Protein AF-A0A973DKT4-F1 (afdb_monomer_lite)

Structure (mmCIF, N/CA/C/O backbone):
data_AF-A0A973DKT4-F1
#
_entry.id   AF-A0A973DKT4-F1
#
loop_
_atom_site.group_PDB
_atom_site.id
_atom_site.type_symbol
_atom_site.label_atom_id
_atom_site.label_alt_id
_atom_site.label_comp_id
_atom_site.label_asym_id
_atom_site.label_entity_id
_atom_site.label_seq_id
_atom_site.pdbx_PDB_ins_code
_atom_site.Cartn_x
_atom_site.Cartn_y
_atom_site.Cartn_z
_atom_site.occupancy
_atom_site.B_iso_or_equiv
_atom_site.auth_seq_id
_atom_site.auth_comp_id
_atom_site.auth_asym_id
_atom_site.auth_atom_id
_atom_site.pdbx_PDB_model_num
ATOM 1 N N . HIS A 1 1 ? -44.137 23.191 -4.772 1.00 76.69 1 HIS A N 1
ATOM 2 C CA . HIS A 1 1 ? -45.409 23.117 -5.533 1.00 76.69 1 HIS A CA 1
ATOM 3 C C . HIS A 1 1 ? -46.680 23.388 -4.730 1.00 76.69 1 HIS A C 1
ATOM 5 O O . HIS A 1 1 ? -47.377 24.331 -5.079 1.00 76.69 1 HIS A O 1
ATOM 11 N N . ALA A 1 2 ? -47.023 22.638 -3.669 1.00 85.50 2 ALA A N 1
ATOM 12 C CA . ALA A 1 2 ? -48.257 22.913 -2.904 1.00 85.50 2 ALA A CA 1
ATOM 13 C C . ALA A 1 2 ? -48.288 24.339 -2.310 1.00 85.50 2 ALA A C 1
ATOM 15 O O . ALA A 1 2 ? -49.271 25.060 -2.470 1.00 85.50 2 ALA A O 1
ATOM 16 N N . GLN A 1 3 ? -47.176 24.779 -1.712 1.00 90.00 3 GLN A N 1
ATOM 17 C CA . GLN A 1 3 ? -46.994 26.148 -1.216 1.00 90.00 3 GLN A CA 1
ATOM 18 C C . GLN A 1 3 ? -47.137 27.205 -2.320 1.00 90.00 3 GLN A C 1
ATOM 20 O O . GLN A 1 3 ? -47.839 28.196 -2.148 1.00 90.00 3 GLN A O 1
ATOM 25 N N . GLU A 1 4 ? -46.508 26.982 -3.477 1.00 90.75 4 GLU A N 1
ATOM 26 C CA . GLU A 1 4 ? -46.577 27.886 -4.637 1.00 90.75 4 GLU A CA 1
ATOM 27 C C . GLU A 1 4 ? -48.002 27.989 -5.198 1.00 90.75 4 GLU A C 1
ATOM 29 O O . GLU A 1 4 ? -48.402 29.036 -5.700 1.00 90.75 4 GLU A O 1
ATOM 34 N N . ALA A 1 5 ? -48.792 26.921 -5.058 1.00 91.81 5 ALA A N 1
ATOM 35 C CA . ALA A 1 5 ? -50.212 26.892 -5.389 1.00 91.81 5 ALA A CA 1
ATOM 36 C C . ALA A 1 5 ? -51.106 27.570 -4.326 1.00 91.81 5 ALA A C 1
ATOM 38 O O . ALA A 1 5 ? -52.329 27.565 -4.462 1.00 91.81 5 ALA A O 1
ATOM 39 N N . GLY A 1 6 ? -50.516 28.167 -3.283 1.00 92.81 6 GLY A N 1
ATOM 40 C CA . GLY A 1 6 ? -51.219 28.915 -2.239 1.00 92.81 6 GLY A CA 1
ATOM 41 C C . GLY A 1 6 ? -51.728 28.065 -1.074 1.00 92.81 6 GLY A C 1
ATOM 42 O O . GLY A 1 6 ? -52.543 28.550 -0.287 1.00 92.81 6 GLY A O 1
ATOM 43 N N . ALA A 1 7 ? -51.283 26.811 -0.947 1.00 88.94 7 ALA A N 1
ATOM 44 C CA . ALA A 1 7 ? -51.619 26.000 0.216 1.00 88.94 7 ALA A CA 1
ATOM 45 C C . ALA A 1 7 ? -51.012 26.612 1.488 1.00 88.94 7 ALA A C 1
ATOM 47 O O . ALA A 1 7 ? -49.863 27.042 1.490 1.00 88.94 7 ALA A O 1
ATOM 48 N N . ILE A 1 8 ? -51.777 26.618 2.580 1.00 87.56 8 ILE A N 1
ATOM 49 C CA . ILE A 1 8 ? -51.316 27.054 3.912 1.00 87.56 8 ILE A CA 1
ATOM 50 C C . ILE A 1 8 ? -50.794 25.890 4.771 1.00 87.56 8 ILE A C 1
ATOM 52 O O . ILE A 1 8 ? -50.432 26.085 5.926 1.00 87.56 8 ILE A O 1
ATOM 56 N N . GLY A 1 9 ? -50.788 24.680 4.211 1.00 86.81 9 GLY A N 1
ATOM 57 C CA . GLY A 1 9 ? -50.290 23.449 4.811 1.00 86.81 9 GLY A CA 1
ATOM 58 C C . GLY A 1 9 ? -50.452 22.274 3.844 1.00 86.81 9 GLY A C 1
ATOM 59 O O . GLY A 1 9 ? -51.190 22.386 2.861 1.00 86.81 9 GLY A O 1
ATOM 60 N N . ALA A 1 10 ? -49.764 21.164 4.102 1.00 88.69 10 ALA A N 1
ATOM 61 C CA . ALA A 1 10 ? -49.813 19.966 3.264 1.00 88.69 10 ALA A CA 1
ATOM 62 C C . ALA A 1 10 ? -50.040 18.691 4.088 1.00 88.69 10 ALA A C 1
ATOM 64 O O . ALA A 1 10 ? -49.439 18.503 5.141 1.00 88.69 10 ALA A O 1
ATOM 65 N N . ILE A 1 11 ? -50.883 17.795 3.578 1.00 88.62 11 ILE A N 1
ATOM 66 C CA . ILE A 1 11 ? -51.010 16.424 4.077 1.00 88.62 11 ILE A CA 1
ATOM 67 C C . ILE A 1 11 ? -50.444 15.507 2.999 1.00 88.62 11 ILE A C 1
ATOM 69 O O . ILE A 1 11 ? -50.895 15.560 1.853 1.00 88.62 11 ILE A O 1
ATOM 73 N N . VAL A 1 12 ? -49.449 14.702 3.359 1.00 89.81 12 VAL A N 1
ATOM 74 C CA . VAL A 1 12 ? -48.782 13.765 2.452 1.00 89.81 12 VAL A CA 1
ATOM 75 C C . VAL A 1 12 ? -49.212 12.356 2.822 1.00 89.81 12 VAL A C 1
ATOM 77 O O . VAL A 1 12 ? -49.069 11.935 3.963 1.00 89.81 12 VAL A O 1
ATOM 80 N N . VAL A 1 13 ? -49.783 11.638 1.863 1.00 90.62 13 VAL A N 1
ATOM 81 C CA . VAL A 1 13 ? -50.288 10.279 2.074 1.00 90.62 13 VAL A CA 1
ATOM 82 C C . VAL A 1 13 ? -49.207 9.282 1.685 1.00 90.62 13 VAL A C 1
ATOM 84 O O . VAL A 1 13 ? -48.624 9.403 0.605 1.00 90.62 13 VAL A O 1
ATOM 87 N N . ASN A 1 14 ? -48.940 8.311 2.560 1.00 91.50 14 ASN A N 1
ATOM 88 C CA . ASN A 1 14 ? -48.009 7.228 2.268 1.00 91.50 14 ASN A CA 1
ATOM 89 C C . ASN A 1 14 ? -48.542 6.423 1.078 1.00 91.50 14 ASN A C 1
ATOM 91 O O . ASN A 1 14 ? -49.740 6.170 0.986 1.00 91.50 14 ASN A O 1
ATOM 95 N N . ASN A 1 15 ? -47.666 6.029 0.158 1.00 90.62 15 ASN A N 1
ATOM 96 C CA . ASN A 1 15 ? -48.036 5.268 -1.031 1.00 90.62 15 ASN A CA 1
ATOM 97 C C . ASN A 1 15 ? -47.982 3.744 -0.821 1.00 90.62 15 ASN A C 1
ATOM 99 O O . ASN A 1 15 ? -48.328 3.011 -1.747 1.00 90.62 15 ASN A O 1
ATOM 103 N N . ASN A 1 16 ? -47.568 3.270 0.358 1.00 88.62 16 ASN A N 1
ATOM 104 C CA . ASN A 1 16 ? -47.498 1.849 0.679 1.00 88.62 16 ASN A CA 1
ATOM 105 C C . ASN A 1 16 ? -48.776 1.363 1.404 1.00 88.62 16 ASN A C 1
ATOM 107 O O . ASN A 1 16 ? -48.987 1.745 2.555 1.00 88.62 16 ASN A O 1
ATOM 111 N N . PRO A 1 17 ? -49.617 0.517 0.774 1.00 88.44 17 PRO A N 1
ATOM 112 C CA . PRO A 1 17 ? -50.866 0.029 1.366 1.00 88.44 17 PRO A CA 1
ATOM 113 C C . PRO A 1 17 ? -50.678 -1.013 2.475 1.00 88.44 17 PRO A C 1
ATOM 115 O O . PRO A 1 17 ? -51.640 -1.307 3.182 1.00 88.44 17 PRO A O 1
ATOM 118 N N . ASP A 1 18 ? -49.475 -1.568 2.627 1.00 90.12 18 ASP A N 1
ATOM 119 C CA . ASP A 1 18 ? -49.200 -2.681 3.537 1.00 90.12 18 ASP A CA 1
ATOM 120 C C . ASP A 1 18 ? -48.587 -2.225 4.876 1.00 90.12 18 ASP A C 1
ATOM 122 O O . ASP A 1 18 ? -48.055 -3.045 5.626 1.00 90.12 18 ASP A O 1
ATOM 126 N N . THR A 1 19 ? -48.631 -0.923 5.192 1.00 79.00 19 THR A N 1
ATOM 127 C CA . THR A 1 19 ? -48.090 -0.369 6.445 1.00 79.00 19 THR A CA 1
ATOM 128 C C . THR A 1 19 ? -49.049 0.616 7.111 1.00 79.00 19 THR A C 1
ATOM 130 O O . THR A 1 19 ? -49.801 1.336 6.451 1.00 79.00 19 THR A O 1
ATOM 133 N N . ASP A 1 20 ? -48.959 0.681 8.441 1.00 86.12 20 ASP A N 1
ATOM 134 C CA . ASP A 1 20 ? -49.613 1.711 9.256 1.00 86.12 20 ASP A CA 1
ATOM 135 C C . ASP A 1 20 ? -48.719 2.954 9.447 1.00 86.12 20 ASP A C 1
ATOM 137 O O . ASP A 1 20 ? -49.094 3.893 10.155 1.00 86.12 20 ASP A O 1
ATOM 141 N N . GLU A 1 21 ? -47.546 2.981 8.806 1.00 87.62 21 GLU A N 1
ATOM 142 C CA . GLU A 1 21 ? -46.567 4.055 8.952 1.00 87.62 21 GLU A CA 1
ATOM 143 C C . GLU A 1 21 ? -47.005 5.313 8.188 1.00 87.62 21 GLU A C 1
ATOM 145 O O . GLU A 1 21 ? -47.390 5.236 7.011 1.00 87.62 21 GLU A O 1
ATOM 150 N N . PRO A 1 22 ? -46.913 6.503 8.803 1.00 86.81 22 PRO A N 1
ATOM 151 C CA . PRO A 1 22 ? -47.107 7.766 8.104 1.00 86.81 22 PRO A CA 1
ATOM 152 C C . PRO A 1 22 ? -46.128 7.953 6.940 1.00 86.81 22 PRO A C 1
ATOM 154 O O . PRO A 1 22 ? -45.035 7.391 6.931 1.00 86.81 22 PRO A O 1
ATOM 157 N N . ALA A 1 23 ? -46.493 8.786 5.960 1.00 87.31 23 ALA A N 1
ATOM 158 C CA . ALA A 1 23 ? -45.540 9.197 4.932 1.00 87.31 23 ALA A CA 1
ATOM 159 C C . ALA A 1 23 ? -44.303 9.841 5.591 1.00 87.31 23 ALA A C 1
ATOM 161 O O . ALA A 1 23 ? -44.479 10.732 6.431 1.00 87.31 23 ALA A O 1
ATOM 162 N N . PRO A 1 24 ? -43.073 9.432 5.227 1.00 81.38 24 PRO A N 1
ATOM 163 C CA . PRO A 1 24 ? -41.872 10.063 5.752 1.00 81.38 24 PRO A CA 1
ATOM 164 C C . PRO A 1 24 ? -41.826 11.526 5.308 1.00 81.38 24 PRO A C 1
ATOM 166 O O . PRO A 1 24 ? -42.092 11.849 4.148 1.00 81.38 24 PRO A O 1
ATOM 169 N N . MET A 1 25 ? -41.483 12.409 6.242 1.00 75.75 25 MET A N 1
ATOM 170 C CA . MET A 1 25 ? -41.373 13.845 6.004 1.00 75.75 25 MET A CA 1
ATOM 171 C C . MET A 1 25 ? -39.906 14.248 6.172 1.00 75.75 25 MET A C 1
ATOM 173 O O . MET A 1 25 ? -39.344 14.086 7.250 1.00 75.75 25 MET A O 1
ATOM 177 N N . GLY A 1 26 ? -39.287 14.744 5.101 1.00 68.88 26 GLY A N 1
ATOM 178 C CA . GLY A 1 26 ? -37.891 15.186 5.068 1.00 68.88 26 GLY A CA 1
ATOM 179 C C . GLY A 1 26 ? -37.643 16.156 3.909 1.00 68.88 26 GLY A C 1
ATOM 180 O O . GLY A 1 26 ? -38.555 16.432 3.127 1.00 68.88 26 GLY A O 1
ATOM 181 N N . GLY A 1 27 ? -36.421 16.678 3.807 1.00 70.88 27 GLY A N 1
ATOM 182 C CA . GLY A 1 27 ? -35.997 17.617 2.764 1.00 70.88 27 GLY A CA 1
ATOM 183 C C . GLY A 1 27 ? -35.048 18.691 3.299 1.00 70.88 27 GLY A C 1
ATOM 184 O O . GLY A 1 27 ? -35.008 18.935 4.499 1.00 70.88 27 GLY A O 1
ATOM 185 N N . GLU A 1 28 ? -34.302 19.325 2.397 1.00 71.00 28 GLU A N 1
ATOM 186 C CA . GLU A 1 28 ? -33.271 20.334 2.714 1.00 71.00 28 GLU A CA 1
ATOM 187 C C . GLU A 1 28 ? -33.608 21.727 2.144 1.00 71.00 28 GLU A C 1
ATOM 189 O O . GLU A 1 28 ? -32.812 22.656 2.227 1.00 71.00 28 GLU A O 1
ATOM 194 N N . ASP A 1 29 ? -34.776 21.881 1.508 1.00 80.38 29 ASP A N 1
ATOM 195 C CA . ASP A 1 29 ? -35.174 23.139 0.870 1.00 80.38 29 ASP A CA 1
ATOM 196 C C . ASP A 1 29 ? -35.805 24.104 1.884 1.00 80.38 29 ASP A C 1
ATOM 198 O O . ASP A 1 29 ? -37.013 24.075 2.147 1.00 80.38 29 ASP A O 1
ATOM 202 N N . ASP A 1 30 ? -34.974 25.003 2.409 1.00 81.69 30 ASP A N 1
ATOM 203 C CA . ASP A 1 30 ? -35.347 26.059 3.355 1.00 81.69 30 ASP A CA 1
ATOM 204 C C . ASP A 1 30 ? -36.438 27.019 2.831 1.00 81.69 30 ASP A C 1
ATOM 206 O O . ASP A 1 30 ? -37.008 27.801 3.599 1.00 81.69 30 ASP A O 1
ATOM 210 N N . ALA A 1 31 ? -36.767 26.994 1.532 1.00 87.50 31 ALA A N 1
ATOM 211 C CA . ALA A 1 31 ? -37.863 27.789 0.980 1.00 87.50 31 ALA A CA 1
ATOM 212 C C . ALA A 1 31 ? -39.257 27.230 1.334 1.00 87.50 31 ALA A C 1
ATOM 214 O O . ALA A 1 31 ? -40.266 27.926 1.149 1.00 87.50 31 ALA A O 1
ATOM 215 N N . VAL A 1 32 ? -39.353 25.996 1.842 1.00 86.50 32 VAL A N 1
ATOM 216 C CA . VAL A 1 32 ? -40.615 25.380 2.275 1.00 86.50 32 VAL A CA 1
ATOM 217 C C . VAL A 1 32 ? -40.949 25.813 3.706 1.00 86.50 32 VAL A C 1
ATOM 219 O O . VAL A 1 32 ? -40.373 25.336 4.675 1.00 86.50 32 VAL A O 1
ATOM 222 N N . ILE A 1 33 ? -41.936 26.700 3.848 1.00 87.56 33 ILE A N 1
ATOM 223 C CA . ILE A 1 33 ? -42.324 27.321 5.128 1.00 87.56 33 ILE A CA 1
ATOM 224 C C . ILE A 1 33 ? -43.726 26.922 5.609 1.00 87.56 33 ILE A C 1
ATOM 226 O O . ILE A 1 33 ? -44.156 27.344 6.684 1.00 87.56 33 ILE A O 1
ATOM 230 N N . ILE A 1 34 ? -44.478 26.156 4.813 1.00 86.81 34 ILE A N 1
ATOM 231 C CA . ILE A 1 34 ? -45.813 25.691 5.204 1.00 86.81 34 ILE A CA 1
ATOM 232 C C . ILE A 1 34 ? -45.726 24.426 6.069 1.00 86.81 34 ILE A C 1
ATOM 234 O O . ILE A 1 34 ? -44.933 23.528 5.772 1.00 86.81 34 ILE A O 1
ATOM 238 N N . PRO A 1 35 ? -46.563 24.306 7.115 1.00 83.56 35 PRO A N 1
ATOM 239 C CA . PRO A 1 35 ? -46.621 23.097 7.924 1.00 83.56 35 PRO A CA 1
ATOM 240 C C . PRO A 1 35 ? -47.047 21.900 7.074 1.00 83.56 35 PRO A C 1
ATOM 242 O O . PRO A 1 35 ? -47.881 22.016 6.171 1.00 83.56 35 PRO A O 1
ATOM 245 N N . ASN A 1 36 ? -46.499 20.734 7.385 1.00 84.75 36 ASN A N 1
ATOM 246 C CA . ASN A 1 36 ? -46.800 19.502 6.676 1.00 84.75 36 ASN A CA 1
ATOM 247 C C . ASN A 1 36 ? -46.967 18.328 7.653 1.00 84.75 36 ASN A C 1
ATOM 249 O O . ASN A 1 36 ? -46.496 18.385 8.788 1.00 84.75 36 ASN A O 1
ATOM 253 N N . MET A 1 37 ? -47.714 17.303 7.243 1.00 85.31 37 MET A N 1
ATOM 254 C CA . MET A 1 37 ? -47.965 16.104 8.045 1.00 85.31 37 MET A CA 1
ATOM 255 C C . MET A 1 37 ? -48.102 14.881 7.141 1.00 85.31 37 MET A C 1
ATOM 257 O O . MET A 1 37 ? -48.851 14.917 6.163 1.00 85.31 37 MET A O 1
ATOM 261 N N . GLY A 1 38 ? -47.407 13.802 7.494 1.00 89.62 38 GLY A N 1
ATOM 262 C CA . GLY A 1 38 ? -47.585 12.494 6.875 1.00 89.62 38 GLY A CA 1
ATOM 263 C C . GLY A 1 38 ? -48.807 11.763 7.439 1.00 89.62 38 GLY A C 1
ATOM 264 O O . GLY A 1 38 ? -49.069 11.826 8.638 1.00 89.62 38 GLY A O 1
ATOM 265 N N . LEU A 1 39 ? -49.540 11.051 6.585 1.00 90.00 39 LEU A N 1
ATOM 266 C CA . LEU A 1 39 ? -50.560 10.066 6.959 1.00 90.00 39 LEU A CA 1
ATOM 267 C C . LEU A 1 39 ? -50.187 8.699 6.394 1.00 90.00 39 LEU A C 1
ATOM 269 O O . LEU A 1 39 ? -49.524 8.621 5.358 1.00 90.00 39 LEU A O 1
ATOM 273 N N . ASN A 1 40 ? -50.634 7.633 7.056 1.00 91.38 40 ASN A N 1
ATOM 274 C CA . ASN A 1 40 ? -50.566 6.292 6.482 1.00 91.38 40 ASN A CA 1
ATOM 275 C C . ASN A 1 40 ? -51.491 6.186 5.254 1.00 91.38 40 ASN A C 1
ATOM 277 O O . ASN A 1 40 ? -52.319 7.068 4.984 1.00 91.38 40 ASN A O 1
ATOM 281 N N . TYR A 1 41 ? -51.334 5.104 4.493 1.00 91.69 41 TYR A N 1
ATOM 282 C CA . TYR A 1 41 ? -52.084 4.896 3.256 1.00 91.69 41 TYR A CA 1
ATOM 283 C C . TYR A 1 41 ? -53.600 4.846 3.498 1.00 91.69 41 TYR A C 1
ATOM 285 O O . TYR A 1 41 ? -54.364 5.479 2.768 1.00 91.69 41 TYR A O 1
ATOM 293 N N . ALA A 1 42 ? -54.042 4.134 4.540 1.00 92.19 42 ALA A N 1
ATOM 294 C CA . ALA A 1 42 ? -55.459 3.911 4.825 1.00 92.19 42 ALA A CA 1
ATOM 295 C C . ALA A 1 42 ? -56.210 5.211 5.167 1.00 92.19 42 ALA A C 1
ATOM 297 O O . ALA A 1 42 ? -57.249 5.505 4.568 1.00 92.19 42 ALA A O 1
ATOM 298 N N . ASP A 1 43 ? -55.668 6.019 6.079 1.00 89.94 43 ASP A N 1
ATOM 299 C CA . ASP A 1 43 ? -56.273 7.284 6.501 1.00 89.94 43 ASP A CA 1
ATOM 300 C C . ASP A 1 43 ? -56.251 8.316 5.370 1.00 89.94 43 ASP A C 1
ATOM 302 O O . ASP A 1 43 ? -57.229 9.033 5.147 1.00 89.94 43 ASP A O 1
ATOM 306 N N . GLY A 1 44 ? -55.157 8.367 4.605 1.00 91.38 44 GLY A N 1
ATOM 307 C CA . GLY A 1 44 ? -55.056 9.246 3.447 1.00 91.38 44 GLY A CA 1
ATOM 308 C C . GLY A 1 44 ? -56.061 8.904 2.345 1.00 91.38 44 GLY A C 1
ATOM 309 O O . GLY A 1 44 ? -56.702 9.801 1.792 1.00 91.38 44 GLY A O 1
ATOM 310 N N . HIS A 1 45 ? -56.275 7.615 2.073 1.00 91.44 45 HIS A N 1
ATOM 311 C CA . HIS A 1 45 ? -57.274 7.178 1.099 1.00 91.44 45 HIS A CA 1
ATOM 312 C C . HIS A 1 45 ? -58.714 7.436 1.549 1.00 91.44 45 HIS A C 1
ATOM 314 O O . HIS A 1 45 ? -59.539 7.799 0.712 1.00 91.44 45 HIS A O 1
ATOM 320 N N . ALA A 1 46 ? -59.011 7.389 2.850 1.00 90.44 46 ALA A N 1
ATOM 321 C CA . ALA A 1 46 ? -60.316 7.818 3.356 1.00 90.44 46 ALA A CA 1
ATOM 322 C C . ALA A 1 46 ? -60.598 9.308 3.060 1.00 90.44 46 ALA A C 1
ATOM 324 O O . ALA A 1 46 ? -61.738 9.679 2.763 1.00 90.44 46 ALA A O 1
ATOM 325 N N . LEU A 1 47 ? -59.568 10.167 3.086 1.00 90.56 47 LEU A N 1
ATOM 326 C CA . LEU A 1 47 ? -59.696 11.570 2.673 1.00 90.56 47 LEU A CA 1
ATOM 327 C C . LEU A 1 47 ? -59.920 11.691 1.162 1.00 90.56 47 LEU A C 1
ATOM 329 O O . LEU A 1 47 ? -60.786 12.460 0.739 1.00 90.56 47 LEU A O 1
ATOM 333 N N . TYR A 1 48 ? -59.170 10.937 0.351 1.00 91.81 48 TYR A N 1
ATOM 334 C CA . TYR A 1 48 ? -59.341 10.935 -1.104 1.00 91.81 48 TYR A CA 1
ATOM 335 C C . TYR A 1 48 ? -60.738 10.475 -1.522 1.00 91.81 48 TYR A C 1
ATOM 337 O O . TYR A 1 48 ? -61.353 11.124 -2.368 1.00 91.81 48 TYR A O 1
ATOM 345 N N . ASP A 1 49 ? -61.269 9.430 -0.892 1.00 92.62 49 ASP A N 1
ATOM 346 C CA . ASP A 1 49 ? -62.612 8.920 -1.164 1.00 92.62 49 ASP A CA 1
ATOM 347 C C . ASP A 1 49 ? -63.690 9.955 -0.811 1.00 92.62 49 ASP A C 1
ATOM 349 O O . ASP A 1 49 ? -64.615 10.177 -1.595 1.00 92.62 49 ASP A O 1
ATOM 353 N N . GLY A 1 50 ? -63.541 10.659 0.319 1.00 90.62 50 GLY A N 1
ATOM 354 C CA . GLY A 1 50 ? -64.434 11.762 0.695 1.00 90.62 50 GLY A CA 1
ATOM 355 C C . GLY A 1 50 ? -64.395 12.924 -0.305 1.00 90.62 50 GLY A C 1
ATOM 356 O O . GLY A 1 50 ? -65.439 13.423 -0.729 1.00 90.62 50 GLY A O 1
ATOM 357 N N . ILE A 1 51 ? -63.200 13.322 -0.755 1.00 90.31 51 ILE A N 1
ATOM 358 C CA . ILE A 1 51 ? -63.043 14.358 -1.790 1.00 90.31 51 ILE A CA 1
ATOM 359 C C . ILE A 1 51 ? -63.693 13.906 -3.105 1.00 90.31 51 ILE A C 1
ATOM 361 O O . ILE A 1 51 ? -64.415 14.681 -3.735 1.00 90.31 51 ILE A O 1
ATOM 365 N N . ALA A 1 52 ? -63.473 12.654 -3.517 1.00 93.06 52 ALA A N 1
ATOM 366 C CA . ALA A 1 52 ? -64.030 12.092 -4.745 1.00 93.06 52 ALA A CA 1
ATOM 367 C C . ALA A 1 52 ? -65.564 11.979 -4.699 1.00 93.06 52 ALA A C 1
ATOM 369 O O . ALA A 1 52 ? -66.226 12.159 -5.724 1.00 93.06 52 ALA A O 1
ATOM 370 N N . ALA A 1 53 ? -66.138 11.741 -3.517 1.00 92.44 53 ALA A N 1
ATOM 371 C CA . ALA A 1 53 ? -67.580 11.756 -3.283 1.00 92.44 53 ALA A CA 1
ATOM 372 C C . ALA A 1 53 ? -68.195 13.172 -3.322 1.00 92.44 53 ALA A C 1
ATOM 374 O O . ALA A 1 53 ? -69.419 13.311 -3.335 1.00 92.44 53 ALA A O 1
ATOM 375 N N . GLY A 1 54 ? -67.368 14.223 -3.393 1.00 91.00 54 GLY A N 1
ATOM 376 C CA . GLY A 1 54 ? -67.800 15.620 -3.363 1.00 91.00 54 GLY A CA 1
ATOM 377 C C . GLY A 1 54 ? -68.103 16.136 -1.955 1.00 91.00 54 GLY A C 1
ATOM 378 O O . GLY A 1 54 ? -68.730 17.190 -1.817 1.00 91.00 54 GLY A O 1
ATOM 379 N N . ASP A 1 55 ? -67.670 15.416 -0.918 1.00 92.19 55 ASP A N 1
ATOM 380 C CA . ASP A 1 55 ? -67.868 15.818 0.467 1.00 92.19 55 ASP A CA 1
ATOM 381 C C . ASP A 1 55 ? -66.897 16.937 0.865 1.00 92.19 55 ASP A C 1
ATOM 383 O O . ASP A 1 55 ? -65.761 17.038 0.397 1.00 92.19 55 ASP A O 1
ATOM 387 N N . THR A 1 56 ? -67.335 17.796 1.789 1.00 86.94 56 THR A N 1
ATOM 388 C CA . THR A 1 56 ? -66.423 18.735 2.453 1.00 86.94 56 THR A CA 1
ATOM 389 C C . THR A 1 56 ? -65.625 17.986 3.513 1.00 86.94 56 THR A C 1
ATOM 391 O O . THR A 1 56 ? -66.109 17.750 4.620 1.00 86.94 56 THR A O 1
ATOM 394 N N . VAL A 1 57 ? -64.386 17.631 3.183 1.00 83.88 57 VAL A N 1
ATOM 395 C CA . VAL A 1 57 ? -63.461 16.993 4.123 1.00 83.88 57 VAL A CA 1
ATOM 396 C C . VAL A 1 57 ? -62.923 18.037 5.102 1.00 83.88 57 VAL A C 1
ATOM 398 O O . VAL A 1 57 ? -62.237 18.981 4.718 1.00 83.88 57 VAL A O 1
ATOM 401 N N . THR A 1 58 ? -63.255 17.878 6.384 1.00 81.56 58 THR A N 1
ATOM 402 C CA . THR A 1 58 ? -62.753 18.735 7.467 1.00 81.56 58 THR A CA 1
ATOM 403 C C . THR A 1 58 ? -61.731 17.961 8.286 1.00 81.56 58 THR A C 1
ATOM 405 O O . THR A 1 58 ? -62.088 17.004 8.971 1.00 81.56 58 THR A O 1
ATOM 408 N N . VAL A 1 59 ? -60.471 18.392 8.246 1.00 71.94 59 VAL A N 1
ATOM 409 C CA . VAL A 1 59 ? -59.396 17.826 9.069 1.00 71.94 59 VAL A CA 1
ATOM 410 C C . VAL A 1 59 ? -59.185 18.722 10.283 1.00 71.94 59 VAL A C 1
ATOM 412 O O . VAL A 1 59 ? -58.866 19.901 10.147 1.00 71.94 59 VAL A O 1
ATOM 415 N N . ASN A 1 60 ? -59.363 18.164 11.480 1.00 70.62 60 ASN A N 1
ATOM 416 C CA . ASN A 1 60 ? -59.006 18.839 12.724 1.00 70.62 60 ASN A CA 1
ATOM 417 C C . ASN A 1 60 ? -57.639 18.331 13.171 1.00 70.62 60 ASN A C 1
ATOM 419 O O . ASN A 1 60 ? -57.531 17.222 13.687 1.00 70.62 60 ASN A O 1
ATOM 423 N N . MET A 1 61 ? -56.608 19.147 12.984 1.00 66.00 61 MET A N 1
ATOM 424 C CA . MET A 1 61 ? -55.269 18.840 13.477 1.00 66.00 61 MET A CA 1
ATOM 425 C C . MET A 1 61 ? -55.180 19.262 14.942 1.00 66.00 61 MET A C 1
ATOM 427 O O . MET A 1 61 ? -55.334 20.436 15.275 1.00 66.00 61 MET A O 1
ATOM 431 N N . PHE A 1 62 ? -54.963 18.300 15.831 1.00 60.06 62 PHE A N 1
ATOM 432 C CA . PHE A 1 62 ? -54.751 18.550 17.250 1.00 60.06 62 PHE A CA 1
ATOM 433 C C . PHE A 1 62 ? -53.598 17.681 17.743 1.00 60.06 62 PHE A C 1
ATOM 435 O O . PHE A 1 62 ? -53.506 16.509 17.387 1.00 60.06 62 PHE A O 1
ATOM 442 N N . ASN A 1 63 ? -52.739 18.236 18.594 1.00 56.38 63 ASN A N 1
ATOM 443 C CA . ASN A 1 63 ? -51.737 17.458 19.310 1.00 56.38 63 ASN A CA 1
ATOM 444 C C . ASN A 1 63 ? -52.265 17.158 20.724 1.00 56.38 63 ASN A C 1
ATOM 446 O O . ASN A 1 63 ? -52.597 18.081 21.467 1.00 56.38 63 ASN A O 1
ATOM 450 N N . LYS A 1 64 ? -52.402 15.872 21.074 1.00 55.38 64 LYS A N 1
ATOM 451 C CA . LYS A 1 64 ? -52.722 15.414 22.443 1.00 55.38 64 LYS A CA 1
ATOM 452 C C . LYS A 1 64 ? -51.484 14.973 23.222 1.00 55.38 64 LYS A C 1
ATOM 454 O O . LYS A 1 64 ? -51.608 14.717 24.418 1.00 55.38 64 LYS A O 1
ATOM 459 N N . ALA A 1 65 ? -50.326 14.872 22.570 1.00 56.34 65 ALA A N 1
ATOM 460 C CA . ALA A 1 65 ? -49.073 14.679 23.269 1.00 56.34 65 ALA A CA 1
ATOM 461 C C . ALA A 1 65 ? -48.800 15.934 24.099 1.00 56.34 65 ALA A C 1
ATOM 463 O O . ALA A 1 65 ? -48.968 17.064 23.631 1.00 56.34 65 ALA A O 1
ATOM 464 N N . THR A 1 66 ? -48.381 15.738 25.346 1.00 59.00 66 THR A N 1
ATOM 465 C CA . THR A 1 66 ? -47.659 16.780 26.070 1.00 59.00 66 THR A CA 1
ATOM 466 C C . THR A 1 66 ? -46.527 17.199 25.144 1.00 59.00 66 THR A C 1
ATOM 468 O O . THR A 1 66 ? -45.715 16.351 24.790 1.00 59.00 66 THR A O 1
ATOM 471 N N . LEU A 1 67 ? -46.532 18.439 24.658 1.00 63.34 67 LEU A N 1
ATOM 472 C CA . LEU A 1 67 ? -45.556 18.890 23.672 1.00 63.34 67 LEU A CA 1
ATOM 473 C C . LEU A 1 67 ? -44.188 18.924 24.359 1.00 63.34 67 LEU A C 1
ATOM 475 O O . LEU A 1 67 ? -43.848 19.885 25.046 1.00 63.34 67 LEU A O 1
ATOM 479 N N . LYS A 1 68 ? -43.465 17.811 24.267 1.00 72.56 68 LYS A N 1
ATOM 480 C CA . LYS A 1 68 ? -42.090 17.682 24.713 1.00 72.56 68 LYS A CA 1
ATOM 481 C C . LYS A 1 68 ? -41.239 17.891 23.476 1.00 72.56 68 LYS A C 1
ATOM 483 O O . LYS A 1 68 ? -41.037 16.984 22.681 1.00 72.56 68 LYS A O 1
ATOM 488 N N . ASP A 1 69 ? -40.892 19.148 23.259 1.00 77.19 69 ASP A N 1
ATOM 489 C CA . ASP A 1 69 ? -40.066 19.558 22.135 1.00 77.19 69 ASP A CA 1
ATOM 490 C C . ASP A 1 69 ? -38.639 19.029 22.338 1.00 77.19 69 ASP A C 1
ATOM 492 O O . ASP A 1 69 ? -38.045 19.267 23.393 1.00 77.19 69 ASP A O 1
ATOM 496 N N . GLY A 1 70 ? -38.099 18.312 21.348 1.00 80.81 70 GLY A N 1
ATOM 497 C CA . GLY A 1 70 ? -36.736 17.773 21.390 1.00 80.81 70 GLY A CA 1
ATOM 498 C C . GLY A 1 70 ? -35.669 18.857 21.540 1.00 80.81 70 GLY A C 1
ATOM 499 O O . GLY A 1 70 ? -34.628 18.603 22.133 1.00 80.81 70 GLY A O 1
ATOM 500 N N . THR A 1 71 ? -35.956 20.096 21.127 1.00 83.38 71 THR A N 1
ATOM 501 C CA . THR A 1 71 ? -35.054 21.243 21.337 1.00 83.38 71 THR A CA 1
ATOM 502 C C . THR A 1 71 ? -34.875 21.623 22.810 1.00 83.38 71 THR A C 1
ATOM 504 O O . THR A 1 71 ? -33.952 22.364 23.145 1.00 83.38 71 THR A O 1
ATOM 507 N N . LEU A 1 72 ? -35.737 21.121 23.702 1.00 86.44 72 LEU A N 1
ATOM 508 C CA . LEU A 1 72 ? -35.607 21.275 25.153 1.00 86.44 72 LEU A CA 1
ATOM 509 C C . LEU A 1 72 ? -34.871 20.098 25.813 1.00 86.44 72 LEU A C 1
ATOM 511 O O . LEU A 1 72 ? -34.597 20.156 27.014 1.00 86.44 72 LEU A O 1
ATOM 515 N N . ASP A 1 73 ? -34.550 19.045 25.057 1.00 89.75 73 ASP A N 1
ATOM 516 C CA . ASP A 1 73 ? -33.701 17.948 25.510 1.00 89.75 73 ASP A CA 1
ATOM 517 C C . ASP A 1 73 ? -32.245 18.235 25.127 1.00 89.75 73 ASP A C 1
ATOM 519 O O . ASP A 1 73 ? -31.815 18.049 23.988 1.00 89.75 73 ASP A O 1
ATOM 523 N N . ASN A 1 74 ? -31.452 18.690 26.098 1.00 91.19 74 ASN A N 1
ATOM 524 C CA . ASN A 1 74 ? -30.041 18.971 25.846 1.00 91.19 74 ASN A CA 1
ATOM 525 C C . ASN A 1 74 ? -29.236 17.718 25.455 1.00 91.19 74 ASN A C 1
ATOM 527 O O . ASN A 1 74 ? -28.172 17.868 24.860 1.00 91.19 74 ASN A O 1
ATOM 531 N N . GLY A 1 75 ? -29.711 16.509 25.779 1.00 92.69 75 GLY A N 1
ATOM 532 C CA . GLY A 1 75 ? -29.085 15.269 25.324 1.00 92.69 75 GLY A CA 1
ATOM 533 C C . GLY A 1 75 ? -29.205 15.107 23.810 1.00 92.69 75 GLY A C 1
ATOM 534 O O . GLY A 1 75 ? -28.218 14.796 23.151 1.00 92.69 75 GLY A O 1
ATOM 535 N N . ILE A 1 76 ? -30.373 15.425 23.240 1.00 93.75 76 ILE A N 1
ATOM 536 C CA . ILE A 1 76 ? -30.574 15.429 21.781 1.00 93.75 76 ILE A CA 1
ATOM 537 C C . ILE A 1 76 ? -29.664 16.471 21.123 1.00 93.75 76 ILE A C 1
ATOM 539 O O . ILE A 1 76 ? -28.958 16.161 20.172 1.00 93.75 76 ILE A O 1
ATOM 543 N N . ILE A 1 77 ? -29.592 17.690 21.665 1.00 94.69 77 ILE A N 1
ATOM 544 C CA . ILE A 1 77 ? -28.696 18.725 21.119 1.00 94.69 77 ILE A CA 1
ATOM 545 C C . ILE A 1 77 ? -27.221 18.292 21.172 1.00 94.69 77 ILE A C 1
ATOM 547 O O . ILE A 1 77 ? -26.468 18.533 20.227 1.00 94.69 77 ILE A O 1
ATOM 551 N N . ALA A 1 78 ? -26.797 17.648 22.261 1.00 96.12 78 ALA A N 1
ATOM 552 C CA . ALA A 1 78 ? -25.441 17.125 22.394 1.00 96.12 78 ALA A CA 1
ATOM 553 C C . ALA A 1 78 ? -25.156 15.970 21.414 1.00 96.12 78 ALA A C 1
ATOM 555 O O . ALA A 1 78 ? -24.037 15.887 20.907 1.00 96.12 78 ALA A O 1
ATOM 556 N N . HIS A 1 79 ? -26.154 15.136 21.100 1.00 97.06 79 HIS A N 1
ATOM 557 C CA . HIS A 1 79 ? -26.058 14.096 20.069 1.00 97.06 79 HIS A CA 1
ATOM 558 C C . HIS A 1 79 ? -25.766 14.687 18.691 1.00 97.06 79 HIS A C 1
ATOM 560 O O . HIS A 1 79 ? -24.767 14.330 18.067 1.00 97.06 79 HIS A O 1
ATOM 566 N N . GLU A 1 80 ? -26.565 15.666 18.264 1.00 95.62 80 GLU A N 1
ATOM 567 C CA . GLU A 1 80 ? -26.374 16.332 16.969 1.00 95.62 80 GLU A CA 1
ATOM 568 C C . GLU A 1 80 ? -25.022 17.057 16.886 1.00 95.62 80 GLU A C 1
ATOM 570 O O . GLU A 1 80 ? -24.347 17.059 15.852 1.00 95.62 80 GLU A O 1
ATOM 575 N N . TRP A 1 81 ? -24.558 17.630 18.002 1.00 95.88 81 TRP A N 1
ATOM 576 C CA . TRP A 1 81 ? -23.207 18.186 18.081 1.00 95.88 81 TRP A CA 1
ATOM 577 C C . TRP A 1 81 ? -22.119 17.112 17.924 1.00 95.88 81 TRP A C 1
ATOM 579 O O . TRP A 1 81 ? -21.075 17.363 17.313 1.00 95.88 81 TRP A O 1
ATOM 589 N N . GLY A 1 82 ? -22.371 15.902 18.425 1.00 96.50 82 GLY A N 1
ATOM 590 C CA . GLY A 1 82 ? -21.515 14.738 18.231 1.00 96.50 82 GLY A CA 1
ATOM 591 C C . GLY A 1 82 ? -21.334 14.366 16.758 1.00 96.50 82 GLY A C 1
ATOM 592 O O . GLY A 1 82 ? -20.208 14.071 16.344 1.00 96.50 82 GLY A O 1
ATOM 593 N N . HIS A 1 83 ? -22.383 14.472 15.935 1.00 95.81 83 HIS A N 1
ATOM 594 C CA . HIS A 1 83 ? -22.263 14.309 14.481 1.00 95.81 83 HIS A CA 1
ATOM 595 C C . HIS A 1 83 ? -21.364 15.369 13.853 1.00 95.81 83 HIS A C 1
ATOM 597 O O . HIS A 1 83 ? -20.516 15.031 13.025 1.00 95.81 83 HIS A O 1
ATOM 603 N N . TYR A 1 84 ? -21.508 16.635 14.255 1.00 95.69 84 TYR A N 1
ATOM 604 C CA . TYR A 1 84 ? -20.687 17.720 13.720 1.00 95.69 84 TYR A CA 1
ATOM 605 C C . TYR A 1 84 ? -19.196 17.482 13.980 1.00 95.69 84 TYR A C 1
ATOM 607 O O . TYR A 1 84 ? -18.385 17.519 13.051 1.00 95.69 84 TYR A O 1
ATOM 615 N N . ILE A 1 85 ? -18.819 17.219 15.234 1.00 97.50 85 ILE A N 1
ATOM 616 C CA . ILE A 1 85 ? -17.406 17.080 15.600 1.00 97.50 85 ILE A CA 1
ATOM 617 C C . ILE A 1 85 ? -16.776 15.808 15.022 1.00 97.50 85 ILE A C 1
ATOM 619 O O . ILE A 1 85 ? -15.659 15.882 14.506 1.00 97.50 85 ILE A O 1
ATOM 623 N N . SER A 1 86 ? -17.483 14.673 15.056 1.00 97.19 86 SER A N 1
ATOM 624 C CA . SER A 1 86 ? -16.975 13.407 14.513 1.00 97.19 86 SER A CA 1
ATOM 625 C C . SER A 1 86 ? -16.785 13.491 12.998 1.00 97.19 86 SER A C 1
ATOM 627 O O . SER A 1 86 ? -15.676 13.258 12.526 1.00 97.19 86 SER A O 1
ATOM 629 N N . ASN A 1 87 ? -17.787 13.943 12.233 1.00 94.44 87 ASN A N 1
ATOM 630 C CA . ASN A 1 87 ? -17.637 14.112 10.784 1.00 94.44 87 ASN A CA 1
ATOM 631 C C . ASN A 1 87 ? -16.529 15.106 10.442 1.00 94.44 87 ASN A C 1
ATOM 633 O O . ASN A 1 87 ? -15.691 14.826 9.592 1.00 94.44 87 ASN A O 1
ATOM 637 N N . ARG A 1 88 ? -16.469 16.259 11.118 1.00 96.88 88 ARG A N 1
ATOM 638 C CA . ARG A 1 88 ? -15.470 17.281 10.788 1.00 96.88 88 ARG A CA 1
ATOM 639 C C . ARG A 1 88 ? -14.033 16.810 11.017 1.00 96.88 88 ARG A C 1
ATOM 641 O O . ARG A 1 88 ? -13.135 17.274 10.308 1.00 96.88 88 ARG A O 1
ATOM 648 N N . LEU A 1 89 ? -13.803 15.970 12.024 1.00 97.75 89 LEU A N 1
ATOM 649 C CA . LEU A 1 89 ? -12.467 15.505 12.394 1.00 97.75 89 LEU A CA 1
ATOM 650 C C . LEU A 1 89 ? -12.068 14.205 11.690 1.00 97.75 89 LEU A C 1
ATOM 652 O O . LEU A 1 89 ? -10.896 14.073 11.349 1.00 97.75 89 LEU A O 1
ATOM 656 N N . VAL A 1 90 ? -13.013 13.307 11.400 1.00 97.12 90 VAL A N 1
ATOM 657 C CA . VAL A 1 90 ? -12.749 12.081 10.634 1.00 97.12 90 VAL A CA 1
ATOM 658 C C . VAL A 1 90 ? -12.840 12.394 9.139 1.00 97.12 90 VAL A C 1
ATOM 660 O O . VAL A 1 90 ? -13.920 12.611 8.589 1.00 97.12 90 VAL A O 1
ATOM 663 N N . GLY A 1 91 ? -11.692 12.453 8.460 1.00 90.75 91 GLY A N 1
ATOM 664 C CA . GLY A 1 91 ? -11.636 12.660 7.006 1.00 90.75 91 GLY A CA 1
ATOM 665 C C . GLY A 1 91 ? -12.264 13.973 6.514 1.00 90.75 91 GLY A C 1
ATOM 666 O O . GLY A 1 91 ? -12.737 14.032 5.384 1.00 90.75 91 GLY A O 1
ATOM 667 N N . ASN A 1 92 ? -12.324 15.017 7.354 1.00 92.94 92 ASN A N 1
ATOM 668 C CA . ASN A 1 92 ? -12.877 16.337 7.012 1.00 92.94 92 ASN A CA 1
ATOM 669 C C . ASN A 1 92 ? -14.283 16.282 6.371 1.00 92.94 92 ASN A C 1
ATOM 671 O O . ASN A 1 92 ? -14.544 16.910 5.347 1.00 92.94 92 ASN A O 1
ATOM 675 N N . SER A 1 93 ? -15.204 15.554 7.002 1.00 91.44 93 SER A N 1
ATOM 676 C CA . SER A 1 93 ? -16.587 15.280 6.559 1.00 91.44 93 SER A CA 1
ATOM 677 C C . SER A 1 93 ? -16.718 14.284 5.405 1.00 91.44 93 SER A C 1
ATOM 679 O O . SER A 1 93 ? -17.827 14.021 4.957 1.00 91.44 93 SER A O 1
ATOM 681 N N . SER A 1 94 ? -15.608 13.698 4.950 1.00 92.44 94 SER A N 1
ATOM 682 C CA . SER A 1 94 ? -15.579 12.628 3.939 1.00 92.44 94 SER A CA 1
ATOM 683 C C . SER A 1 94 ? -15.121 11.286 4.525 1.00 92.44 94 SER A C 1
ATOM 685 O O . SER A 1 94 ? -14.771 10.373 3.785 1.00 92.44 94 SER A O 1
ATOM 687 N N . GLY A 1 95 ? -15.079 11.163 5.857 1.00 92.94 95 GLY A N 1
ATOM 688 C CA . GLY A 1 95 ? -14.544 9.988 6.543 1.00 92.94 95 GLY A CA 1
ATOM 689 C C . GLY A 1 95 ? -15.557 8.877 6.819 1.00 92.94 95 GLY A C 1
ATOM 690 O O . GLY A 1 95 ? -15.281 7.716 6.536 1.00 92.94 95 GLY A O 1
ATOM 691 N N . LEU A 1 96 ? -16.739 9.200 7.351 1.00 97.06 96 LEU A N 1
ATOM 692 C CA . LEU A 1 96 ? -17.736 8.212 7.803 1.00 97.06 96 LEU A CA 1
ATOM 693 C C . LEU A 1 96 ? -18.660 7.747 6.665 1.00 97.06 96 LEU A C 1
ATOM 695 O O . LEU A 1 96 ? -19.880 7.855 6.746 1.00 97.06 96 LEU A O 1
ATOM 699 N N . ILE A 1 97 ? -18.063 7.266 5.575 1.00 94.69 97 ILE A N 1
ATOM 700 C CA . ILE A 1 97 ? -18.769 6.979 4.314 1.00 94.69 97 ILE A CA 1
ATOM 701 C C . ILE A 1 97 ? -19.312 5.546 4.212 1.00 94.69 97 ILE A C 1
ATOM 703 O O . ILE A 1 97 ? -20.278 5.303 3.491 1.00 94.69 97 ILE A O 1
ATOM 707 N N . ASN A 1 98 ? -18.729 4.589 4.938 1.00 96.19 98 ASN A N 1
ATOM 708 C CA . ASN A 1 98 ? -19.213 3.207 4.998 1.00 96.19 98 ASN A CA 1
ATOM 709 C C . ASN A 1 98 ? -20.315 3.040 6.064 1.00 96.19 98 ASN A C 1
ATOM 711 O O . ASN A 1 98 ? -20.571 3.933 6.874 1.00 96.19 98 ASN A O 1
ATOM 715 N N . PHE A 1 99 ? -21.019 1.902 6.066 1.00 97.56 99 PHE A N 1
ATOM 716 C CA . PHE A 1 99 ? -22.089 1.660 7.047 1.00 97.56 99 PHE A CA 1
ATOM 717 C C . PHE A 1 99 ? -21.559 1.610 8.491 1.00 97.56 99 PHE A C 1
ATOM 719 O O . PHE A 1 99 ? -22.132 2.257 9.365 1.00 97.56 99 PHE A O 1
ATOM 726 N N . GLN A 1 100 ? -20.416 0.951 8.720 1.00 98.19 100 GLN A N 1
ATOM 727 C CA . GLN A 1 100 ? -19.748 0.922 10.029 1.00 98.19 100 GLN A CA 1
ATOM 728 C C . GLN A 1 100 ? -19.412 2.332 10.543 1.00 98.19 100 GLN A C 1
ATOM 730 O O . GLN A 1 100 ? -19.732 2.664 11.682 1.00 98.19 100 GLN A O 1
ATOM 735 N N . GLY A 1 101 ? -18.834 3.190 9.695 1.00 98.12 101 GLY A N 1
ATOM 736 C CA . GLY A 1 101 ? -18.534 4.581 10.034 1.00 98.12 101 GLY A CA 1
ATOM 737 C C . GLY A 1 101 ? -19.781 5.391 10.390 1.00 98.12 101 GLY A C 1
ATOM 738 O O . GLY A 1 101 ? -19.769 6.116 11.382 1.00 98.12 101 GLY A O 1
ATOM 739 N N . ARG A 1 102 ? -20.882 5.232 9.642 1.00 97.38 102 ARG A N 1
ATOM 740 C CA . ARG A 1 102 ? -22.171 5.882 9.951 1.00 97.38 102 ARG A CA 1
ATOM 741 C C . ARG A 1 102 ? -22.752 5.410 11.287 1.00 97.38 102 ARG A C 1
ATOM 743 O O . ARG A 1 102 ? -23.188 6.239 12.080 1.00 97.38 102 ARG A O 1
ATOM 750 N N . ALA A 1 103 ? -22.701 4.108 11.568 1.00 98.25 103 ALA A N 1
ATOM 751 C CA . ALA A 1 103 ? -23.130 3.541 12.846 1.00 98.25 103 ALA A CA 1
ATOM 752 C C . ALA A 1 103 ? -22.298 4.063 14.026 1.00 98.25 103 ALA A C 1
ATOM 754 O O . ALA A 1 103 ? -22.858 4.512 15.024 1.00 98.25 103 ALA A O 1
ATOM 755 N N . MET A 1 104 ? -20.969 4.105 13.905 1.00 98.50 104 MET A N 1
ATOM 756 C CA . MET A 1 104 ? -20.126 4.748 14.920 1.00 98.50 104 MET A CA 1
ATOM 757 C C . MET A 1 104 ? -20.411 6.248 15.045 1.00 98.50 104 MET A C 1
ATOM 759 O O . MET A 1 104 ? -20.375 6.768 16.156 1.00 98.50 104 MET A O 1
ATOM 763 N N . GLY A 1 105 ? -20.767 6.923 13.946 1.00 98.19 105 GLY A N 1
ATO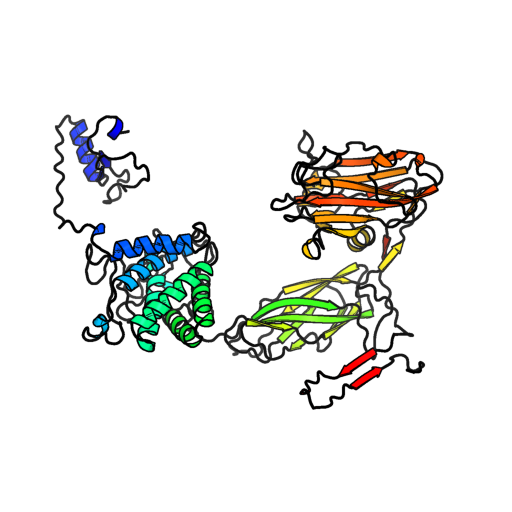M 764 C CA . GLY A 1 105 ? -21.301 8.289 13.929 1.00 98.19 105 GLY A CA 1
ATOM 765 C C . GLY A 1 105 ? -22.460 8.486 14.908 1.00 98.19 105 GLY A C 1
ATOM 766 O O . GLY A 1 105 ? -22.401 9.385 15.745 1.00 98.19 105 GLY A O 1
ATOM 767 N N . GLU A 1 106 ? -23.466 7.609 14.853 1.00 98.19 106 GLU A N 1
ATOM 768 C CA . GLU A 1 106 ? -24.579 7.587 15.817 1.00 98.19 106 GLU A CA 1
ATOM 769 C C . GLU A 1 106 ? -24.105 7.308 17.246 1.00 98.19 106 GLU A C 1
ATOM 771 O O . GLU A 1 106 ? -24.528 7.972 18.193 1.00 98.19 106 GLU A O 1
ATOM 776 N N . GLY A 1 107 ? -23.184 6.356 17.415 1.00 98.31 107 GLY A N 1
ATOM 777 C CA . GLY A 1 107 ? -22.645 6.012 18.729 1.00 98.31 107 GLY A CA 1
ATOM 778 C C . GLY A 1 107 ? -21.837 7.143 19.378 1.00 98.31 107 GLY A C 1
ATOM 779 O O . GLY A 1 107 ? -21.922 7.366 20.585 1.00 98.31 107 GLY A O 1
ATOM 780 N N . TRP A 1 108 ? -21.069 7.903 18.596 1.00 98.56 108 TRP A N 1
ATOM 781 C CA . TRP A 1 108 ? -20.383 9.097 19.086 1.00 98.56 108 TRP A CA 1
ATOM 782 C C . TRP A 1 108 ? -21.369 10.206 19.439 1.00 98.56 108 TRP A C 1
ATOM 784 O O . TRP A 1 108 ? -21.142 10.894 20.434 1.00 98.56 108 TRP A O 1
ATOM 794 N N . GLY A 1 109 ? -22.454 10.372 18.677 1.00 98.12 109 GLY A N 1
ATOM 795 C CA . GLY A 1 109 ? -23.564 11.254 19.046 1.00 98.12 109 GLY A CA 1
ATOM 796 C C . GLY A 1 109 ? -24.110 10.911 20.433 1.00 98.12 109 GLY A C 1
ATOM 797 O O . GLY A 1 109 ? -24.067 11.734 21.353 1.00 98.12 109 GLY A O 1
ATOM 798 N N . ASP A 1 110 ? -24.499 9.654 20.634 1.00 98.25 110 ASP A N 1
ATOM 799 C CA . ASP A 1 110 ? -25.042 9.204 21.914 1.00 98.25 110 ASP A CA 1
ATOM 800 C C . ASP A 1 110 ? -24.037 9.357 23.052 1.00 98.25 110 ASP A C 1
ATOM 802 O O . ASP A 1 110 ? -24.396 9.759 24.157 1.00 98.25 110 ASP A O 1
ATOM 806 N N . PHE A 1 111 ? -22.759 9.085 22.799 1.00 98.38 111 PHE A N 1
ATOM 807 C CA . PHE A 1 111 ? -21.739 9.249 23.820 1.00 98.38 111 PHE A CA 1
ATOM 808 C C . PHE A 1 111 ? -21.525 10.721 24.216 1.00 98.38 111 PHE A C 1
ATOM 810 O O . PHE A 1 111 ? -21.344 11.009 25.401 1.00 98.38 111 PHE A O 1
ATOM 817 N N . HIS A 1 112 ? -21.628 11.672 23.278 1.00 98.00 112 HIS A N 1
ATOM 818 C CA . HIS A 1 112 ? -21.652 13.098 23.626 1.00 98.00 112 HIS A CA 1
ATOM 819 C C . HIS A 1 112 ? -22.875 13.461 24.472 1.00 98.00 112 HIS A C 1
ATOM 821 O O . HIS A 1 112 ? -22.733 14.206 25.443 1.00 98.00 112 HIS A O 1
ATOM 827 N N . SER A 1 113 ? -24.052 12.909 24.153 1.00 97.00 113 SER A N 1
ATOM 828 C CA . SER A 1 113 ? -25.257 13.045 24.983 1.00 97.00 113 SER A CA 1
ATOM 829 C C . SER A 1 113 ? -24.989 12.555 26.408 1.00 97.00 113 SER A C 1
ATOM 831 O O . SER A 1 113 ? -25.176 13.305 27.367 1.00 97.00 113 SER A O 1
ATOM 833 N N . LEU A 1 114 ? -24.434 11.348 26.556 1.00 96.81 114 LEU A N 1
ATOM 834 C CA . LEU A 1 114 ? -24.105 10.751 27.853 1.00 96.81 114 LEU A CA 1
ATOM 835 C C . LEU A 1 114 ? -23.099 11.585 28.657 1.00 96.81 114 LEU A C 1
ATOM 837 O O . LEU A 1 114 ? -23.351 11.882 29.826 1.00 96.81 114 LEU A O 1
ATOM 841 N N . MET A 1 115 ? -21.986 12.000 28.040 1.00 96.25 115 MET A N 1
ATOM 842 C CA . MET A 1 115 ? -20.984 12.855 28.691 1.00 96.25 115 MET A CA 1
ATOM 843 C C . MET A 1 115 ? -21.559 14.209 29.121 1.00 96.25 115 MET A C 1
ATOM 845 O O . MET A 1 115 ? -21.081 14.790 30.096 1.00 96.25 115 MET A O 1
ATOM 849 N N . PHE A 1 116 ? -22.556 14.722 28.395 1.00 95.00 116 PHE A N 1
ATOM 850 C CA . PHE A 1 116 ? -23.202 15.993 28.696 1.00 95.00 116 PHE A CA 1
ATOM 851 C C . PHE A 1 116 ? -24.209 15.886 29.851 1.00 95.00 116 PHE A C 1
ATOM 853 O O . PHE A 1 116 ? -24.286 16.789 30.687 1.00 95.00 116 PHE A O 1
ATOM 860 N N . ILE A 1 117 ? -25.001 14.809 29.906 1.00 92.94 117 ILE A N 1
ATOM 861 C CA . ILE A 1 117 ? -26.067 14.658 30.912 1.00 92.94 117 ILE A CA 1
ATOM 862 C C . ILE A 1 117 ? -25.575 14.082 32.244 1.00 92.94 117 ILE A C 1
ATOM 864 O O . ILE A 1 117 ? -26.197 14.360 33.275 1.00 92.94 117 ILE A O 1
ATOM 868 N N . ALA A 1 118 ? -24.495 13.293 32.234 1.00 95.19 118 ALA A N 1
ATOM 869 C CA . ALA A 1 118 ? -23.921 12.708 33.440 1.00 95.19 118 ALA A CA 1
ATOM 870 C C . ALA A 1 118 ? -23.414 13.798 34.396 1.00 95.19 118 ALA A C 1
ATOM 872 O O . ALA A 1 118 ? -22.857 14.816 33.980 1.00 95.19 118 ALA A O 1
ATOM 873 N N . LYS A 1 119 ? -23.592 13.585 35.703 1.00 96.06 119 LYS A N 1
ATOM 874 C CA . LYS A 1 119 ? -23.156 14.528 36.743 1.00 96.06 119 LYS A CA 1
ATOM 875 C C . LYS A 1 119 ? -22.275 13.833 37.764 1.00 96.06 119 LYS A C 1
ATOM 877 O O . LYS A 1 119 ? -22.532 12.694 38.139 1.00 96.06 119 LYS A O 1
ATOM 882 N N . ALA A 1 120 ? -21.310 14.568 38.315 1.00 97.19 120 ALA A N 1
ATOM 883 C CA . ALA A 1 120 ? -20.469 14.073 39.406 1.00 97.19 120 ALA A CA 1
ATOM 884 C C . ALA A 1 120 ? -21.297 13.549 40.597 1.00 97.19 120 ALA A C 1
ATOM 886 O O . ALA A 1 120 ? -20.956 12.528 41.186 1.00 97.19 120 ALA A O 1
ATOM 887 N N . ASP A 1 121 ? -22.422 14.205 40.907 1.00 97.38 121 ASP A N 1
ATOM 888 C CA . ASP A 1 121 ? -23.318 13.806 41.997 1.00 97.38 121 ASP A CA 1
ATOM 889 C C . ASP A 1 121 ? -24.085 12.500 41.732 1.00 97.38 121 ASP A C 1
ATOM 891 O O . ASP A 1 121 ? -24.652 11.944 42.677 1.00 97.38 121 ASP A O 1
ATOM 895 N N . ASP A 1 122 ? -24.085 11.971 40.504 1.00 96.75 122 ASP A N 1
ATOM 896 C CA . ASP A 1 122 ? -24.750 10.703 40.189 1.00 96.75 122 ASP A CA 1
ATOM 897 C C . ASP A 1 122 ? -24.129 9.526 40.954 1.00 96.75 122 ASP A C 1
ATOM 899 O O . ASP A 1 122 ? -24.822 8.541 41.221 1.00 96.75 122 ASP A O 1
ATOM 903 N N . ILE A 1 123 ? -22.868 9.647 41.390 1.00 96.56 123 ILE A N 1
ATOM 904 C CA . ILE A 1 123 ? -22.207 8.671 42.270 1.00 96.56 123 ILE A CA 1
ATOM 905 C C . ILE A 1 123 ? -22.947 8.490 43.607 1.00 96.56 123 ILE A C 1
ATOM 907 O O . ILE A 1 123 ? -22.863 7.442 44.245 1.00 96.56 123 ILE A O 1
ATOM 911 N N . ASN A 1 124 ? -23.708 9.505 44.034 1.00 96.12 124 ASN A N 1
ATOM 912 C CA . ASN A 1 124 ? -24.471 9.492 45.281 1.00 96.12 124 ASN A CA 1
ATOM 913 C C . ASN A 1 124 ? -25.845 8.817 45.133 1.00 96.12 124 ASN A C 1
ATOM 915 O O . ASN A 1 124 ? -26.554 8.638 46.130 1.00 96.12 124 ASN A O 1
ATOM 919 N N . ILE A 1 125 ? -26.252 8.444 43.914 1.00 95.50 125 ILE A N 1
ATOM 920 C CA . ILE A 1 125 ? -27.481 7.678 43.694 1.00 95.50 125 ILE A CA 1
ATOM 921 C C . ILE A 1 125 ? -27.292 6.285 44.324 1.00 95.50 125 ILE A C 1
ATOM 923 O O . ILE A 1 125 ? -26.302 5.611 44.035 1.00 95.50 125 ILE A O 1
ATOM 927 N N . PRO A 1 126 ? -28.220 5.799 45.174 1.00 96.12 126 PRO A N 1
ATOM 928 C CA . PRO A 1 126 ? -28.069 4.501 45.827 1.00 96.12 126 PRO A CA 1
ATOM 929 C C . PRO A 1 126 ? -27.810 3.348 44.841 1.00 96.12 126 PRO A C 1
ATOM 931 O O . PRO A 1 126 ? -28.647 3.023 43.993 1.00 96.12 126 PRO A O 1
ATOM 934 N N . GLY A 1 127 ? -26.650 2.701 44.987 1.00 94.44 127 GLY A N 1
ATOM 935 C CA . GLY A 1 127 ? -26.196 1.616 44.111 1.00 94.44 127 GLY A CA 1
ATOM 936 C C . GLY A 1 127 ? -25.636 2.072 42.758 1.00 94.44 127 GLY A C 1
ATOM 937 O O . GLY A 1 127 ? -25.676 1.280 41.818 1.00 94.44 127 GLY A O 1
ATOM 938 N N . ASN A 1 128 ? -25.185 3.326 42.650 1.00 96.94 128 ASN A N 1
ATOM 939 C CA . ASN A 1 128 ? -24.498 3.903 41.488 1.00 96.94 128 ASN A CA 1
ATOM 940 C C . ASN A 1 128 ? -23.079 4.399 41.829 1.00 96.94 128 ASN A C 1
ATOM 942 O O . ASN A 1 128 ? -22.545 5.286 41.171 1.00 96.94 128 ASN A O 1
ATOM 946 N N . ASP A 1 129 ? -22.468 3.841 42.873 1.00 95.94 129 ASP A N 1
ATOM 947 C CA . ASP A 1 129 ? -21.144 4.214 43.387 1.00 95.94 129 ASP A CA 1
ATOM 948 C C . ASP A 1 129 ? -19.991 3.976 42.393 1.00 95.94 129 ASP A C 1
ATOM 950 O O . ASP A 1 129 ? -18.861 4.375 42.656 1.00 95.94 129 ASP A O 1
ATOM 954 N N . LYS A 1 130 ? -20.282 3.345 41.251 1.00 96.19 130 LYS A N 1
ATOM 955 C CA . LYS A 1 130 ? -19.386 3.096 40.117 1.00 96.19 130 LYS A CA 1
ATOM 956 C C . LYS A 1 130 ? -20.015 3.477 38.770 1.00 96.19 130 LYS A C 1
ATOM 958 O O . LYS A 1 130 ? -19.633 2.906 37.750 1.00 96.19 130 LYS A O 1
ATOM 963 N N . PHE A 1 131 ? -21.019 4.363 38.758 1.00 97.19 131 PHE A N 1
ATOM 964 C CA . PHE A 1 131 ? -21.752 4.774 37.546 1.00 97.19 131 PHE A CA 1
ATOM 965 C C . PHE A 1 131 ? -22.389 3.596 36.767 1.00 97.19 131 PHE A C 1
ATOM 967 O O . PHE A 1 131 ? -22.527 3.618 35.545 1.00 97.19 131 PHE A O 1
ATOM 974 N N . GLN A 1 132 ? -22.785 2.538 37.482 1.00 95.44 132 GLN A N 1
ATOM 975 C CA . GLN A 1 132 ? -23.295 1.279 36.930 1.00 95.44 132 GLN A CA 1
ATOM 976 C C . GLN A 1 132 ? -24.819 1.223 36.733 1.00 95.44 132 GLN A C 1
ATOM 978 O O . GLN A 1 132 ? -25.358 0.174 36.380 1.00 95.44 132 GLN A O 1
ATOM 983 N N . LYS A 1 133 ? -25.553 2.307 36.998 1.00 95.38 133 LYS A N 1
ATOM 984 C CA . LYS A 1 133 ? -26.995 2.396 36.713 1.00 95.38 133 LYS A CA 1
ATOM 985 C C . LYS A 1 133 ? -27.262 2.653 35.226 1.00 95.38 133 LYS A C 1
ATOM 987 O O . LYS A 1 133 ? -26.343 2.741 34.421 1.00 95.38 133 LYS A O 1
ATOM 992 N N . ALA A 1 134 ? -28.545 2.665 34.879 1.00 95.44 134 ALA A N 1
ATOM 993 C CA . ALA A 1 134 ? -29.044 2.944 33.541 1.00 95.44 134 ALA A CA 1
ATOM 994 C C . ALA A 1 134 ? -29.003 4.451 33.244 1.00 95.44 134 ALA A C 1
ATOM 996 O O . ALA A 1 134 ? -29.502 5.242 34.046 1.00 95.44 134 ALA A O 1
ATOM 997 N N . TYR A 1 135 ? -28.463 4.808 32.081 1.00 95.62 135 TYR A N 1
ATOM 998 C CA . TYR A 1 135 ? -28.465 6.146 31.498 1.00 95.62 135 TYR A CA 1
ATOM 999 C C . TYR A 1 135 ? -29.159 6.097 30.131 1.00 95.62 135 TYR A C 1
ATOM 1001 O O . TYR A 1 135 ? -28.780 5.309 29.266 1.00 95.62 135 TYR A O 1
ATOM 1009 N N . GLY A 1 136 ? -30.182 6.929 29.936 1.00 90.38 136 GLY A N 1
ATOM 1010 C CA . GLY A 1 136 ? -30.903 7.053 28.667 1.00 90.38 136 GLY A CA 1
ATOM 1011 C C . GLY A 1 136 ? -30.575 8.362 27.946 1.00 90.38 136 GLY A C 1
ATOM 1012 O O . GLY A 1 136 ? -30.391 9.395 28.591 1.00 90.38 136 GLY A O 1
ATOM 1013 N N . SER A 1 137 ? -30.560 8.326 26.612 1.00 86.81 137 SER A N 1
ATOM 1014 C CA . SER A 1 137 ? -30.542 9.518 25.748 1.00 86.81 137 SER A CA 1
ATOM 1015 C C . SER A 1 137 ? -31.976 9.878 25.330 1.00 86.81 137 SER A C 1
ATOM 1017 O O . SER A 1 137 ? -32.802 8.983 25.146 1.00 86.81 137 SER A O 1
ATOM 1019 N N . GLY A 1 138 ? -32.300 11.170 25.209 1.00 84.81 138 GLY A N 1
ATOM 1020 C CA . GLY A 1 138 ? -33.645 11.628 24.819 1.00 84.81 138 GLY A CA 1
ATOM 1021 C C . GLY A 1 138 ? -34.725 11.472 25.903 1.00 84.81 138 GLY A C 1
ATOM 1022 O O . GLY A 1 138 ? -35.916 11.411 25.600 1.00 84.81 138 GLY A O 1
ATOM 1023 N N . THR A 1 139 ? -34.334 11.369 27.176 1.00 86.75 139 THR A N 1
ATOM 1024 C CA . THR A 1 139 ? -35.247 11.048 28.295 1.00 86.75 139 THR A CA 1
ATOM 1025 C C . THR A 1 139 ? -36.261 12.143 28.616 1.00 86.75 139 THR A C 1
ATOM 1027 O O . THR A 1 139 ? -37.237 11.882 29.326 1.00 86.75 139 THR A O 1
ATOM 1030 N N . PHE A 1 140 ? -36.069 13.377 28.129 1.00 85.44 140 PHE A N 1
ATOM 1031 C CA . PHE A 1 140 ? -37.108 14.392 28.252 1.00 85.44 140 PHE A CA 1
ATOM 1032 C C . PHE A 1 140 ? -38.289 14.008 27.373 1.00 85.44 140 PHE A C 1
ATOM 1034 O O . PHE A 1 140 ? -39.413 13.989 27.874 1.00 85.44 140 PHE A O 1
ATOM 1041 N N . VAL A 1 141 ? -38.045 13.670 26.105 1.00 83.81 141 VAL A N 1
ATOM 1042 C CA . VAL A 1 141 ? -39.092 13.399 25.109 1.00 83.81 141 VAL A CA 1
ATOM 1043 C C . VAL A 1 141 ? -39.640 11.971 25.175 1.00 83.81 141 VAL A C 1
ATOM 1045 O O . VAL A 1 141 ? -40.847 11.805 25.008 1.00 83.81 141 VAL A O 1
ATOM 1048 N N . GLU A 1 142 ? -38.815 10.995 25.556 1.00 84.62 142 GLU A N 1
ATOM 1049 C CA . GLU A 1 142 ? -39.157 9.566 25.604 1.00 84.62 142 GLU A CA 1
ATOM 1050 C C . GLU A 1 142 ? -39.249 8.983 27.029 1.00 84.62 142 GLU A C 1
ATOM 1052 O O . GLU A 1 142 ? -39.394 9.706 28.023 1.00 84.62 142 GLU A O 1
ATOM 1057 N N . ASP A 1 143 ? -39.242 7.648 27.127 1.00 86.31 143 ASP A N 1
ATOM 1058 C CA . ASP A 1 143 ? -39.146 6.908 28.380 1.00 86.31 143 ASP A CA 1
ATOM 1059 C C . ASP A 1 143 ? -37.879 7.292 29.156 1.00 86.31 143 ASP A C 1
ATOM 1061 O O . ASP A 1 143 ? -36.776 7.362 28.618 1.00 86.31 143 ASP A O 1
ATOM 1065 N N . PHE A 1 144 ? -38.034 7.526 30.457 1.00 83.94 144 PHE A N 1
ATOM 1066 C CA . PHE A 1 144 ? -36.930 7.984 31.296 1.00 83.94 144 PHE A CA 1
ATOM 1067 C C . PHE A 1 144 ? -35.857 6.910 31.519 1.00 83.94 144 PHE A C 1
ATOM 1069 O O . PHE A 1 144 ? -34.697 7.243 31.750 1.00 83.94 144 PHE A O 1
ATOM 1076 N N . TYR A 1 145 ? -36.240 5.631 31.506 1.00 86.94 145 TYR A N 1
ATOM 1077 C CA . TYR A 1 145 ? -35.325 4.525 31.753 1.00 86.94 145 TYR A CA 1
ATOM 1078 C C . TYR A 1 145 ? -34.625 4.085 30.467 1.00 86.94 145 TYR A C 1
ATOM 1080 O O . TYR A 1 145 ? -33.404 3.983 30.470 1.00 86.94 145 TYR A O 1
ATOM 1088 N N . TYR A 1 146 ? -35.370 3.846 29.386 1.00 83.06 146 TYR A N 1
ATOM 1089 C CA . TYR A 1 146 ? -34.826 3.344 28.118 1.00 83.06 146 TYR A CA 1
ATOM 1090 C C . TYR A 1 146 ? -34.332 4.455 27.181 1.00 83.06 146 TYR A C 1
ATOM 1092 O O . TYR A 1 146 ? -33.388 4.243 26.420 1.00 83.06 146 TYR A O 1
ATOM 1100 N N . GLY A 1 147 ? -34.932 5.647 27.232 1.00 88.62 147 GLY A N 1
ATOM 1101 C CA . GLY A 1 147 ? -34.714 6.670 26.212 1.00 88.62 147 GLY A CA 1
ATOM 1102 C C . GLY A 1 147 ? -35.176 6.199 24.828 1.00 88.62 147 GLY A C 1
ATOM 1103 O O . GLY A 1 147 ? -36.185 5.508 24.709 1.00 88.62 147 GLY A O 1
ATOM 1104 N N . ILE A 1 148 ? -34.417 6.566 23.792 1.00 87.06 148 ILE A N 1
ATOM 1105 C CA . ILE A 1 148 ? -34.686 6.224 22.377 1.00 87.06 148 ILE A CA 1
ATOM 1106 C C . ILE A 1 148 ? -34.000 4.931 21.887 1.00 87.06 148 ILE A C 1
ATOM 1108 O O . ILE A 1 148 ? -34.134 4.572 20.717 1.00 87.06 148 ILE A O 1
ATOM 1112 N N . ARG A 1 149 ? -33.204 4.264 22.732 1.00 93.88 149 ARG A N 1
ATOM 1113 C CA . ARG A 1 149 ? -32.373 3.102 22.356 1.00 93.88 149 ARG A CA 1
ATOM 1114 C C . ARG A 1 149 ? -32.980 1.791 22.850 1.00 93.88 149 ARG A C 1
ATOM 1116 O O . ARG A 1 149 ? -33.926 1.794 23.635 1.00 93.88 149 ARG A O 1
ATOM 1123 N N . ARG A 1 150 ? -32.464 0.650 22.375 1.00 93.69 150 ARG A N 1
ATOM 1124 C CA . ARG A 1 150 ? -33.068 -0.667 22.674 1.00 93.69 150 ARG A CA 1
ATOM 1125 C C . ARG A 1 150 ? -32.880 -1.081 24.129 1.00 93.69 150 ARG A C 1
ATOM 1127 O O . ARG A 1 150 ? -33.724 -1.777 24.690 1.00 93.69 150 ARG A O 1
ATOM 1134 N N . VAL A 1 151 ? -31.781 -0.640 24.730 1.00 95.19 151 VAL A N 1
ATOM 1135 C CA . VAL A 1 151 ? -31.458 -0.793 26.149 1.00 95.19 151 VAL A CA 1
ATOM 1136 C C . VAL A 1 151 ? -30.762 0.472 26.652 1.00 95.19 151 VAL A C 1
ATOM 1138 O O . VAL A 1 151 ? -30.099 1.154 25.869 1.00 95.19 151 VAL A O 1
ATOM 1141 N N . PRO A 1 152 ? -30.880 0.808 27.947 1.00 96.44 152 PRO A N 1
ATOM 1142 C CA . PRO A 1 152 ? -30.129 1.923 28.506 1.00 96.44 152 PRO A CA 1
ATOM 1143 C C . PRO A 1 152 ? -28.620 1.678 28.479 1.00 96.44 152 PRO A C 1
ATOM 1145 O O . PRO A 1 152 ? -28.145 0.547 28.590 1.00 96.44 152 PRO A O 1
ATOM 1148 N N . TYR A 1 153 ? -27.848 2.757 28.452 1.00 97.94 153 TYR A N 1
ATOM 1149 C CA . TYR A 1 153 ? -26.405 2.712 28.633 1.00 97.94 153 TYR A CA 1
ATOM 1150 C C . TYR A 1 153 ? -26.062 2.403 30.088 1.00 97.94 153 TYR A C 1
ATOM 1152 O O . TYR A 1 153 ? -26.567 3.034 31.016 1.00 97.94 153 TYR A O 1
ATOM 1160 N N . SER A 1 154 ? -25.235 1.387 30.310 1.00 97.56 154 SER A N 1
ATOM 1161 C CA . SER A 1 154 ? -24.838 0.964 31.651 1.00 97.56 154 SER A CA 1
ATOM 1162 C C . SER A 1 154 ? -23.602 0.091 31.577 1.00 97.56 154 SER A C 1
ATOM 1164 O O . SER A 1 154 ? -23.492 -0.722 30.666 1.00 97.56 154 SER A O 1
ATOM 1166 N N . THR A 1 155 ? -22.717 0.188 32.570 1.00 97.88 155 THR A N 1
ATOM 1167 C CA . THR A 1 155 ? -21.597 -0.751 32.729 1.00 97.88 155 THR A CA 1
ATOM 1168 C C . THR A 1 155 ? -22.006 -2.082 33.366 1.00 97.88 155 THR A C 1
ATOM 1170 O O . THR A 1 155 ? -21.196 -3.004 33.477 1.00 97.88 155 THR A O 1
ATOM 1173 N N . ASN A 1 156 ? -23.259 -2.224 33.804 1.00 97.50 156 ASN A N 1
ATOM 1174 C CA . ASN A 1 156 ? -23.780 -3.493 34.289 1.00 97.50 156 ASN A CA 1
ATOM 1175 C C . ASN A 1 156 ? -24.308 -4.335 33.115 1.00 97.50 156 ASN A C 1
ATOM 1177 O O . ASN A 1 156 ? -25.319 -3.980 32.510 1.00 97.50 156 ASN A O 1
ATOM 1181 N N . MET A 1 157 ? -23.672 -5.481 32.849 1.00 96.19 157 MET A N 1
ATOM 1182 C CA . MET A 1 157 ? -24.073 -6.409 31.779 1.00 96.19 157 MET A CA 1
ATOM 1183 C C . MET A 1 157 ? -25.469 -7.022 31.988 1.00 96.19 157 MET A C 1
ATOM 1185 O O . MET A 1 157 ? -26.073 -7.487 31.032 1.00 96.19 157 MET A O 1
ATOM 1189 N N . GLU A 1 158 ? -26.020 -6.999 33.209 1.00 95.31 158 GLU A N 1
ATOM 1190 C CA . GLU A 1 158 ? -27.416 -7.398 33.457 1.00 95.31 158 GLU A CA 1
ATOM 1191 C C . GLU A 1 158 ? -28.428 -6.330 33.005 1.00 95.31 158 GLU A C 1
ATOM 1193 O O . GLU A 1 158 ? -29.590 -6.643 32.763 1.00 95.31 158 GLU A O 1
ATOM 1198 N N . VAL A 1 159 ? -28.003 -5.064 32.926 1.00 96.12 159 VAL A N 1
ATOM 1199 C CA . VAL A 1 159 ? -28.828 -3.933 32.470 1.00 96.12 159 VAL A CA 1
ATOM 1200 C C . VAL A 1 159 ? -28.654 -3.716 30.969 1.00 96.12 159 VAL A C 1
ATOM 1202 O O . VAL A 1 159 ? -29.628 -3.471 30.265 1.00 96.12 159 VAL A O 1
ATOM 1205 N N . ASN A 1 160 ? -27.418 -3.822 30.484 1.00 97.69 160 ASN A N 1
ATOM 1206 C CA . ASN A 1 160 ? -27.070 -3.713 29.076 1.00 97.69 160 ASN A CA 1
ATOM 1207 C C . ASN A 1 160 ? -26.130 -4.871 28.700 1.00 97.69 160 ASN A C 1
ATOM 1209 O O . ASN A 1 160 ? -24.921 -4.742 28.902 1.00 97.69 160 ASN A O 1
ATOM 1213 N N . PRO A 1 161 ? -26.656 -5.988 28.166 1.00 97.31 161 PRO A N 1
ATOM 1214 C CA . PRO A 1 161 ? -25.862 -7.152 27.774 1.00 97.31 161 PRO A CA 1
ATOM 1215 C C . PRO A 1 161 ? -25.206 -7.024 26.388 1.00 97.31 161 PRO A C 1
ATOM 1217 O O . PRO A 1 161 ? -24.637 -8.002 25.905 1.00 97.31 161 PRO A O 1
ATOM 1220 N N . LEU A 1 162 ? -25.283 -5.859 25.727 1.00 97.50 162 LEU A N 1
ATOM 1221 C CA . LEU A 1 162 ? -24.735 -5.687 24.382 1.00 97.50 162 LEU A CA 1
ATOM 1222 C C . LEU A 1 162 ? -23.211 -5.853 24.365 1.00 97.50 162 LEU A C 1
ATOM 1224 O O . LEU A 1 162 ? -22.493 -5.425 25.272 1.00 97.50 162 LEU A O 1
ATOM 1228 N N . SER A 1 163 ? -22.728 -6.436 23.281 1.00 98.12 163 SER A N 1
ATOM 1229 C CA . SER A 1 163 ? -21.324 -6.731 22.989 1.00 98.12 163 SER A CA 1
ATOM 1230 C C . SER A 1 163 ? -21.075 -6.545 21.492 1.00 98.12 163 SER A C 1
ATOM 1232 O O . SER A 1 163 ? -22.019 -6.303 20.738 1.00 98.12 163 SER A O 1
ATOM 1234 N N . PHE A 1 164 ? -19.826 -6.646 21.051 1.00 98.62 164 PHE A N 1
ATOM 1235 C CA . PHE A 1 164 ? -19.419 -6.326 19.692 1.00 98.62 164 PHE A CA 1
ATOM 1236 C C . PHE A 1 164 ? -20.193 -7.110 18.628 1.00 98.62 164 PHE A C 1
ATOM 1238 O O . PHE A 1 164 ? -20.614 -6.510 17.645 1.00 98.62 164 PHE A O 1
ATOM 1245 N N . ARG A 1 165 ? -20.498 -8.398 18.845 1.00 97.69 165 ARG A N 1
ATOM 1246 C CA . ARG A 1 165 ? -21.291 -9.191 17.881 1.00 97.69 165 ARG A CA 1
ATOM 1247 C C . ARG A 1 165 ? -22.675 -8.609 17.597 1.00 97.69 165 ARG A C 1
ATOM 1249 O O . ARG A 1 165 ? -23.203 -8.809 16.508 1.00 97.69 165 ARG A O 1
ATOM 1256 N N . HIS A 1 166 ? -23.245 -7.860 18.542 1.00 98.12 166 HIS A N 1
ATOM 1257 C CA . HIS A 1 166 ? -24.599 -7.324 18.446 1.00 98.12 166 HIS A CA 1
ATOM 1258 C C . HIS A 1 166 ? -24.733 -6.161 17.454 1.00 98.12 166 HIS A C 1
ATOM 1260 O O . HIS A 1 166 ? -25.838 -5.657 17.274 1.00 98.12 166 HIS A O 1
ATOM 1266 N N . ILE A 1 167 ? -23.657 -5.736 16.783 1.00 98.12 167 ILE A N 1
ATOM 1267 C CA . ILE A 1 167 ? -23.780 -4.855 15.612 1.00 98.12 167 ILE A CA 1
ATOM 1268 C C . ILE A 1 167 ? -24.356 -5.589 14.393 1.00 98.12 167 ILE A C 1
ATOM 1270 O O . ILE A 1 167 ? -24.887 -4.938 13.501 1.00 98.12 167 ILE A O 1
ATOM 1274 N N . THR A 1 168 ? -24.254 -6.921 14.357 1.00 98.00 168 THR A N 1
ATOM 1275 C CA . THR A 1 168 ? -24.687 -7.745 13.222 1.00 98.00 168 THR A CA 1
ATOM 1276 C C . THR A 1 168 ? -26.206 -7.734 13.093 1.00 98.00 168 THR A C 1
ATOM 1278 O O . THR A 1 168 ? -26.924 -7.832 14.090 1.00 98.00 168 THR A O 1
ATOM 1281 N N . GLU A 1 169 ? -26.695 -7.657 11.858 1.00 96.81 169 GLU A N 1
ATOM 1282 C CA . GLU A 1 169 ? -28.114 -7.770 11.524 1.00 96.81 169 GLU A CA 1
ATOM 1283 C C . GLU A 1 169 ? -28.764 -9.001 12.191 1.00 96.81 169 GLU A C 1
ATOM 1285 O O . GLU A 1 169 ? -28.233 -10.110 12.155 1.00 96.81 169 GLU A O 1
ATOM 1290 N N . ASN A 1 170 ? -29.940 -8.805 12.793 1.00 96.06 170 ASN A N 1
ATOM 1291 C CA . ASN A 1 170 ? -30.727 -9.798 13.538 1.00 96.06 170 ASN A CA 1
ATOM 1292 C C . ASN A 1 170 ? -30.149 -10.337 14.870 1.00 96.06 170 ASN A C 1
ATOM 1294 O O . ASN A 1 170 ? -30.809 -11.157 15.517 1.00 96.06 170 ASN A O 1
ATOM 1298 N N . GLU A 1 171 ? -28.996 -9.865 15.350 1.00 96.06 171 GLU A N 1
ATOM 1299 C CA . GLU A 1 171 ? -28.468 -10.265 16.668 1.00 96.06 171 GLU A CA 1
ATOM 1300 C C . GLU A 1 171 ? -29.217 -9.603 17.842 1.00 96.06 171 GLU A C 1
ATOM 1302 O O . GLU A 1 171 ? -29.745 -8.497 17.718 1.00 96.06 171 GLU A O 1
ATOM 1307 N N . GLY A 1 172 ? -29.242 -10.263 19.010 1.00 93.12 172 GLY A N 1
ATOM 1308 C CA . GLY A 1 172 ? -29.794 -9.723 20.267 1.00 93.12 172 GLY A CA 1
ATOM 1309 C C . GLY A 1 172 ? -30.958 -10.512 20.872 1.00 93.12 172 GLY A C 1
ATOM 1310 O O . GLY A 1 172 ? -31.221 -10.403 22.073 1.00 93.12 172 GLY A O 1
ATOM 1311 N N . ALA A 1 173 ? -31.625 -11.362 20.087 1.00 93.31 173 ALA A N 1
ATOM 1312 C CA . ALA A 1 173 ? -32.739 -12.179 20.576 1.00 93.31 173 ALA A CA 1
ATOM 1313 C C . ALA A 1 173 ? -32.314 -13.167 21.680 1.00 93.31 173 ALA A C 1
ATOM 1315 O O . ALA A 1 173 ? -33.086 -13.457 22.595 1.00 93.31 173 ALA A O 1
ATOM 1316 N N . ASP A 1 174 ? -31.081 -13.664 21.614 1.00 92.38 174 ASP A N 1
ATOM 1317 C CA . ASP A 1 174 ? -30.500 -14.607 22.569 1.00 92.38 174 ASP A CA 1
ATOM 1318 C C . ASP A 1 174 ? -30.258 -13.989 23.958 1.00 92.38 174 ASP A C 1
ATOM 1320 O O . ASP A 1 174 ? -30.320 -14.696 24.965 1.00 92.38 174 ASP A O 1
ATOM 1324 N N . VAL A 1 175 ? -30.079 -12.665 24.022 1.00 93.31 175 VAL A N 1
ATOM 1325 C CA . VAL A 1 175 ? -29.962 -11.887 25.268 1.00 93.31 175 VAL A CA 1
ATOM 1326 C C . VAL A 1 175 ? -31.249 -11.136 25.632 1.00 93.31 175 VAL A C 1
ATOM 1328 O O . VAL A 1 175 ? -31.262 -10.331 26.561 1.00 93.31 175 VAL A O 1
ATOM 1331 N N . GLY A 1 176 ? -32.358 -11.416 24.938 1.00 92.81 176 GLY A N 1
ATOM 1332 C CA . GLY A 1 176 ? -33.671 -10.840 25.235 1.00 92.81 176 GLY A CA 1
ATOM 1333 C C . GLY A 1 176 ? -33.846 -9.380 24.807 1.00 92.81 176 GLY A C 1
ATOM 1334 O O . GLY A 1 176 ? -34.726 -8.702 25.336 1.00 92.81 176 GLY A O 1
ATOM 1335 N N . ILE A 1 177 ? -33.035 -8.900 23.861 1.00 92.31 177 ILE A N 1
ATOM 1336 C CA . ILE A 1 177 ? -33.140 -7.560 23.270 1.00 92.31 177 ILE A CA 1
ATOM 1337 C C . ILE A 1 177 ? -33.815 -7.663 21.898 1.00 92.31 177 ILE A C 1
ATOM 1339 O O . ILE A 1 177 ? -33.738 -8.688 21.219 1.00 92.31 177 ILE A O 1
ATOM 1343 N N . ALA A 1 178 ? -34.500 -6.595 21.481 1.00 91.56 178 ALA A N 1
ATOM 1344 C CA . ALA A 1 178 ? -34.980 -6.472 20.110 1.00 91.56 178 ALA A CA 1
ATOM 1345 C C . ALA A 1 178 ? -33.811 -6.637 19.108 1.00 91.56 178 ALA A C 1
ATOM 1347 O O . ALA A 1 178 ? -32.772 -5.994 19.298 1.00 91.56 178 ALA A O 1
ATOM 1348 N N . PRO A 1 179 ? -33.961 -7.457 18.050 1.00 93.25 179 PRO A N 1
ATOM 1349 C CA . PRO A 1 179 ? -32.886 -7.704 17.096 1.00 93.25 179 PRO A CA 1
ATOM 1350 C C . PRO A 1 179 ? -32.313 -6.419 16.496 1.00 93.25 179 PRO A C 1
ATOM 1352 O O . PRO A 1 179 ? -33.036 -5.436 16.309 1.00 93.25 179 PRO A O 1
ATOM 1355 N N . THR A 1 180 ? -31.016 -6.417 16.196 1.00 95.06 180 THR A N 1
ATOM 1356 C CA . THR A 1 180 ? -30.389 -5.322 15.448 1.00 95.06 180 THR A CA 1
ATOM 1357 C C . THR A 1 180 ? -30.992 -5.255 14.056 1.00 95.06 180 THR A C 1
ATOM 1359 O O . THR A 1 180 ? -31.157 -6.285 13.410 1.00 95.06 180 THR A O 1
ATOM 1362 N N . ASN A 1 181 ? -31.348 -4.042 13.633 1.00 92.75 181 ASN A N 1
ATOM 1363 C CA . ASN A 1 181 ? -31.900 -3.752 12.317 1.00 92.75 181 ASN A CA 1
ATOM 1364 C C . ASN A 1 181 ? -30.985 -2.741 11.619 1.00 92.75 181 ASN A C 1
ATOM 1366 O O . ASN A 1 181 ? -30.968 -1.562 11.980 1.00 92.75 181 ASN A O 1
ATOM 1370 N N . VAL A 1 182 ? -30.242 -3.208 10.620 1.00 90.62 182 VAL A N 1
ATOM 1371 C CA . VAL A 1 182 ? -29.297 -2.428 9.806 1.00 90.62 182 VAL A CA 1
ATOM 1372 C C . VAL A 1 182 ? -29.979 -1.588 8.723 1.00 90.62 182 VAL A C 1
ATOM 1374 O O . VAL A 1 182 ? -29.319 -0.842 8.007 1.00 90.62 182 VAL A O 1
ATOM 1377 N N . GLY A 1 183 ? -31.315 -1.588 8.657 1.00 87.00 183 GLY A N 1
ATOM 1378 C CA . GLY A 1 183 ? -32.079 -0.551 7.957 1.00 87.00 183 GLY A CA 1
ATOM 1379 C C . GLY A 1 183 ? -31.855 0.851 8.541 1.00 87.00 183 GLY A C 1
ATOM 1380 O O . GLY A 1 183 ? -32.266 1.846 7.947 1.00 87.00 183 GLY A O 1
ATOM 1381 N N . SER A 1 184 ? -31.191 0.945 9.698 1.00 89.62 184 SER A N 1
ATOM 1382 C CA . SER A 1 184 ? -30.770 2.192 10.320 1.00 89.62 184 SER A CA 1
ATOM 1383 C C . SER A 1 184 ? -29.441 2.029 11.081 1.00 89.62 184 SER A C 1
ATOM 1385 O O . SER A 1 184 ? -29.259 1.020 11.762 1.00 89.62 184 SER A O 1
ATOM 1387 N N . PRO A 1 185 ? -28.518 3.015 11.048 1.00 95.44 185 PRO A N 1
ATOM 1388 C CA . PRO A 1 185 ? -27.221 2.913 11.732 1.00 95.44 185 PRO A CA 1
ATOM 1389 C C . PRO A 1 185 ? -27.327 2.921 13.267 1.00 95.44 185 PRO A C 1
ATOM 1391 O O . PRO A 1 185 ? -26.420 2.454 13.953 1.00 95.44 185 PRO A O 1
ATOM 1394 N N . HIS A 1 186 ? -28.436 3.413 13.823 1.00 96.25 186 HIS A N 1
ATOM 1395 C CA . HIS A 1 186 ? -28.615 3.626 15.261 1.00 96.25 186 HIS A CA 1
ATOM 1396 C C . HIS A 1 186 ? -28.467 2.356 16.111 1.00 96.25 186 HIS A C 1
ATOM 1398 O O . HIS A 1 186 ? -27.848 2.394 17.172 1.00 96.25 186 HIS A O 1
ATOM 1404 N N . ALA A 1 187 ? -29.024 1.229 15.652 1.00 95.75 187 ALA A N 1
ATOM 1405 C CA . ALA A 1 187 ? -28.990 -0.022 16.407 1.00 95.75 187 ALA A CA 1
ATOM 1406 C C . ALA A 1 187 ? -27.566 -0.591 16.499 1.00 95.75 187 ALA A C 1
ATOM 1408 O O . ALA A 1 187 ? -27.189 -1.128 17.530 1.00 95.75 187 ALA A O 1
ATOM 1409 N N . ALA A 1 188 ? -26.747 -0.431 15.460 1.00 97.38 188 ALA A N 1
ATOM 1410 C CA . ALA A 1 188 ? -25.329 -0.782 15.521 1.00 97.38 188 ALA A CA 1
ATOM 1411 C C . ALA A 1 188 ? -24.501 0.280 16.282 1.00 97.38 188 ALA A C 1
ATOM 1413 O O . ALA A 1 188 ? -23.498 -0.042 16.925 1.00 97.38 188 ALA A O 1
ATOM 1414 N N . GLY A 1 189 ? -24.928 1.546 16.247 1.00 97.94 189 GLY A N 1
ATOM 1415 C CA . GLY A 1 189 ? -24.265 2.664 16.919 1.00 97.94 189 GLY A CA 1
ATOM 1416 C C . GLY A 1 189 ? -24.330 2.625 18.444 1.00 97.94 189 GLY A C 1
ATOM 1417 O O . GLY A 1 189 ? -23.347 2.964 19.104 1.00 97.94 189 GLY A O 1
ATOM 1418 N N . GLU A 1 190 ? -25.422 2.137 19.038 1.00 97.06 190 GLU A N 1
ATOM 1419 C CA . GLU A 1 190 ? -25.527 2.049 20.505 1.00 97.06 190 GLU A CA 1
ATOM 1420 C C . GLU A 1 190 ? -24.484 1.090 21.120 1.00 97.06 190 GLU A C 1
ATOM 1422 O O . GLU A 1 190 ? -24.071 1.276 22.265 1.00 97.06 190 GLU A O 1
ATOM 1427 N N . ILE A 1 191 ? -23.986 0.094 20.373 1.00 98.31 191 ILE A N 1
ATOM 1428 C CA . ILE A 1 191 ? -22.898 -0.781 20.843 1.00 98.31 191 ILE A CA 1
ATOM 1429 C C . ILE A 1 191 ? -21.612 0.042 21.009 1.00 98.31 191 ILE A C 1
ATOM 1431 O O . ILE A 1 191 ? -20.932 -0.070 22.031 1.00 98.31 191 ILE A O 1
ATOM 1435 N N . TRP A 1 192 ? -21.316 0.921 20.047 1.00 98.69 192 TRP A N 1
ATOM 1436 C CA . TRP A 1 192 ? -20.164 1.821 20.103 1.00 98.69 192 TRP A CA 1
ATOM 1437 C C . TRP A 1 192 ? -20.268 2.805 21.274 1.00 98.69 192 TRP A C 1
ATOM 1439 O O . TRP A 1 192 ? -19.346 2.904 22.085 1.00 98.69 192 TRP A O 1
ATOM 1449 N N . ALA A 1 193 ? -21.422 3.460 21.433 1.00 98.56 193 ALA A N 1
ATOM 1450 C CA . ALA A 1 193 ? -21.683 4.347 22.569 1.00 98.56 193 ALA A CA 1
ATOM 1451 C C . ALA A 1 193 ? -21.548 3.622 23.917 1.00 98.56 193 ALA A C 1
ATOM 1453 O O . ALA A 1 193 ? -20.988 4.165 24.868 1.00 98.56 193 ALA A O 1
ATOM 1454 N N . THR A 1 194 ? -22.015 2.373 23.990 1.00 98.50 194 THR A N 1
ATOM 1455 C CA . THR A 1 194 ? -21.904 1.533 25.187 1.00 98.50 194 THR A CA 1
ATOM 1456 C C . THR A 1 194 ? -20.444 1.256 25.550 1.00 98.50 194 THR A C 1
ATOM 1458 O O . THR A 1 194 ? -20.081 1.323 26.723 1.00 98.50 194 THR A O 1
ATOM 1461 N N . MET A 1 195 ? -19.587 0.982 24.566 1.00 98.75 195 MET A N 1
ATOM 1462 C CA . MET A 1 195 ? -18.155 0.764 24.796 1.00 98.75 195 MET A CA 1
ATOM 1463 C C . MET A 1 195 ? -17.442 2.042 25.241 1.00 98.75 195 MET A C 1
ATOM 1465 O O . MET A 1 195 ? -16.670 2.000 26.195 1.00 98.75 195 MET A O 1
ATOM 1469 N N . LEU A 1 196 ? -17.760 3.191 24.639 1.00 98.75 196 LEU A N 1
ATOM 1470 C CA . LEU A 1 196 ? -17.230 4.480 25.095 1.00 98.75 196 LEU A CA 1
ATOM 1471 C C . LEU A 1 196 ? -17.719 4.838 26.506 1.00 98.75 196 LEU A C 1
ATOM 1473 O O . LEU A 1 196 ? -16.956 5.385 27.302 1.00 98.75 196 LEU A O 1
ATOM 1477 N N . TRP A 1 197 ? -18.960 4.485 26.852 1.00 98.69 197 TRP A N 1
ATOM 1478 C CA . TRP A 1 197 ? -19.483 4.638 28.209 1.00 98.69 197 TRP A CA 1
ATOM 1479 C C . TRP A 1 197 ? -18.719 3.778 29.221 1.00 98.69 197 TRP A C 1
ATOM 1481 O O . TRP A 1 197 ? -18.348 4.275 30.283 1.00 98.69 197 TRP A O 1
ATOM 1491 N N . GLU A 1 198 ? -18.413 2.522 28.887 1.00 98.56 198 GLU A N 1
ATOM 1492 C CA . GLU A 1 198 ? -17.542 1.664 29.704 1.00 98.56 198 GLU A CA 1
ATOM 1493 C C . GLU A 1 198 ? -16.158 2.291 29.900 1.00 98.56 198 GLU A C 1
ATOM 1495 O O . GLU A 1 198 ? -15.667 2.344 31.030 1.00 98.56 198 GLU A O 1
ATOM 1500 N N . SER A 1 199 ? -15.553 2.820 28.830 1.00 98.75 199 SER A N 1
ATOM 1501 C CA . SER A 1 199 ? -14.255 3.498 28.887 1.00 98.75 199 SER A CA 1
ATOM 1502 C C . SER A 1 199 ? -14.299 4.723 29.799 1.00 98.75 199 SER A C 1
ATOM 1504 O O . SER A 1 199 ? -13.439 4.891 30.661 1.00 98.75 199 SER A O 1
ATOM 1506 N N . TYR A 1 200 ? -15.328 5.558 29.663 1.00 98.75 200 TYR A N 1
ATOM 1507 C CA . TYR A 1 200 ? -15.477 6.760 30.475 1.00 98.75 200 TYR A CA 1
ATOM 1508 C C . TYR A 1 200 ? -15.702 6.441 31.951 1.00 98.75 200 TYR A C 1
ATOM 1510 O O . TYR A 1 200 ? -15.061 7.033 32.814 1.00 98.75 200 TYR A O 1
ATOM 1518 N N . VAL A 1 201 ? -16.554 5.463 32.258 1.00 98.62 201 VAL A N 1
ATOM 1519 C CA . VAL A 1 201 ? -16.791 5.025 33.637 1.00 98.62 201 VAL A CA 1
ATOM 1520 C C . VAL A 1 201 ? -15.542 4.385 34.249 1.00 98.62 201 VAL A C 1
ATOM 1522 O O . VAL A 1 201 ? -15.277 4.601 35.432 1.00 98.62 201 VAL A O 1
ATOM 1525 N N . ALA A 1 202 ? -14.741 3.648 33.474 1.00 98.69 202 ALA A N 1
ATOM 1526 C CA . ALA A 1 202 ? -13.447 3.148 33.939 1.00 98.69 202 ALA A CA 1
ATOM 1527 C C . ALA A 1 202 ? -12.515 4.304 34.342 1.00 98.69 202 ALA A C 1
ATOM 1529 O O . ALA A 1 202 ? -11.957 4.276 35.439 1.00 98.69 202 ALA A O 1
ATOM 1530 N N . LEU A 1 203 ? -12.438 5.358 33.522 1.00 98.81 203 LEU A N 1
ATOM 1531 C CA . LEU A 1 203 ? -11.678 6.569 33.843 1.00 98.81 203 LEU A CA 1
ATOM 1532 C C . LEU A 1 203 ? -12.246 7.309 35.065 1.00 98.81 203 LEU A C 1
ATOM 1534 O O . LEU A 1 203 ? -11.472 7.755 35.906 1.00 98.81 203 LEU A O 1
ATOM 1538 N N . ILE A 1 204 ? -13.575 7.423 35.212 1.00 98.69 204 ILE A N 1
ATOM 1539 C CA . ILE A 1 204 ? -14.206 8.055 36.388 1.00 98.69 204 ILE A CA 1
ATOM 1540 C C . ILE A 1 204 ? -13.827 7.310 37.669 1.00 98.69 204 ILE A C 1
ATOM 1542 O O . ILE A 1 204 ? -13.528 7.941 38.682 1.00 98.69 204 ILE A O 1
ATOM 1546 N N . ASN A 1 205 ? -13.860 5.978 37.635 1.00 98.25 205 ASN A N 1
ATOM 1547 C CA . ASN A 1 205 ? -13.571 5.152 38.802 1.00 98.25 205 ASN A CA 1
ATOM 1548 C C . ASN A 1 205 ? -12.093 5.212 39.222 1.00 98.25 205 ASN A C 1
ATOM 1550 O O . ASN A 1 205 ? -11.814 5.011 40.403 1.00 98.25 205 ASN A O 1
ATOM 1554 N N . GLU A 1 206 ? -11.178 5.502 38.292 1.00 98.38 206 GLU A N 1
ATOM 1555 C CA . GLU A 1 206 ? -9.750 5.689 38.580 1.00 98.38 206 GLU A CA 1
ATOM 1556 C C . GLU A 1 206 ? -9.427 7.133 39.002 1.00 98.38 206 GLU A C 1
ATOM 1558 O O . GLU A 1 206 ? -8.840 7.369 40.057 1.00 98.38 206 GLU A O 1
ATOM 1563 N N . HIS A 1 207 ? -9.849 8.117 38.204 1.00 98.12 207 HIS A N 1
ATOM 1564 C CA . HIS A 1 207 ? -9.380 9.507 38.309 1.00 98.12 207 HIS A CA 1
ATOM 1565 C C . HIS A 1 207 ? -10.371 10.462 38.979 1.00 98.12 207 HIS A C 1
ATOM 1567 O O . HIS A 1 207 ? -10.024 11.590 39.330 1.00 98.12 207 HIS A O 1
ATOM 1573 N N . GLY A 1 208 ? -11.620 10.035 39.163 1.00 97.94 208 GLY A N 1
ATOM 1574 C CA . GLY A 1 208 ? -12.726 10.908 39.541 1.00 97.94 208 GLY A CA 1
ATOM 1575 C C . GLY A 1 208 ? -13.343 11.643 38.345 1.00 97.94 208 GLY A C 1
ATOM 1576 O O . GLY A 1 208 ? -12.775 11.727 37.258 1.00 97.94 208 GLY A O 1
ATOM 1577 N N . PHE A 1 209 ? -14.549 12.179 38.549 1.00 98.25 209 PHE A N 1
ATOM 1578 C CA . PHE A 1 209 ? -15.429 12.621 37.461 1.00 98.25 209 PHE A CA 1
ATOM 1579 C C . PHE A 1 209 ? -14.846 13.730 36.568 1.00 98.25 209 PHE A C 1
ATOM 1581 O O . PHE A 1 209 ? -14.864 13.605 35.346 1.00 98.25 209 PHE A O 1
ATOM 1588 N N . GLU A 1 210 ? -14.340 14.814 37.166 1.00 97.69 210 GLU A N 1
ATOM 1589 C CA . GLU A 1 210 ? -13.862 15.993 36.423 1.00 97.69 210 GLU A CA 1
ATOM 1590 C C . GLU A 1 210 ? -12.609 15.675 35.594 1.00 97.69 210 GLU A C 1
ATOM 1592 O O . GLU A 1 210 ? -12.538 16.006 34.411 1.00 97.69 210 GLU A O 1
ATOM 1597 N N . GLU A 1 211 ? -11.647 14.970 36.190 1.00 98.12 211 GLU A N 1
ATOM 1598 C CA . GLU A 1 211 ? -10.416 14.570 35.506 1.00 98.12 211 GLU A CA 1
ATOM 1599 C C . GLU A 1 211 ? -10.703 13.563 34.386 1.00 98.12 211 GLU A C 1
ATOM 1601 O O . GLU A 1 211 ? -10.231 13.733 33.262 1.00 98.12 211 GLU A O 1
ATOM 1606 N N . ALA A 1 212 ? -11.556 12.567 34.646 1.00 98.25 212 ALA A N 1
ATOM 1607 C CA . ALA A 1 212 ? -11.986 11.612 33.631 1.00 98.25 212 ALA A CA 1
ATOM 1608 C C . ALA A 1 212 ? -12.694 12.291 32.452 1.00 98.25 212 ALA A C 1
ATOM 1610 O O . ALA A 1 212 ? -12.497 11.890 31.306 1.00 98.25 212 ALA A O 1
ATOM 1611 N N . GLN A 1 213 ? -13.505 13.326 32.708 1.00 98.12 213 GLN A N 1
ATOM 1612 C CA . GLN A 1 213 ? -14.209 14.058 31.652 1.00 98.12 213 GLN A CA 1
ATOM 1613 C C . GLN A 1 213 ? -13.223 14.780 30.729 1.00 98.12 213 GLN A C 1
ATOM 1615 O O . GLN A 1 213 ? -13.350 14.689 29.508 1.00 98.12 213 GLN A O 1
ATOM 1620 N N . ASN A 1 214 ? -12.210 15.435 31.302 1.00 98.19 214 ASN A N 1
ATOM 1621 C CA . ASN A 1 214 ? -11.154 16.097 30.535 1.00 98.19 214 ASN A CA 1
ATOM 1622 C C . ASN A 1 214 ? -10.317 15.093 29.730 1.00 98.19 214 ASN A C 1
ATOM 1624 O O . ASN A 1 214 ? -10.058 15.314 28.545 1.00 98.19 214 ASN A O 1
ATOM 1628 N N . ARG A 1 215 ? -9.923 13.973 30.347 1.00 98.50 215 ARG A N 1
ATOM 1629 C CA . ARG A 1 215 ? -9.157 12.904 29.687 1.00 98.50 215 ARG A CA 1
ATOM 1630 C C . ARG A 1 215 ? -9.919 12.304 28.515 1.00 98.50 215 ARG A C 1
ATOM 1632 O O . ARG A 1 215 ? -9.412 12.307 27.397 1.00 98.50 215 ARG A O 1
ATOM 1639 N N . MET A 1 216 ? -11.164 11.892 28.741 1.00 98.50 216 MET A N 1
ATOM 1640 C CA . MET A 1 216 ? -11.993 11.292 27.698 1.00 98.50 216 MET A CA 1
ATOM 1641 C C . MET A 1 216 ? -12.263 12.265 26.544 1.00 98.50 216 MET A C 1
ATOM 1643 O O . MET A 1 216 ? -12.184 11.869 25.384 1.00 98.50 216 MET A O 1
ATOM 1647 N N . ALA A 1 217 ? -12.498 13.552 26.827 1.00 98.00 217 ALA A N 1
ATOM 1648 C CA . ALA A 1 217 ? -12.648 14.567 25.782 1.00 98.00 217 ALA A CA 1
ATOM 1649 C C . ALA A 1 217 ? -11.379 14.707 24.917 1.00 98.00 217 ALA A C 1
ATOM 1651 O O . ALA A 1 217 ? -11.473 14.784 23.690 1.00 98.00 217 ALA A O 1
ATOM 1652 N N . ASN A 1 218 ? -10.191 14.688 25.533 1.00 97.94 218 ASN A N 1
ATOM 1653 C CA . ASN A 1 218 ? -8.921 14.724 24.805 1.00 97.94 218 ASN A CA 1
ATOM 1654 C C . ASN A 1 218 ? -8.720 13.467 23.944 1.00 97.94 218 ASN A C 1
ATOM 1656 O O . ASN A 1 218 ? -8.340 13.585 22.776 1.00 97.94 218 ASN A O 1
ATOM 1660 N N . TYR A 1 219 ? -9.018 12.283 24.487 1.00 98.62 219 TYR A N 1
ATOM 1661 C CA . TYR A 1 219 ? -8.901 11.013 23.763 1.00 98.62 219 TYR A CA 1
ATOM 1662 C C . TYR A 1 219 ? -9.867 10.916 22.592 1.00 98.62 219 TYR A C 1
ATOM 1664 O O . TYR A 1 219 ? -9.458 10.472 21.524 1.00 98.62 219 TYR A O 1
ATOM 1672 N N . LEU A 1 220 ? -11.101 11.403 22.733 1.00 98.00 220 LEU A N 1
ATOM 1673 C CA . LEU A 1 220 ? -12.037 11.479 21.615 1.00 98.00 220 LEU A CA 1
ATOM 1674 C C . LEU A 1 220 ? -11.520 12.392 20.502 1.00 98.00 220 LEU A C 1
ATOM 1676 O O . LEU A 1 220 ? -11.471 11.976 19.352 1.00 98.00 220 LEU A O 1
ATOM 1680 N N . VAL A 1 221 ? -11.099 13.623 20.818 1.00 98.25 221 VAL A N 1
ATOM 1681 C CA . VAL A 1 221 ? -10.638 14.579 19.793 1.00 98.25 221 VAL A CA 1
ATOM 1682 C C . VAL A 1 221 ? -9.410 14.062 19.044 1.00 98.25 221 VAL A C 1
ATOM 1684 O O . VAL A 1 221 ? -9.326 14.225 17.826 1.00 98.25 221 VAL A O 1
ATOM 1687 N N . ALA A 1 222 ? -8.455 13.457 19.751 1.00 98.31 222 ALA A N 1
ATOM 1688 C CA . ALA A 1 222 ? -7.295 12.832 19.125 1.00 98.31 222 ALA A CA 1
ATOM 1689 C C . ALA A 1 222 ? -7.688 11.569 18.339 1.00 98.31 222 ALA A C 1
ATOM 1691 O O . ALA A 1 222 ? -7.289 11.432 17.186 1.00 98.31 222 ALA A O 1
ATOM 1692 N N . GLY A 1 223 ? -8.539 10.712 18.908 1.00 98.25 223 GLY A N 1
ATOM 1693 C CA . GLY A 1 223 ? -9.055 9.506 18.264 1.00 98.25 223 GLY A CA 1
ATOM 1694 C C . GLY A 1 223 ? -9.797 9.798 16.960 1.00 98.25 223 GLY A C 1
ATOM 1695 O O . GLY A 1 223 ? -9.535 9.141 15.959 1.00 98.25 223 GLY A O 1
ATOM 1696 N N . TYR A 1 224 ? -10.633 10.841 16.903 1.00 98.50 224 TYR A N 1
ATOM 1697 C CA . TYR A 1 224 ? -11.292 11.256 15.658 1.00 98.50 224 TYR A CA 1
ATOM 1698 C C . TYR A 1 224 ? -10.293 11.626 14.563 1.00 98.50 224 TYR A C 1
ATOM 1700 O O . TYR A 1 224 ? -10.479 11.258 13.410 1.00 98.50 224 TYR A O 1
ATOM 1708 N N . LYS A 1 225 ? -9.223 12.343 14.918 1.00 97.69 225 LYS A N 1
ATOM 1709 C CA . LYS A 1 225 ? -8.187 12.748 13.957 1.00 97.69 225 LYS A CA 1
ATOM 1710 C C . LYS A 1 225 ? -7.343 11.572 13.464 1.00 97.69 225 LYS A C 1
ATOM 1712 O O . LYS A 1 225 ? -6.788 11.659 12.377 1.00 97.69 225 LYS A O 1
ATOM 1717 N N . LEU A 1 226 ? -7.216 10.524 14.278 1.00 97.50 226 LEU A N 1
ATOM 1718 C CA . LEU A 1 226 ? -6.472 9.304 13.956 1.00 97.50 226 LEU A CA 1
ATOM 1719 C C . LEU A 1 226 ? -7.331 8.247 13.246 1.00 97.50 226 LEU A C 1
ATOM 1721 O O . LEU A 1 226 ? -6.787 7.344 12.621 1.00 97.50 226 LEU A O 1
ATOM 1725 N N . THR A 1 227 ? -8.659 8.345 13.335 1.00 98.25 227 THR A N 1
ATOM 1726 C CA . THR A 1 227 ? -9.579 7.396 12.699 1.00 98.25 227 THR A CA 1
ATOM 1727 C C . THR A 1 227 ? -9.497 7.531 11.169 1.00 98.25 227 THR A C 1
ATOM 1729 O O . THR A 1 227 ? -9.626 8.649 10.659 1.00 98.25 227 THR A O 1
ATOM 1732 N N . PRO A 1 228 ? -9.303 6.428 10.418 1.00 96.44 228 PRO A N 1
ATOM 1733 C CA . PRO A 1 228 ? -9.181 6.474 8.961 1.00 96.44 228 PRO A CA 1
ATOM 1734 C C . PRO A 1 228 ? -10.514 6.783 8.257 1.00 96.44 228 PRO A C 1
ATOM 1736 O O . PRO A 1 228 ? -11.589 6.764 8.858 1.00 96.44 228 PRO A O 1
ATOM 1739 N N . VAL A 1 229 ? -10.446 7.054 6.948 1.00 96.81 229 VAL A N 1
ATOM 1740 C CA . VAL A 1 229 ? -11.628 7.132 6.071 1.00 96.81 229 VAL A CA 1
ATOM 1741 C C . VAL A 1 229 ? -12.228 5.735 5.888 1.00 96.81 229 VAL A C 1
ATOM 1743 O O . VAL A 1 229 ? -11.498 4.754 5.784 1.00 96.81 229 VAL A O 1
ATOM 1746 N N . ALA A 1 230 ? -13.560 5.654 5.831 1.00 97.44 230 ALA A N 1
ATOM 1747 C CA . ALA A 1 230 ? -14.333 4.413 5.820 1.00 97.44 230 ALA A CA 1
ATOM 1748 C C . ALA A 1 230 ? -13.894 3.444 6.939 1.00 97.44 230 ALA A C 1
ATOM 1750 O O . ALA A 1 230 ? -13.497 2.313 6.643 1.00 97.44 230 ALA A O 1
ATOM 1751 N N . PRO A 1 231 ? -13.912 3.878 8.214 1.00 98.25 231 PRO A N 1
ATOM 1752 C CA . PRO A 1 231 ? -13.289 3.127 9.293 1.00 98.25 231 PRO A CA 1
ATOM 1753 C C . PRO A 1 231 ? -14.053 1.843 9.631 1.00 98.25 231 PRO A C 1
ATOM 1755 O O . PRO A 1 231 ? -15.283 1.776 9.532 1.00 98.25 231 PRO A O 1
ATOM 1758 N N . LEU A 1 232 ? -13.309 0.843 10.095 1.00 98.50 232 LEU A N 1
ATOM 1759 C CA . LEU A 1 232 ? -13.824 -0.298 10.848 1.00 98.50 232 LEU A CA 1
ATOM 1760 C C . LEU A 1 232 ? -13.993 0.068 12.330 1.00 98.50 232 LEU A C 1
ATOM 1762 O O . LEU A 1 232 ? -13.273 0.923 12.851 1.00 98.50 232 LEU A O 1
ATOM 1766 N N . TYR A 1 233 ? -14.867 -0.645 13.048 1.00 98.69 233 TYR A N 1
ATOM 1767 C CA . TYR A 1 233 ? -14.994 -0.503 14.512 1.00 98.69 233 TYR A CA 1
ATOM 1768 C C . TYR A 1 233 ? -13.658 -0.701 15.245 1.00 98.69 233 TYR A C 1
ATOM 1770 O O . TYR A 1 233 ? -13.319 0.057 16.154 1.00 98.69 233 TYR A O 1
ATOM 1778 N N . THR A 1 234 ? -12.870 -1.693 14.825 1.00 98.19 234 THR A N 1
ATOM 1779 C CA . THR A 1 234 ? -11.562 -1.996 15.420 1.00 98.19 234 THR A CA 1
ATOM 1780 C C . THR A 1 234 ? -10.518 -0.923 15.113 1.00 98.19 234 THR A C 1
ATOM 1782 O O . THR A 1 234 ? -9.718 -0.604 15.982 1.00 98.19 234 THR A O 1
ATOM 1785 N N . GLU A 1 235 ? -10.564 -0.293 13.936 1.00 98.31 235 GLU A N 1
ATOM 1786 C CA . GLU A 1 235 ? -9.662 0.818 13.590 1.00 98.31 235 GLU A CA 1
ATOM 1787 C C . GLU A 1 235 ? -9.988 2.084 14.389 1.00 98.31 235 GLU A C 1
ATOM 1789 O O . GLU A 1 235 ? -9.089 2.747 14.902 1.00 98.31 235 GLU A O 1
ATOM 1794 N N . ALA A 1 236 ? -11.276 2.410 14.548 1.00 98.56 236 ALA A N 1
ATOM 1795 C CA . ALA A 1 236 ? -11.703 3.531 15.383 1.00 98.56 236 ALA A CA 1
ATOM 1796 C C . ALA A 1 236 ? -11.369 3.298 16.868 1.00 98.56 236 ALA A C 1
ATOM 1798 O O . ALA A 1 236 ? -10.979 4.231 17.575 1.00 98.56 236 ALA A O 1
ATOM 1799 N N . ARG A 1 237 ? -11.475 2.050 17.350 1.00 98.50 237 ARG A N 1
ATOM 1800 C CA . ARG A 1 237 ? -11.003 1.656 18.686 1.00 98.50 237 ARG A CA 1
ATOM 1801 C C . ARG A 1 237 ? -9.505 1.911 18.816 1.00 98.50 237 ARG A C 1
ATOM 1803 O O . ARG A 1 237 ? -9.087 2.564 19.771 1.00 98.50 237 ARG A O 1
ATOM 1810 N N . ASP A 1 238 ? -8.712 1.423 17.868 1.00 96.81 238 ASP A N 1
ATOM 1811 C CA . ASP A 1 238 ? -7.252 1.532 17.909 1.00 96.81 238 ASP A CA 1
ATOM 1812 C C . ASP A 1 238 ? -6.789 2.991 17.830 1.00 96.81 238 ASP A C 1
ATOM 1814 O O . ASP A 1 238 ? -5.852 3.370 18.527 1.00 96.81 238 ASP A O 1
ATOM 1818 N N . ALA A 1 239 ? -7.508 3.849 17.103 1.00 98.06 239 ALA A N 1
ATOM 1819 C CA . ALA A 1 239 ? -7.278 5.291 17.096 1.00 98.06 239 ALA A CA 1
ATOM 1820 C C . ALA A 1 239 ? -7.458 5.935 18.489 1.00 98.06 239 ALA A C 1
ATOM 1822 O O . ALA A 1 239 ? -6.638 6.756 18.910 1.00 98.06 239 ALA A O 1
ATOM 1823 N N . ILE A 1 240 ? -8.502 5.552 19.235 1.00 98.50 240 ILE A N 1
ATOM 1824 C CA . ILE A 1 240 ? -8.731 6.031 20.612 1.00 98.50 240 ILE A CA 1
ATOM 1825 C C . ILE A 1 240 ? -7.678 5.459 21.568 1.00 98.50 240 ILE A C 1
ATOM 1827 O O . ILE A 1 240 ? -7.150 6.184 22.413 1.00 98.50 240 ILE A O 1
ATOM 1831 N N . LEU A 1 241 ? -7.341 4.176 21.431 1.00 97.06 241 LEU A N 1
ATOM 1832 C CA . LEU A 1 241 ? -6.316 3.528 22.246 1.00 97.06 241 LEU A CA 1
ATOM 1833 C C . LEU A 1 241 ? -4.931 4.142 22.020 1.00 97.06 241 LEU A C 1
ATOM 1835 O O . LEU A 1 241 ? -4.228 4.412 22.991 1.00 97.06 241 LEU A O 1
ATOM 1839 N N . ALA A 1 242 ? -4.558 4.432 20.773 1.00 95.44 242 ALA A N 1
ATOM 1840 C CA . ALA A 1 242 ? -3.312 5.114 20.441 1.00 95.44 242 ALA A CA 1
ATOM 1841 C C . ALA A 1 242 ? -3.255 6.515 21.068 1.00 95.44 242 ALA A C 1
ATOM 1843 O O . ALA A 1 242 ? -2.238 6.888 21.657 1.00 95.44 242 ALA A O 1
ATOM 1844 N N . ALA A 1 243 ? -4.361 7.267 21.014 1.00 97.44 243 ALA A N 1
ATOM 1845 C CA . ALA A 1 243 ? -4.466 8.565 21.676 1.00 97.44 243 ALA A CA 1
ATOM 1846 C C . ALA A 1 243 ? -4.299 8.464 23.201 1.00 97.44 243 ALA A C 1
ATOM 1848 O O . ALA A 1 243 ? -3.599 9.285 23.794 1.00 97.44 243 ALA A O 1
ATOM 1849 N N . ALA A 1 244 ? -4.909 7.458 23.831 1.00 97.56 244 ALA A N 1
ATOM 1850 C CA . ALA A 1 244 ? -4.764 7.216 25.261 1.00 97.56 244 ALA A CA 1
ATOM 1851 C C . ALA A 1 244 ? -3.329 6.822 25.628 1.00 97.56 244 ALA A C 1
ATOM 1853 O O . ALA A 1 244 ? -2.738 7.442 26.506 1.00 97.56 244 ALA A O 1
ATOM 1854 N N . TYR A 1 245 ? -2.736 5.869 24.904 1.00 93.62 245 TYR A N 1
ATOM 1855 C CA . TYR A 1 245 ? -1.378 5.379 25.145 1.00 93.62 245 TYR A CA 1
ATOM 1856 C C . TYR A 1 245 ? -0.323 6.486 25.035 1.00 93.62 245 TYR A C 1
ATOM 1858 O O . TYR A 1 245 ? 0.610 6.534 25.834 1.00 93.62 245 TYR A O 1
ATOM 1866 N N . ALA A 1 246 ? -0.491 7.406 24.079 1.00 94.31 246 ALA A N 1
ATOM 1867 C CA . ALA A 1 246 ? 0.408 8.544 23.895 1.00 94.31 246 ALA A CA 1
ATOM 1868 C C . ALA A 1 246 ? 0.400 9.536 25.075 1.00 94.31 246 ALA A C 1
ATOM 1870 O O . ALA A 1 246 ? 1.360 10.287 25.249 1.00 94.31 246 ALA A O 1
ATOM 1871 N N . VAL A 1 247 ? -0.674 9.561 25.868 1.00 94.75 247 VAL A N 1
ATOM 1872 C CA . VAL A 1 247 ? -0.818 10.447 27.032 1.00 94.75 247 VAL A CA 1
ATOM 1873 C C . VAL A 1 247 ? -0.510 9.705 28.329 1.00 94.75 247 VAL A C 1
ATOM 1875 O O . VAL A 1 247 ? 0.265 10.200 29.143 1.00 94.75 247 VAL A O 1
ATOM 1878 N N . ASP A 1 248 ? -1.133 8.544 28.528 1.00 95.94 248 ASP A N 1
ATOM 1879 C CA . ASP A 1 248 ? -1.042 7.745 29.744 1.00 95.94 248 ASP A CA 1
ATOM 1880 C C . ASP A 1 248 ? -1.261 6.247 29.432 1.00 95.94 248 ASP A C 1
ATOM 1882 O O . ASP A 1 248 ? -2.386 5.814 29.154 1.00 95.94 248 ASP A O 1
ATOM 1886 N N . PRO A 1 249 ? -0.200 5.418 29.483 1.00 93.25 249 PRO A N 1
ATOM 1887 C CA . PRO A 1 249 ? -0.311 3.980 29.254 1.00 93.25 249 PRO A CA 1
ATOM 1888 C C . PRO A 1 249 ? -1.237 3.238 30.231 1.00 93.25 249 PRO A C 1
ATOM 1890 O O . PRO A 1 249 ? -1.693 2.141 29.902 1.00 93.25 249 PRO A O 1
ATOM 1893 N N . GLU A 1 250 ? -1.532 3.784 31.417 1.00 96.62 250 GLU A N 1
ATOM 1894 C CA . GLU A 1 250 ? -2.515 3.171 32.320 1.00 96.62 250 GLU A CA 1
ATOM 1895 C C . GLU A 1 250 ? -3.954 3.424 31.842 1.00 96.62 250 GLU A C 1
ATOM 1897 O O . GLU A 1 250 ? -4.781 2.511 31.891 1.00 96.62 250 GLU A O 1
ATOM 1902 N N . ASP A 1 251 ? -4.238 4.591 31.255 1.00 98.19 251 ASP A N 1
ATOM 1903 C CA . ASP A 1 251 ? -5.548 4.878 30.653 1.00 98.19 251 ASP A CA 1
ATOM 1904 C C . ASP A 1 251 ? -5.799 4.018 29.416 1.00 98.19 251 ASP A C 1
ATOM 1906 O O . ASP A 1 251 ? -6.910 3.517 29.231 1.00 98.19 251 ASP A O 1
ATOM 1910 N N . TYR A 1 252 ? -4.760 3.747 28.619 1.00 95.81 252 TYR A N 1
ATOM 1911 C CA . TYR A 1 252 ? -4.831 2.744 27.552 1.00 95.81 252 TYR A CA 1
ATOM 1912 C C . TYR A 1 252 ? -5.335 1.393 28.081 1.00 95.81 252 TYR A C 1
ATOM 1914 O O . TYR A 1 252 ? -6.236 0.802 27.487 1.00 95.81 252 TYR A O 1
ATOM 1922 N N . LYS A 1 253 ? -4.810 0.911 29.218 1.00 95.94 253 LYS A N 1
ATOM 1923 C CA . LYS A 1 253 ? -5.233 -0.375 29.801 1.00 95.94 253 LYS A CA 1
ATOM 1924 C C . LYS A 1 253 ? -6.685 -0.337 30.270 1.00 95.94 253 LYS A C 1
ATOM 1926 O O . LYS A 1 253 ? -7.406 -1.311 30.057 1.00 95.94 253 LYS A O 1
ATOM 1931 N N . LEU A 1 254 ? -7.122 0.764 30.886 1.00 98.44 254 LEU A N 1
ATOM 1932 C CA . LEU A 1 254 ? -8.511 0.941 31.325 1.00 98.44 254 LEU A CA 1
ATOM 1933 C C . LEU A 1 254 ? -9.480 0.924 30.136 1.00 98.44 254 LEU A C 1
ATOM 1935 O O . LEU A 1 254 ? -10.475 0.198 30.152 1.00 98.44 254 LEU A O 1
ATOM 1939 N N . ILE A 1 255 ? -9.164 1.685 29.087 1.00 98.62 255 ILE A N 1
ATOM 1940 C CA . ILE A 1 255 ? -9.991 1.800 27.883 1.00 98.62 255 ILE A CA 1
ATOM 1941 C C . ILE A 1 255 ? -9.996 0.477 27.109 1.00 98.62 255 ILE A C 1
ATOM 1943 O O . ILE A 1 255 ? -11.065 0.013 26.712 1.00 98.62 255 ILE A O 1
ATOM 1947 N N . LEU A 1 256 ? -8.845 -0.187 26.960 1.00 98.00 256 LEU A N 1
ATOM 1948 C CA . LEU A 1 256 ? -8.769 -1.512 26.343 1.00 98.00 256 LEU A CA 1
ATOM 1949 C C . LEU A 1 256 ? -9.589 -2.538 27.130 1.00 98.00 256 LEU A C 1
ATOM 1951 O O . LEU A 1 256 ? -10.314 -3.324 26.529 1.00 98.00 256 LEU A O 1
ATOM 1955 N N . GLY A 1 257 ? -9.526 -2.508 28.464 1.00 98.12 257 GLY A N 1
ATOM 1956 C CA . GLY A 1 257 ? -10.338 -3.374 29.318 1.00 98.12 257 GLY A CA 1
ATOM 1957 C C . GLY A 1 257 ? -11.841 -3.150 29.129 1.00 98.12 257 GLY A C 1
ATOM 1958 O O . GLY A 1 257 ? -12.608 -4.112 29.093 1.00 98.12 257 GLY A O 1
ATOM 1959 N N . ALA A 1 258 ? -12.267 -1.898 28.943 1.00 98.25 258 ALA A N 1
ATOM 1960 C CA . ALA A 1 258 ? -13.654 -1.553 28.638 1.00 98.25 258 ALA A CA 1
ATOM 1961 C C . ALA A 1 258 ? -14.121 -2.113 27.282 1.00 98.25 258 ALA A C 1
ATOM 1963 O O . ALA A 1 258 ? -15.195 -2.715 27.204 1.00 98.25 258 ALA A O 1
ATOM 1964 N N . PHE A 1 259 ? -13.302 -1.985 26.234 1.00 98.69 259 PHE A N 1
ATOM 1965 C CA . PHE A 1 259 ? -13.588 -2.592 24.931 1.00 98.69 259 PHE A CA 1
ATOM 1966 C C . PHE A 1 259 ? -13.590 -4.126 24.995 1.00 98.69 259 PHE A C 1
ATOM 1968 O O . PHE A 1 259 ? -14.521 -4.760 24.496 1.00 98.69 259 PHE A O 1
ATOM 1975 N N . ALA A 1 260 ? -12.600 -4.729 25.658 1.00 98.38 260 ALA A N 1
ATOM 1976 C CA . ALA A 1 260 ? -12.471 -6.175 25.827 1.00 98.38 260 ALA A CA 1
ATOM 1977 C C . ALA A 1 260 ? -13.663 -6.787 26.575 1.00 98.38 260 ALA A C 1
ATOM 1979 O O . ALA A 1 260 ? -14.220 -7.793 26.140 1.00 98.38 260 ALA A O 1
ATOM 1980 N N . LYS A 1 261 ? -14.147 -6.128 27.634 1.00 98.38 261 LYS A N 1
ATOM 1981 C CA . LYS A 1 261 ? -15.365 -6.528 28.359 1.00 98.38 261 LYS A CA 1
ATOM 1982 C C . LYS A 1 261 ? -16.597 -6.630 27.450 1.00 98.38 261 LYS A C 1
ATOM 1984 O O . LYS A 1 261 ? -17.506 -7.408 27.730 1.00 98.38 261 LYS A O 1
ATOM 1989 N N . ARG A 1 262 ? -16.630 -5.840 26.376 1.00 98.31 262 ARG A N 1
ATOM 1990 C CA . ARG A 1 262 ? -17.704 -5.794 25.376 1.00 98.31 262 ARG A CA 1
ATOM 1991 C C . ARG A 1 262 ? -17.346 -6.567 24.101 1.00 98.31 262 ARG A C 1
ATOM 1993 O O . ARG A 1 262 ? -17.989 -6.351 23.082 1.00 98.31 262 ARG A O 1
ATOM 2000 N N . GLY A 1 263 ? -16.343 -7.446 24.130 1.00 98.06 263 GLY A N 1
ATOM 2001 C CA . GLY A 1 263 ? -15.977 -8.303 22.998 1.00 98.06 263 GLY A CA 1
ATOM 2002 C C . GLY A 1 263 ? -15.134 -7.628 21.912 1.00 98.06 263 GLY A C 1
ATOM 2003 O O . GLY A 1 263 ? -14.944 -8.221 20.855 1.00 98.06 263 GLY A O 1
ATOM 2004 N N . MET A 1 264 ? -14.610 -6.417 22.137 1.00 98.25 264 MET A N 1
ATOM 2005 C CA . MET A 1 264 ? -13.732 -5.715 21.187 1.00 98.25 264 MET A CA 1
ATOM 2006 C C . MET A 1 264 ? -12.297 -5.539 21.713 1.00 98.25 264 MET A C 1
ATOM 2008 O O . MET A 1 264 ? -11.669 -4.502 21.507 1.00 98.25 264 MET A O 1
ATOM 2012 N N . GLY A 1 265 ? -11.766 -6.545 22.404 1.00 96.88 265 GLY A N 1
ATOM 2013 C CA . GLY A 1 265 ? -10.368 -6.624 22.836 1.00 96.88 265 GLY A CA 1
ATOM 2014 C C . GLY A 1 265 ? -9.391 -6.868 21.679 1.00 96.88 265 GLY A C 1
ATOM 2015 O O . GLY A 1 265 ? -9.769 -6.896 20.504 1.00 96.88 265 GLY A O 1
ATOM 2016 N N . LEU A 1 266 ? -8.109 -7.050 21.998 1.00 93.12 266 LEU A N 1
ATOM 2017 C CA . LEU A 1 266 ? -7.068 -7.291 20.992 1.00 93.12 266 LEU A CA 1
ATOM 2018 C C . LEU A 1 266 ? -7.362 -8.577 20.204 1.00 93.12 266 LEU A C 1
ATOM 2020 O O . LEU A 1 266 ? -7.738 -9.595 20.782 1.00 93.12 266 LEU A O 1
ATOM 2024 N N . GLY A 1 267 ? -7.219 -8.529 18.880 1.00 90.06 267 GLY A N 1
ATOM 2025 C CA . GLY A 1 267 ? -7.544 -9.649 17.986 1.00 90.06 267 GLY A CA 1
ATOM 2026 C C . GLY A 1 267 ? -9.028 -9.781 17.612 1.00 90.06 267 GLY A C 1
ATOM 2027 O O . GLY A 1 267 ? -9.358 -10.635 16.791 1.00 90.06 267 GLY A O 1
ATOM 2028 N N . ALA A 1 268 ? -9.921 -8.940 18.155 1.00 95.75 268 ALA A N 1
ATOM 2029 C CA . ALA A 1 268 ? -11.287 -8.833 17.638 1.00 95.75 268 ALA A CA 1
ATOM 2030 C C . ALA A 1 268 ? -11.266 -8.416 16.158 1.00 95.75 268 ALA A C 1
ATOM 2032 O O . ALA A 1 268 ? -10.428 -7.605 15.757 1.00 95.75 268 ALA A O 1
ATOM 2033 N N . LYS A 1 269 ? -12.199 -8.942 15.356 1.00 96.25 269 LYS A N 1
ATOM 2034 C CA . LYS A 1 269 ? -12.326 -8.617 13.927 1.00 96.25 269 LYS A CA 1
ATOM 2035 C C . LYS A 1 269 ? -13.671 -7.963 13.658 1.00 96.25 269 LYS A C 1
ATOM 2037 O O . LYS A 1 269 ? -14.711 -8.507 14.027 1.00 96.25 269 LYS A O 1
ATOM 2042 N N . ALA A 1 270 ? -13.630 -6.795 13.029 1.00 97.88 270 ALA A N 1
ATOM 2043 C CA . ALA A 1 270 ? -14.814 -6.148 12.488 1.00 97.88 270 ALA A CA 1
ATOM 2044 C C . ALA A 1 270 ? -15.275 -6.840 11.188 1.00 97.88 270 ALA A C 1
ATOM 2046 O O . ALA A 1 270 ? -14.482 -7.557 10.569 1.00 97.88 270 ALA A O 1
ATOM 2047 N N . PRO A 1 271 ? -16.526 -6.609 10.756 1.00 97.81 271 PRO A N 1
ATOM 2048 C CA . PRO A 1 271 ? -17.003 -6.997 9.431 1.00 97.81 271 PRO A CA 1
ATOM 2049 C C . PRO A 1 271 ? -16.139 -6.407 8.313 1.00 97.81 271 PRO A C 1
ATOM 2051 O O . PRO A 1 271 ? -15.416 -5.429 8.524 1.00 97.81 271 PRO A O 1
ATOM 2054 N N . GLU A 1 272 ? -16.279 -6.947 7.101 1.00 96.88 272 GLU A N 1
ATOM 2055 C CA . GLU A 1 272 ? -15.685 -6.355 5.895 1.00 96.88 272 GLU A CA 1
ATOM 2056 C C . GLU A 1 272 ? -16.073 -4.865 5.782 1.00 96.88 272 GLU A C 1
ATOM 2058 O O . GLU A 1 272 ? -17.168 -4.455 6.186 1.00 96.88 272 GLU A O 1
ATOM 2063 N N . ARG A 1 273 ? -15.154 -4.030 5.283 1.00 97.19 273 ARG A N 1
ATOM 2064 C CA . ARG A 1 273 ? -15.220 -2.563 5.358 1.00 97.19 273 ARG A CA 1
ATOM 2065 C C . ARG A 1 273 ? -16.506 -1.969 4.798 1.00 97.19 273 ARG A C 1
ATOM 2067 O O . ARG A 1 273 ? -16.982 -0.963 5.330 1.00 97.19 273 ARG A O 1
ATOM 2074 N N . PHE A 1 274 ? -17.076 -2.587 3.775 1.00 95.81 274 PHE A N 1
ATOM 2075 C CA . PHE A 1 274 ? -18.297 -2.156 3.109 1.00 95.81 274 PHE A CA 1
ATOM 2076 C C . PHE A 1 274 ? -19.471 -3.117 3.325 1.00 95.81 274 PHE A C 1
ATOM 2078 O O . PHE A 1 274 ? -20.486 -2.993 2.644 1.00 95.81 274 PHE A O 1
ATOM 2085 N N . SER A 1 275 ? -19.381 -4.026 4.302 1.00 96.19 275 SER A N 1
ATOM 2086 C CA . SER A 1 275 ? -20.514 -4.847 4.728 1.00 96.19 275 SER A CA 1
ATOM 2087 C C . SER A 1 275 ? -21.698 -3.968 5.154 1.00 96.19 275 SER A C 1
ATOM 2089 O O . SER A 1 275 ? -21.562 -3.063 5.984 1.00 96.19 275 SER A O 1
ATOM 2091 N N . GLU A 1 276 ? -22.867 -4.250 4.579 1.00 90.44 276 GLU A N 1
ATOM 2092 C CA . GLU A 1 276 ? -24.133 -3.584 4.911 1.00 90.44 276 GLU A CA 1
ATOM 2093 C C . GLU A 1 276 ? -24.921 -4.330 5.999 1.00 90.44 276 GLU A C 1
ATOM 2095 O O . GLU A 1 276 ? -25.706 -3.714 6.712 1.00 90.44 276 GLU A O 1
ATOM 2100 N N . ASP A 1 277 ? -24.693 -5.639 6.161 1.00 94.25 277 ASP A N 1
ATOM 2101 C CA . ASP A 1 277 ? -25.348 -6.484 7.172 1.00 94.25 277 ASP A CA 1
ATOM 2102 C C . ASP A 1 277 ? -24.514 -6.692 8.447 1.00 94.25 277 ASP A C 1
ATOM 2104 O O . ASP A 1 277 ? -24.977 -7.292 9.420 1.00 94.25 277 ASP A O 1
ATOM 2108 N N . LEU A 1 278 ? -23.285 -6.169 8.443 1.00 97.12 278 LEU A N 1
ATOM 2109 C CA . LEU A 1 278 ? -22.315 -6.248 9.529 1.00 97.12 278 LEU A CA 1
ATOM 2110 C C . LEU A 1 278 ? -21.995 -7.685 9.968 1.00 97.12 278 LEU A C 1
ATOM 2112 O O . LEU A 1 278 ? -21.645 -7.923 11.122 1.00 97.12 278 LEU A O 1
ATOM 2116 N N . THR A 1 279 ? -22.079 -8.650 9.050 1.00 96.38 279 THR A N 1
ATOM 2117 C CA . THR A 1 279 ? -21.697 -10.043 9.312 1.00 96.38 279 THR A CA 1
ATOM 2118 C C . THR A 1 279 ? -20.176 -10.243 9.329 1.00 96.38 279 THR A C 1
ATOM 2120 O O . THR A 1 279 ? -19.415 -9.521 8.687 1.00 96.38 279 THR A O 1
ATOM 2123 N N . GLY A 1 280 ? -19.707 -11.252 10.073 1.00 94.94 280 GLY A N 1
ATOM 2124 C CA . GLY A 1 280 ? -18.278 -11.591 10.168 1.00 94.94 280 GLY A CA 1
ATOM 2125 C C . GLY A 1 280 ? -17.560 -11.055 11.410 1.00 94.94 280 GLY A C 1
ATOM 2126 O O . GLY A 1 280 ? -16.337 -11.157 11.488 1.00 94.94 280 GLY A O 1
ATOM 2127 N N . VAL A 1 281 ? -18.300 -10.526 12.392 1.00 97.75 281 VAL A N 1
ATOM 2128 C CA . VAL A 1 281 ? -17.732 -10.122 13.685 1.00 97.75 281 VAL A CA 1
ATOM 2129 C C . VAL A 1 281 ? -17.075 -11.313 14.388 1.00 97.75 281 VAL A C 1
ATOM 2131 O O . VAL A 1 281 ? -17.692 -12.365 14.561 1.00 97.75 281 VAL A O 1
ATOM 2134 N N . VAL A 1 282 ? -15.845 -11.116 14.861 1.00 97.38 282 VAL A N 1
ATOM 2135 C CA . VAL A 1 282 ? -15.166 -12.029 15.788 1.00 97.38 282 VAL A CA 1
ATOM 2136 C C . VAL A 1 282 ? -14.888 -11.270 17.075 1.00 97.38 282 VAL A C 1
ATOM 2138 O O . VAL A 1 282 ? -14.137 -10.293 17.070 1.00 97.38 282 VAL A O 1
ATOM 2141 N N . GLU A 1 283 ? -15.501 -11.705 18.175 1.00 97.62 283 GLU A N 1
ATOM 2142 C CA . GLU A 1 283 ? -15.277 -11.091 19.482 1.00 97.62 283 GLU A CA 1
ATOM 2143 C C . GLU A 1 283 ? -13.946 -11.541 20.093 1.00 97.62 283 GLU A C 1
ATOM 2145 O O . GLU A 1 283 ? -13.504 -12.674 19.909 1.00 97.62 283 GLU A O 1
ATOM 2150 N N . SER A 1 284 ? -13.332 -10.648 20.864 1.00 96.12 284 SER A N 1
ATOM 2151 C CA . SER A 1 284 ? -12.185 -10.954 21.716 1.00 96.12 284 SER A CA 1
ATOM 2152 C C . SER A 1 284 ? -12.324 -10.235 23.051 1.00 96.12 284 SER A C 1
ATOM 2154 O O . SER A 1 284 ? -12.685 -9.059 23.098 1.00 96.12 284 SER A O 1
ATOM 2156 N N . ASP A 1 285 ? -12.008 -10.928 24.137 1.00 96.25 285 ASP A N 1
ATOM 2157 C CA . ASP A 1 285 ? -11.881 -10.378 25.488 1.00 96.25 285 ASP A CA 1
ATOM 2158 C C . ASP A 1 285 ? -10.410 -10.184 25.899 1.00 96.25 285 ASP A C 1
ATOM 2160 O O . ASP A 1 285 ? -10.107 -9.815 27.038 1.00 96.25 285 ASP A O 1
ATOM 2164 N N . LYS A 1 286 ? -9.473 -10.401 24.969 1.00 94.44 286 LYS A N 1
ATOM 2165 C CA . LYS A 1 286 ? -8.043 -10.322 25.251 1.00 94.44 286 LYS A CA 1
ATOM 2166 C C . LYS A 1 286 ? -7.600 -8.876 25.468 1.00 94.44 286 LYS A C 1
ATOM 2168 O O . LYS A 1 286 ? -7.887 -7.978 24.679 1.00 94.44 286 LYS A O 1
ATOM 2173 N N . MET A 1 287 ? -6.810 -8.671 26.518 1.00 92.38 287 MET A N 1
ATOM 2174 C CA . MET A 1 287 ? -6.071 -7.423 26.767 1.00 92.38 287 MET A CA 1
ATOM 2175 C C . MET A 1 287 ? -4.586 -7.530 26.403 1.00 92.38 287 MET A C 1
ATOM 2177 O O . MET A 1 287 ? -3.842 -6.563 26.540 1.00 92.38 287 MET A O 1
ATOM 2181 N N . LYS A 1 288 ? -4.156 -8.721 25.981 1.00 91.06 288 LYS A N 1
ATOM 2182 C CA . LYS A 1 288 ? -2.791 -9.047 25.586 1.00 91.06 288 LYS A CA 1
ATOM 2183 C C . LYS A 1 288 ? -2.841 -9.849 24.295 1.00 91.06 288 LYS A C 1
ATOM 2185 O O . LYS A 1 288 ? -3.681 -10.738 24.176 1.00 91.06 288 LYS A O 1
ATOM 2190 N N . LEU A 1 289 ? -1.969 -9.531 23.350 1.00 90.31 289 LEU A N 1
ATOM 2191 C CA . LEU A 1 289 ? -1.863 -10.246 22.085 1.00 90.31 289 LEU A CA 1
ATOM 2192 C C . LEU A 1 289 ? -0.397 -10.304 21.669 1.00 90.31 289 LEU A C 1
ATOM 2194 O O . LEU A 1 289 ? 0.255 -9.266 21.593 1.00 90.31 289 LEU A O 1
ATOM 2198 N N . ALA A 1 290 ? 0.103 -11.501 21.395 1.00 92.38 290 ALA A N 1
ATOM 2199 C CA . ALA A 1 290 ? 1.358 -11.691 20.688 1.00 92.38 290 ALA A CA 1
ATOM 2200 C C . ALA A 1 290 ? 1.013 -11.840 19.202 1.00 92.38 290 ALA A C 1
ATOM 2202 O O . ALA A 1 290 ? 0.250 -12.726 18.842 1.00 92.38 290 ALA A O 1
ATOM 2203 N N . SER A 1 291 ? 1.474 -10.923 18.355 1.00 92.81 291 SER A N 1
ATOM 2204 C CA . SER A 1 291 ? 1.148 -10.917 16.926 1.00 92.81 291 SER A CA 1
ATOM 2205 C C . SER A 1 291 ? 2.219 -10.169 16.148 1.00 92.81 291 SER A C 1
ATOM 2207 O O . SER A 1 291 ? 2.770 -9.192 16.657 1.00 92.81 291 SER A O 1
ATOM 2209 N N . PHE A 1 292 ? 2.492 -10.574 14.913 1.00 94.62 292 PHE A N 1
ATOM 2210 C CA . PHE A 1 292 ? 3.379 -9.835 14.017 1.00 94.62 292 PHE A CA 1
ATOM 2211 C C . PHE A 1 292 ? 2.936 -9.925 12.560 1.00 94.62 292 PHE A C 1
ATOM 2213 O O . PHE A 1 292 ? 2.115 -10.754 12.189 1.00 94.62 292 PHE A O 1
ATOM 2220 N N . THR A 1 293 ? 3.481 -9.037 11.735 1.00 95.19 293 THR A N 1
ATOM 2221 C CA . THR A 1 293 ? 3.325 -9.058 10.279 1.00 95.19 293 THR A CA 1
ATOM 2222 C C . THR A 1 293 ? 4.681 -9.190 9.600 1.00 95.19 293 THR A C 1
ATOM 2224 O O . THR A 1 293 ? 5.695 -8.710 10.116 1.00 95.19 293 THR A O 1
ATOM 2227 N N . PHE A 1 294 ? 4.683 -9.811 8.425 1.00 96.00 294 PHE A N 1
ATOM 2228 C CA . PHE A 1 294 ? 5.792 -9.758 7.484 1.00 96.00 294 PHE A CA 1
ATOM 2229 C C . PHE A 1 294 ? 5.939 -8.326 6.958 1.00 96.00 294 PHE A C 1
ATOM 2231 O O . PHE A 1 294 ? 4.935 -7.627 6.790 1.00 96.00 294 PHE A O 1
ATOM 2238 N N . LYS A 1 295 ? 7.184 -7.877 6.773 1.00 94.38 295 LYS A N 1
ATOM 2239 C CA . LYS A 1 295 ? 7.499 -6.538 6.271 1.00 94.38 295 LYS A CA 1
ATOM 2240 C C . LYS A 1 295 ? 8.209 -6.587 4.924 1.00 94.38 295 LYS A C 1
ATOM 2242 O O . LYS A 1 295 ? 7.751 -5.910 4.015 1.00 94.38 295 LYS A O 1
ATOM 2247 N N . ASP A 1 296 ? 9.330 -7.303 4.834 1.00 94.38 296 ASP A N 1
ATOM 2248 C CA . ASP A 1 296 ? 10.144 -7.356 3.613 1.00 94.38 296 ASP A CA 1
ATOM 2249 C C . ASP A 1 296 ? 11.211 -8.469 3.658 1.00 94.38 296 ASP A C 1
ATOM 2251 O O . ASP A 1 296 ? 11.577 -8.931 4.748 1.00 94.38 296 ASP A O 1
ATOM 2255 N N . VAL A 1 297 ? 11.746 -8.846 2.491 1.00 95.62 297 VAL A N 1
ATOM 2256 C CA . VAL A 1 297 ? 12.970 -9.645 2.329 1.00 95.62 297 VAL A CA 1
ATOM 2257 C C . VAL A 1 297 ? 13.963 -8.920 1.431 1.00 95.62 297 VAL A C 1
ATOM 2259 O O . VAL A 1 297 ? 13.661 -8.604 0.285 1.00 95.62 297 VAL A O 1
ATOM 2262 N N . ALA A 1 298 ? 15.195 -8.760 1.913 1.00 94.50 298 ALA A N 1
ATOM 2263 C CA . ALA A 1 298 ? 16.286 -8.204 1.121 1.00 94.50 298 ALA A CA 1
ATOM 2264 C C . ALA A 1 298 ? 17.322 -9.281 0.778 1.00 94.50 298 ALA A C 1
ATOM 2266 O O . ALA A 1 298 ? 17.790 -9.995 1.671 1.00 94.50 298 ALA A O 1
ATOM 2267 N N . MET A 1 299 ? 17.689 -9.359 -0.505 1.00 94.31 299 MET A N 1
ATOM 2268 C CA . MET A 1 299 ? 18.750 -10.220 -1.030 1.00 94.31 299 MET A CA 1
ATOM 2269 C C . MET A 1 299 ? 20.024 -9.411 -1.266 1.00 94.31 299 MET A C 1
ATOM 2271 O O . MET A 1 299 ? 19.981 -8.352 -1.889 1.00 94.31 299 MET A O 1
ATOM 2275 N N . ASP A 1 300 ? 21.155 -9.951 -0.828 1.00 93.81 300 ASP A N 1
ATOM 2276 C CA . ASP A 1 300 ? 22.485 -9.528 -1.260 1.00 93.81 300 ASP A CA 1
ATOM 2277 C C . ASP A 1 300 ? 23.125 -10.670 -2.070 1.00 93.81 300 ASP A C 1
ATOM 2279 O O . ASP A 1 300 ? 23.572 -11.658 -1.477 1.00 93.81 300 ASP A O 1
ATOM 2283 N N . PRO A 1 301 ? 23.138 -10.589 -3.411 1.00 91.31 301 PRO A N 1
ATOM 2284 C CA . PRO A 1 301 ? 23.741 -11.612 -4.265 1.00 91.31 301 PRO A CA 1
ATOM 2285 C C . PRO A 1 301 ? 25.278 -11.565 -4.254 1.00 91.31 301 PRO A C 1
ATOM 2287 O O . PRO A 1 301 ? 25.924 -12.534 -4.632 1.00 91.31 301 PRO A O 1
ATOM 2290 N N . ASN A 1 302 ? 25.884 -10.481 -3.766 1.00 88.56 302 ASN A N 1
ATOM 2291 C CA . ASN A 1 302 ? 27.322 -10.239 -3.841 1.00 88.56 302 ASN A CA 1
ATOM 2292 C C . ASN A 1 302 ? 28.059 -10.733 -2.591 1.00 88.56 302 ASN A C 1
ATOM 2294 O O . ASN A 1 302 ? 28.900 -10.032 -2.013 1.00 88.56 302 ASN A O 1
ATOM 2298 N N . TYR A 1 303 ? 27.742 -11.944 -2.132 1.00 87.62 303 TYR A N 1
ATOM 2299 C CA . TYR A 1 303 ? 28.348 -12.458 -0.912 1.00 87.62 303 TYR A CA 1
ATOM 2300 C C . TYR A 1 303 ? 29.872 -12.543 -1.043 1.00 87.62 303 TYR A C 1
ATOM 2302 O O . TYR A 1 303 ? 30.427 -13.233 -1.905 1.00 87.62 303 TYR A O 1
ATOM 2310 N N . ASN A 1 304 ? 30.561 -11.896 -0.107 1.00 83.56 304 ASN A N 1
ATOM 2311 C CA . ASN A 1 304 ? 32.002 -12.001 0.037 1.00 83.56 304 ASN A CA 1
ATOM 2312 C C . ASN A 1 304 ? 32.359 -12.347 1.486 1.00 83.56 304 ASN A C 1
ATOM 2314 O O . ASN A 1 304 ? 32.553 -11.475 2.333 1.00 83.56 304 ASN A O 1
ATOM 2318 N N . GLY A 1 305 ? 32.411 -13.645 1.771 1.00 80.50 305 GLY A N 1
ATOM 2319 C CA . GLY A 1 305 ? 32.769 -14.203 3.067 1.00 80.50 305 GLY A CA 1
ATOM 2320 C C . GLY A 1 305 ? 34.238 -14.616 3.173 1.00 80.50 305 GLY A C 1
ATOM 2321 O O . GLY A 1 305 ? 34.995 -14.656 2.199 1.00 80.50 305 GLY A O 1
ATOM 2322 N N . ALA A 1 306 ? 34.637 -14.972 4.397 1.00 75.56 306 ALA A N 1
ATOM 2323 C CA . ALA A 1 306 ? 36.013 -15.357 4.721 1.00 75.56 306 ALA A CA 1
ATOM 2324 C C . ALA A 1 306 ? 36.497 -16.611 3.979 1.00 75.56 306 ALA A C 1
ATOM 2326 O O . ALA A 1 306 ? 37.695 -16.761 3.765 1.00 75.56 306 ALA A O 1
ATOM 2327 N N . GLU A 1 307 ? 35.579 -17.493 3.577 1.00 76.38 307 GLU A N 1
ATOM 2328 C CA . GLU A 1 307 ? 35.895 -18.767 2.919 1.00 76.38 307 GLU A CA 1
ATOM 2329 C C . GLU A 1 307 ? 35.364 -18.857 1.480 1.00 76.38 307 GLU A C 1
ATOM 2331 O O . GLU A 1 307 ? 35.864 -19.669 0.703 1.00 76.38 307 GLU A O 1
ATOM 2336 N N . LEU A 1 308 ? 34.398 -18.014 1.097 1.00 80.62 308 LEU A N 1
ATOM 2337 C CA . LEU A 1 308 ? 33.717 -18.086 -0.196 1.00 80.62 308 LEU A CA 1
ATOM 2338 C C . LEU A 1 308 ? 33.318 -16.697 -0.702 1.00 80.62 308 LEU A C 1
ATOM 2340 O O . LEU A 1 308 ? 32.965 -15.828 0.089 1.00 80.62 308 LEU A O 1
ATOM 2344 N N . GLY A 1 309 ? 33.388 -16.491 -2.015 1.00 81.00 309 GLY A N 1
ATOM 2345 C CA . GLY A 1 309 ? 32.964 -15.260 -2.678 1.00 81.00 309 GLY A CA 1
ATOM 2346 C C . GLY A 1 309 ? 33.417 -15.219 -4.133 1.00 81.00 309 GLY A C 1
ATOM 2347 O O . GLY A 1 309 ? 34.424 -15.845 -4.495 1.00 81.00 309 GLY A O 1
ATOM 2348 N N . TYR A 1 310 ? 32.681 -14.468 -4.943 1.00 83.88 310 TYR A N 1
ATOM 2349 C CA . TYR A 1 310 ? 32.720 -14.543 -6.402 1.00 83.88 310 TYR A CA 1
ATOM 2350 C C . TYR A 1 310 ? 33.106 -13.203 -7.026 1.00 83.88 310 TYR A C 1
ATOM 2352 O O . TYR A 1 310 ? 32.956 -12.146 -6.415 1.00 83.88 310 TYR A O 1
ATOM 2360 N N . CYS A 1 311 ? 33.703 -13.274 -8.214 1.00 79.50 311 CYS A N 1
ATOM 2361 C CA . CYS A 1 311 ? 34.306 -12.131 -8.904 1.00 79.50 311 CYS A CA 1
ATOM 2362 C C . CYS A 1 311 ? 33.411 -11.515 -9.980 1.00 79.50 311 CYS A C 1
ATOM 2364 O O . CYS A 1 311 ? 33.776 -10.461 -10.499 1.00 79.50 311 CYS A O 1
ATOM 2366 N N . SER A 1 312 ? 32.286 -12.154 -10.298 1.00 81.81 312 SER A N 1
ATOM 2367 C CA . SER A 1 312 ? 31.176 -11.593 -11.080 1.00 81.81 312 SER A CA 1
ATOM 2368 C C . SER A 1 312 ? 30.727 -10.265 -10.461 1.00 81.81 312 SER A C 1
ATOM 2370 O O . SER A 1 312 ? 30.908 -9.215 -11.075 1.00 81.81 312 SER A O 1
ATOM 2372 N N . ASN A 1 313 ? 30.283 -10.304 -9.195 1.00 78.94 313 ASN A N 1
ATOM 2373 C CA . ASN A 1 313 ? 29.907 -9.159 -8.359 1.00 78.94 313 ASN A CA 1
ATOM 2374 C C . ASN A 1 313 ? 29.083 -8.108 -9.132 1.00 78.94 313 ASN A C 1
ATOM 2376 O O . ASN A 1 313 ? 29.333 -6.899 -9.048 1.00 78.94 313 ASN A O 1
ATOM 2380 N N . ASP A 1 314 ? 28.146 -8.587 -9.946 1.00 83.88 314 ASP A N 1
ATOM 2381 C CA . ASP A 1 314 ? 27.343 -7.813 -10.891 1.00 83.88 314 ASP A CA 1
ATOM 2382 C C . ASP A 1 314 ? 25.922 -7.537 -10.368 1.00 83.88 314 ASP A C 1
ATOM 2384 O O . ASP A 1 314 ? 25.126 -6.875 -11.037 1.00 83.88 314 ASP A O 1
ATOM 2388 N N . ASN A 1 315 ? 25.653 -7.909 -9.111 1.00 88.75 315 ASN A N 1
ATOM 2389 C CA . ASN A 1 315 ? 24.353 -7.862 -8.441 1.00 88.75 315 ASN A CA 1
ATOM 2390 C C . ASN A 1 315 ? 23.319 -8.868 -8.971 1.00 88.75 315 ASN A C 1
ATOM 2392 O O . ASN A 1 315 ? 22.126 -8.700 -8.703 1.00 88.75 315 ASN A O 1
ATOM 2396 N N . VAL A 1 316 ? 23.748 -9.911 -9.677 1.00 90.00 316 VAL A N 1
ATOM 2397 C CA . VAL A 1 316 ? 22.913 -11.057 -10.032 1.00 90.00 316 VAL A CA 1
ATOM 2398 C C . VAL A 1 316 ? 23.471 -12.282 -9.317 1.00 90.00 316 VAL A C 1
ATOM 2400 O O . VAL A 1 316 ? 24.675 -12.456 -9.211 1.00 90.00 316 VAL A O 1
ATOM 2403 N N . LEU A 1 317 ? 22.596 -13.114 -8.749 1.00 93.75 317 LEU A N 1
ATOM 2404 C CA . LEU A 1 317 ? 23.042 -14.379 -8.171 1.00 93.75 317 LEU A CA 1
ATOM 2405 C C . LEU A 1 317 ? 23.175 -15.406 -9.291 1.00 93.75 317 LEU A C 1
ATOM 2407 O O . LEU A 1 317 ? 22.157 -15.817 -9.857 1.00 93.75 317 LEU A O 1
ATOM 2411 N N . ASP A 1 318 ? 24.393 -15.862 -9.567 1.00 94.56 318 ASP A N 1
ATOM 2412 C CA . ASP A 1 318 ? 24.622 -16.832 -10.632 1.00 94.56 318 ASP A CA 1
ATOM 2413 C C . ASP A 1 318 ? 24.688 -18.284 -10.170 1.00 94.56 318 ASP A C 1
ATOM 2415 O O . ASP A 1 318 ? 24.826 -18.623 -8.991 1.00 94.56 318 ASP A O 1
ATOM 2419 N N . LYS A 1 319 ? 24.563 -19.196 -11.138 1.00 94.88 319 LYS A N 1
ATOM 2420 C CA . LYS A 1 319 ? 24.668 -20.626 -10.872 1.00 94.88 319 LYS A CA 1
ATOM 2421 C C . LYS A 1 319 ? 26.048 -20.960 -10.307 1.00 94.88 319 LYS A C 1
ATOM 2423 O O . LYS A 1 319 ? 27.062 -20.873 -10.991 1.00 94.88 319 LYS A O 1
ATOM 2428 N N . GLY A 1 320 ? 26.053 -21.507 -9.101 1.00 92.62 320 GLY A N 1
ATOM 2429 C CA . GLY A 1 320 ? 27.234 -21.866 -8.331 1.00 92.62 320 GLY A CA 1
ATOM 2430 C C . GLY A 1 320 ? 27.623 -20.804 -7.310 1.00 92.62 320 GLY A C 1
ATOM 2431 O O . GLY A 1 320 ? 28.550 -21.061 -6.542 1.00 92.62 320 GLY A O 1
ATOM 2432 N N . GLU A 1 321 ? 26.937 -19.661 -7.281 1.00 94.06 321 GLU A N 1
ATOM 2433 C CA . GLU A 1 321 ? 27.198 -18.556 -6.368 1.00 94.06 321 GLU A CA 1
ATOM 2434 C C . GLU A 1 321 ? 26.399 -18.643 -5.077 1.00 94.06 321 GLU A C 1
ATOM 2436 O O . GLU A 1 321 ? 25.418 -19.378 -4.953 1.00 94.06 321 GLU A O 1
ATOM 2441 N N . THR A 1 322 ? 26.865 -17.897 -4.082 1.00 93.75 322 THR A N 1
ATOM 2442 C CA . THR A 1 322 ? 26.216 -17.769 -2.780 1.00 93.75 322 THR A CA 1
ATOM 2443 C C . THR A 1 322 ? 25.829 -16.318 -2.578 1.00 93.75 322 THR A C 1
ATOM 2445 O O . THR A 1 322 ? 26.633 -15.443 -2.863 1.00 93.75 322 THR A O 1
ATOM 2448 N N . GLY A 1 323 ? 24.621 -16.084 -2.080 1.00 94.19 323 GLY A N 1
ATOM 2449 C CA . GLY A 1 323 ? 24.133 -14.786 -1.632 1.00 94.19 323 GLY A CA 1
ATOM 2450 C C . GLY A 1 323 ? 23.735 -14.835 -0.158 1.00 94.19 323 GLY A C 1
ATOM 2451 O O . GLY A 1 323 ? 23.899 -15.855 0.521 1.00 94.19 323 GLY A O 1
ATOM 2452 N N . THR A 1 324 ? 23.166 -13.741 0.341 1.00 95.88 324 THR A N 1
ATOM 2453 C CA . THR A 1 324 ? 22.480 -13.713 1.638 1.00 95.88 324 THR A CA 1
ATOM 2454 C C . THR A 1 324 ? 21.069 -13.166 1.523 1.00 95.88 324 THR A C 1
ATOM 2456 O O . THR A 1 324 ? 20.774 -12.369 0.635 1.00 95.88 324 THR A O 1
ATOM 2459 N N . LEU A 1 325 ? 20.198 -13.594 2.434 1.00 96.62 325 LEU A N 1
ATOM 2460 C CA . LEU A 1 325 ? 18.854 -13.052 2.609 1.00 96.62 325 LEU A CA 1
ATOM 2461 C C . LEU A 1 325 ? 18.685 -12.531 4.033 1.00 96.62 325 LEU A C 1
ATOM 2463 O O . LEU A 1 325 ? 19.164 -13.134 4.993 1.00 96.62 325 LEU A O 1
ATOM 2467 N N . THR A 1 326 ? 17.957 -11.431 4.179 1.00 97.25 326 THR A N 1
ATOM 2468 C CA . THR A 1 326 ? 17.453 -10.955 5.472 1.00 97.25 326 THR A CA 1
ATOM 2469 C C . THR A 1 326 ? 15.943 -10.835 5.405 1.00 97.25 326 THR A C 1
ATOM 2471 O O . THR A 1 326 ? 15.402 -10.365 4.409 1.00 97.25 326 THR A O 1
ATOM 2474 N N . VAL A 1 327 ? 15.258 -11.254 6.467 1.00 97.69 327 VAL A N 1
ATOM 2475 C CA . VAL A 1 327 ? 13.799 -11.142 6.586 1.00 97.69 327 VAL A CA 1
ATOM 2476 C C . VAL A 1 327 ? 13.483 -10.103 7.649 1.00 97.69 327 VAL A C 1
ATOM 2478 O O . VAL A 1 327 ? 14.115 -10.078 8.704 1.00 97.69 327 VAL A O 1
ATOM 2481 N N . SER A 1 328 ? 12.498 -9.250 7.386 1.00 97.56 328 SER A N 1
ATOM 2482 C CA . SER A 1 328 ? 12.011 -8.250 8.332 1.00 97.56 328 SER A CA 1
ATOM 2483 C C . SER A 1 328 ? 10.568 -8.524 8.743 1.00 97.56 328 SER A C 1
ATOM 2485 O O . SER A 1 328 ? 9.701 -8.768 7.903 1.00 97.56 328 SER A O 1
ATOM 2487 N N . ILE A 1 329 ? 10.302 -8.418 10.043 1.00 97.00 329 ILE A N 1
ATOM 2488 C CA . ILE A 1 329 ? 8.967 -8.499 10.643 1.00 97.00 329 ILE A CA 1
ATOM 2489 C C . ILE A 1 329 ? 8.647 -7.227 11.429 1.00 97.00 329 ILE A C 1
ATOM 2491 O O . ILE A 1 329 ? 9.537 -6.455 11.794 1.00 97.00 329 ILE A O 1
ATOM 2495 N N . MET A 1 330 ? 7.368 -7.007 11.722 1.00 95.88 330 MET A N 1
ATOM 2496 C CA . MET A 1 330 ? 6.903 -5.979 12.651 1.00 95.88 330 MET A CA 1
ATOM 2497 C C . MET A 1 330 ? 5.974 -6.593 13.690 1.00 95.88 330 MET A C 1
ATOM 2499 O O . MET A 1 330 ? 4.967 -7.200 13.337 1.00 95.88 330 MET A O 1
ATOM 2503 N N . ASN A 1 331 ? 6.282 -6.396 14.971 1.00 94.25 331 ASN A N 1
ATOM 2504 C CA . ASN A 1 331 ? 5.397 -6.788 16.061 1.00 94.25 331 ASN A CA 1
ATOM 2505 C C . ASN A 1 331 ? 4.156 -5.884 16.064 1.00 94.25 331 ASN A C 1
ATOM 2507 O O . ASN A 1 331 ? 4.260 -4.679 16.274 1.00 94.25 331 ASN A O 1
ATOM 2511 N N . THR A 1 332 ? 2.987 -6.467 15.831 1.00 90.44 332 THR A N 1
ATOM 2512 C CA . THR A 1 332 ? 1.685 -5.783 15.821 1.00 90.44 332 THR A CA 1
ATOM 2513 C C . THR A 1 332 ? 0.882 -6.043 17.096 1.00 90.44 332 THR A C 1
ATOM 2515 O O . THR A 1 332 ? -0.208 -5.499 17.271 1.00 90.44 332 THR A O 1
ATOM 2518 N N . GLY A 1 333 ? 1.411 -6.878 17.991 1.00 88.50 333 GLY A N 1
ATOM 2519 C CA . GLY A 1 333 ? 0.840 -7.202 19.285 1.00 88.50 333 GLY A CA 1
ATOM 2520 C C . GLY A 1 333 ? 1.258 -6.245 20.404 1.00 88.50 333 GLY A C 1
ATOM 2521 O O . GLY A 1 333 ? 2.037 -5.310 20.236 1.00 88.50 333 GLY A O 1
ATOM 2522 N N . SER A 1 334 ? 0.729 -6.513 21.596 1.00 87.31 334 SER A N 1
ATOM 2523 C CA . SER A 1 334 ? 1.013 -5.773 22.829 1.00 87.31 334 SER A CA 1
ATOM 2524 C C . SER A 1 334 ? 2.063 -6.445 23.721 1.00 87.31 334 SER A C 1
ATOM 2526 O O . SER A 1 334 ? 2.396 -5.911 24.778 1.00 87.31 334 SER A O 1
ATOM 2528 N N . GLU A 1 335 ? 2.533 -7.635 23.351 1.00 90.94 335 GLU A N 1
ATOM 2529 C CA . GLU A 1 335 ? 3.537 -8.403 24.093 1.00 90.94 335 GLU A CA 1
ATOM 2530 C C . GLU A 1 335 ? 4.885 -8.388 23.364 1.00 90.94 335 GLU A C 1
ATOM 2532 O O . GLU A 1 335 ? 4.950 -8.204 22.149 1.00 90.94 335 GLU A O 1
ATOM 2537 N N . VAL A 1 336 ? 5.973 -8.594 24.110 1.00 93.06 336 VAL A N 1
ATOM 2538 C CA . VAL A 1 336 ? 7.283 -8.863 23.504 1.00 93.06 336 VAL A CA 1
ATOM 2539 C C . VAL A 1 336 ? 7.223 -10.240 22.848 1.00 93.06 336 VAL A C 1
ATOM 2541 O O . VAL A 1 336 ? 6.842 -11.214 23.498 1.00 93.06 336 VAL A O 1
ATOM 2544 N N . LEU A 1 337 ? 7.593 -10.313 21.574 1.00 94.19 337 LEU A N 1
ATOM 2545 C CA . LEU A 1 337 ? 7.728 -11.576 20.859 1.00 94.19 337 LEU A CA 1
ATOM 2546 C C . LEU A 1 337 ? 9.109 -12.144 21.137 1.00 94.19 337 LEU A C 1
ATOM 2548 O O . LEU A 1 337 ? 10.096 -11.424 21.022 1.00 94.19 337 LEU A O 1
ATOM 2552 N N . THR A 1 338 ? 9.166 -13.419 21.504 1.00 93.12 338 THR A N 1
ATOM 2553 C CA . THR A 1 338 ? 10.414 -14.105 21.850 1.00 93.12 338 THR A CA 1
ATOM 2554 C C . THR A 1 338 ? 10.498 -15.392 21.046 1.00 93.12 338 THR A C 1
ATOM 2556 O O . THR A 1 338 ? 9.529 -16.147 20.997 1.00 93.12 338 THR A O 1
ATOM 2559 N N . GLY A 1 339 ? 11.640 -15.625 20.398 1.00 90.56 339 GLY A N 1
ATOM 2560 C CA . GLY A 1 339 ? 11.884 -16.841 19.624 1.00 90.56 339 GLY A CA 1
ATOM 2561 C C . GLY A 1 339 ? 11.085 -16.974 18.327 1.00 90.56 339 GLY A C 1
ATOM 2562 O O . GLY A 1 339 ? 11.010 -18.085 17.821 1.00 90.56 339 GLY A O 1
ATOM 2563 N N . THR A 1 340 ? 10.505 -15.892 17.790 1.00 94.75 340 THR A N 1
ATOM 2564 C CA . THR A 1 340 ? 9.813 -15.895 16.489 1.00 94.75 340 THR A CA 1
ATOM 2565 C C . THR A 1 340 ? 10.705 -16.484 15.399 1.00 94.75 340 THR A C 1
ATOM 2567 O O . THR A 1 340 ? 11.921 -16.270 15.405 1.00 94.75 340 THR A O 1
ATOM 2570 N N . GLN A 1 341 ? 10.108 -17.200 14.445 1.00 96.12 341 GLN A N 1
ATOM 2571 C CA . GLN A 1 341 ? 10.827 -17.848 13.350 1.00 96.12 341 GLN A CA 1
ATOM 2572 C C . GLN A 1 341 ? 10.211 -17.530 11.990 1.00 96.12 341 GLN A C 1
ATOM 2574 O O . GLN A 1 341 ? 9.018 -17.259 11.886 1.00 96.12 341 GLN A O 1
ATOM 2579 N N . ALA A 1 342 ? 11.044 -17.585 10.954 1.00 97.50 342 ALA A N 1
ATOM 2580 C CA . ALA A 1 342 ? 10.623 -17.623 9.559 1.00 97.50 342 ALA A CA 1
ATOM 2581 C C . ALA A 1 342 ? 11.306 -18.804 8.865 1.00 97.50 342 ALA A C 1
ATOM 2583 O O . ALA A 1 342 ? 12.421 -19.180 9.222 1.00 97.50 342 ALA A O 1
ATOM 2584 N N . GLN A 1 343 ? 10.644 -19.380 7.873 1.00 97.94 343 GLN A N 1
ATOM 2585 C CA . GLN A 1 343 ? 11.133 -20.495 7.079 1.00 97.94 343 GLN A CA 1
ATOM 2586 C C . GLN A 1 343 ? 11.127 -20.093 5.607 1.00 97.94 343 GLN A C 1
ATOM 2588 O O . GLN A 1 343 ? 10.067 -19.832 5.033 1.00 97.94 343 GLN A O 1
ATOM 2593 N N . LEU A 1 344 ? 12.314 -20.083 5.008 1.00 98.12 344 LEU A N 1
ATOM 2594 C CA . LEU A 1 344 ? 12.508 -19.891 3.576 1.00 98.12 344 LEU A CA 1
ATOM 2595 C C . LEU A 1 344 ? 12.376 -21.231 2.853 1.00 98.12 344 LEU A C 1
ATOM 2597 O O . LEU A 1 344 ? 13.007 -22.212 3.250 1.00 98.12 344 LEU A O 1
ATOM 2601 N N . THR A 1 345 ? 11.565 -21.280 1.798 1.00 97.75 345 THR A N 1
ATOM 2602 C CA . THR A 1 345 ? 11.385 -22.479 0.968 1.00 97.75 345 THR A CA 1
ATOM 2603 C C . THR A 1 345 ? 11.389 -22.094 -0.503 1.00 97.75 345 THR A C 1
ATOM 2605 O O . THR A 1 345 ? 10.645 -21.208 -0.910 1.00 97.75 345 THR A O 1
ATOM 2608 N N . VAL A 1 346 ? 12.192 -22.771 -1.326 1.00 97.56 346 VAL A N 1
ATOM 2609 C CA . VAL A 1 346 ? 12.087 -22.607 -2.783 1.00 97.56 346 VAL A CA 1
ATOM 2610 C C . VAL A 1 346 ? 10.801 -23.269 -3.263 1.00 97.56 346 VAL A C 1
ATOM 2612 O O . VAL A 1 346 ? 10.605 -24.468 -3.067 1.00 97.56 346 VAL A O 1
ATOM 2615 N N . VAL A 1 347 ? 9.928 -22.478 -3.884 1.00 97.44 347 VAL A N 1
ATOM 2616 C CA . VAL A 1 347 ? 8.657 -22.945 -4.471 1.00 97.44 347 VAL A CA 1
ATOM 2617 C C . VAL A 1 347 ? 8.710 -23.037 -5.998 1.00 97.44 347 VAL A C 1
ATOM 2619 O O . VAL A 1 347 ? 7.827 -23.622 -6.626 1.00 97.44 347 VAL A O 1
ATOM 2622 N N . SER A 1 348 ? 9.791 -22.522 -6.576 1.00 95.75 348 SER A N 1
ATOM 2623 C CA . SER A 1 348 ? 10.161 -22.632 -7.986 1.00 95.75 348 SER A CA 1
ATOM 2624 C C . SER A 1 348 ? 10.998 -23.897 -8.270 1.00 95.75 348 SER A C 1
ATOM 2626 O O . SER A 1 348 ? 11.145 -24.775 -7.419 1.00 95.75 348 SER A O 1
ATOM 2628 N N . GLY A 1 349 ? 11.479 -24.063 -9.509 1.00 93.31 349 GLY A N 1
ATOM 2629 C CA . GLY A 1 349 ? 12.120 -25.300 -9.985 1.00 93.31 349 GLY A CA 1
ATOM 2630 C C . GLY A 1 349 ? 13.640 -25.389 -9.794 1.00 93.31 349 GLY A C 1
ATOM 2631 O O . GLY A 1 349 ? 14.223 -26.407 -10.170 1.00 93.31 349 GLY A O 1
ATOM 2632 N N . GLN A 1 350 ? 14.276 -24.339 -9.276 1.00 96.88 350 GLN A N 1
ATOM 2633 C CA . GLN A 1 350 ? 15.729 -24.224 -9.142 1.00 96.88 350 GLN A CA 1
ATOM 2634 C C . GLN A 1 350 ? 16.258 -25.014 -7.935 1.00 96.88 350 GLN A C 1
ATOM 2636 O O . GLN A 1 350 ? 15.548 -25.252 -6.958 1.00 96.88 350 GLN A O 1
ATOM 2641 N N . ASP A 1 351 ? 17.528 -25.422 -7.999 1.00 97.31 351 ASP A N 1
ATOM 2642 C CA . ASP A 1 351 ? 18.209 -26.111 -6.898 1.00 97.31 351 ASP A CA 1
ATOM 2643 C C . ASP A 1 351 ? 18.951 -25.083 -6.037 1.00 97.31 351 ASP A C 1
ATOM 2645 O O . ASP A 1 351 ? 19.925 -24.478 -6.489 1.00 97.31 351 ASP A O 1
ATOM 2649 N N . VAL A 1 352 ? 18.488 -24.884 -4.802 1.00 97.75 352 VAL A N 1
ATOM 2650 C CA . VAL A 1 352 ? 19.054 -23.932 -3.839 1.00 97.75 352 VAL A CA 1
ATOM 2651 C C . VAL A 1 352 ? 19.334 -24.629 -2.513 1.00 97.75 352 VAL A C 1
ATOM 2653 O O . VAL A 1 352 ? 18.481 -25.334 -1.972 1.00 97.75 352 VAL A O 1
ATOM 2656 N N . THR A 1 353 ? 20.512 -24.369 -1.949 1.00 97.44 353 THR A N 1
ATOM 2657 C CA . THR A 1 353 ? 20.861 -24.772 -0.582 1.00 97.44 353 THR A CA 1
ATOM 2658 C C . THR A 1 353 ? 20.789 -23.561 0.336 1.00 97.44 353 THR A C 1
ATOM 2660 O O . THR A 1 353 ? 21.578 -22.635 0.173 1.00 97.44 353 THR A O 1
ATOM 2663 N N . PHE A 1 354 ? 19.907 -23.579 1.333 1.00 97.31 354 PHE A N 1
ATOM 2664 C CA . PHE A 1 354 ? 19.921 -22.587 2.409 1.00 97.31 354 PHE A CA 1
ATOM 2665 C C . PHE A 1 354 ? 20.801 -23.049 3.571 1.00 97.31 354 PHE A C 1
ATOM 2667 O O . PHE A 1 354 ? 20.797 -24.224 3.948 1.00 97.31 354 PHE A O 1
ATOM 2674 N N . GLU A 1 355 ? 21.508 -22.113 4.197 1.00 96.12 355 GLU A N 1
ATOM 2675 C CA . GLU A 1 355 ? 22.025 -22.316 5.546 1.00 96.12 355 GLU A CA 1
ATOM 2676 C C . GLU A 1 355 ? 20.868 -22.619 6.512 1.00 96.12 355 GLU A C 1
ATOM 2678 O O . GLU A 1 355 ? 19.752 -22.134 6.334 1.00 96.12 355 GLU A O 1
ATOM 2683 N N . ASN A 1 356 ? 21.118 -23.464 7.518 1.00 95.19 356 ASN A N 1
ATOM 2684 C CA . ASN A 1 356 ? 20.126 -23.885 8.518 1.00 95.19 356 ASN A CA 1
ATOM 2685 C C . ASN A 1 356 ? 18.795 -24.383 7.920 1.00 95.19 356 ASN A C 1
ATOM 2687 O O . ASN A 1 356 ? 17.741 -24.186 8.522 1.00 95.19 356 ASN A O 1
ATOM 2691 N N . ASP A 1 357 ? 18.838 -24.996 6.732 1.00 96.44 357 ASP A N 1
ATOM 2692 C CA . ASP A 1 357 ? 17.658 -25.449 5.987 1.00 96.44 357 ASP A CA 1
ATOM 2693 C C . ASP A 1 357 ? 16.608 -24.333 5.777 1.00 96.44 357 ASP A C 1
ATOM 2695 O O . ASP A 1 357 ? 15.414 -24.606 5.690 1.00 96.44 357 ASP A O 1
ATOM 2699 N N . GLY A 1 358 ? 17.038 -23.065 5.714 1.00 96.56 358 GLY A N 1
ATOM 2700 C CA . GLY A 1 358 ? 16.175 -21.897 5.498 1.00 96.56 358 GLY A CA 1
ATOM 2701 C C . GLY A 1 358 ? 15.483 -21.372 6.758 1.00 96.56 358 GLY A C 1
ATOM 2702 O O . GLY A 1 358 ? 14.688 -20.436 6.664 1.00 96.56 358 GLY A O 1
ATOM 2703 N N . LEU A 1 359 ? 15.770 -21.948 7.929 1.00 97.44 359 LEU A N 1
ATOM 2704 C CA . LEU A 1 359 ? 15.174 -21.526 9.190 1.00 97.44 359 LEU A CA 1
ATOM 2705 C C . LEU A 1 359 ? 15.892 -20.296 9.759 1.00 97.44 359 LEU A C 1
ATOM 2707 O O . LEU A 1 359 ? 17.073 -20.333 10.113 1.00 97.44 359 LEU A O 1
ATOM 2711 N N . ILE A 1 360 ? 15.133 -19.220 9.922 1.00 97.12 360 ILE A N 1
ATOM 2712 C CA . ILE A 1 360 ? 15.546 -17.967 10.545 1.00 97.12 360 ILE A CA 1
ATOM 2713 C C . ILE A 1 360 ? 14.904 -17.872 11.927 1.00 97.12 360 ILE A C 1
ATOM 2715 O O . ILE A 1 360 ? 13.730 -18.183 12.103 1.00 97.12 360 ILE A O 1
ATOM 2719 N N . THR A 1 361 ? 15.667 -17.409 12.916 1.00 95.31 361 THR A N 1
ATOM 2720 C CA . THR A 1 361 ? 15.153 -17.055 14.247 1.00 95.31 361 THR A CA 1
ATOM 2721 C C . THR A 1 361 ? 15.428 -15.582 14.513 1.00 95.31 361 THR A C 1
ATOM 2723 O O . THR A 1 361 ? 16.527 -15.096 14.245 1.00 95.31 361 THR A O 1
ATOM 2726 N N . PHE A 1 362 ? 14.424 -14.879 15.026 1.00 95.81 362 PHE A N 1
ATOM 2727 C CA . PHE A 1 362 ? 14.514 -13.468 15.375 1.00 95.81 362 PHE A CA 1
ATOM 2728 C C . PHE A 1 362 ? 14.886 -13.288 16.849 1.00 95.81 362 PHE A C 1
ATOM 2730 O O . PHE A 1 362 ? 14.487 -14.082 17.707 1.00 95.81 362 PHE A O 1
ATOM 2737 N N . ASP A 1 363 ? 15.609 -12.207 17.138 1.00 95.12 363 ASP A N 1
ATOM 2738 C CA . ASP A 1 363 ? 15.767 -11.703 18.501 1.00 95.12 363 ASP A CA 1
ATOM 2739 C C . ASP A 1 363 ? 14.430 -11.172 19.052 1.00 95.12 363 ASP A C 1
ATOM 2741 O O . ASP A 1 363 ? 13.458 -10.950 18.317 1.00 95.12 363 ASP A O 1
ATOM 2745 N N . ASP A 1 364 ? 14.391 -10.942 20.367 1.00 95.12 364 ASP A N 1
ATOM 2746 C CA . ASP A 1 364 ? 13.213 -10.419 21.055 1.00 95.12 364 ASP A CA 1
ATOM 2747 C C . ASP A 1 364 ? 12.720 -9.114 20.412 1.00 95.12 364 ASP A C 1
ATOM 2749 O O . ASP A 1 364 ? 13.419 -8.099 20.392 1.00 95.12 364 ASP A O 1
ATOM 2753 N N . THR A 1 365 ? 11.476 -9.119 19.935 1.00 94.69 365 THR A N 1
ATOM 2754 C CA . THR A 1 365 ? 10.878 -7.966 19.254 1.00 94.69 365 THR A CA 1
ATOM 2755 C C . THR A 1 365 ? 9.859 -7.295 20.165 1.00 94.69 365 THR A C 1
ATOM 2757 O O . THR A 1 365 ? 8.813 -7.864 20.493 1.00 94.69 365 THR A O 1
ATOM 2760 N N . THR A 1 366 ? 10.140 -6.064 20.589 1.00 93.56 366 THR A N 1
ATOM 2761 C CA . THR A 1 366 ? 9.234 -5.287 21.447 1.00 93.56 366 THR A CA 1
ATOM 2762 C C . THR A 1 366 ? 7.968 -4.845 20.695 1.00 93.56 366 THR A C 1
ATOM 2764 O O . THR A 1 366 ? 7.982 -4.774 19.464 1.00 93.56 366 THR A O 1
ATOM 2767 N N . PRO A 1 367 ? 6.854 -4.561 21.402 1.00 89.81 367 PRO A N 1
ATOM 2768 C CA . PRO A 1 367 ? 5.609 -4.110 20.776 1.00 89.81 367 PRO A CA 1
ATOM 2769 C C . PRO A 1 367 ? 5.817 -2.942 19.807 1.00 89.81 367 PRO A C 1
ATOM 2771 O O . PRO A 1 367 ? 6.480 -1.962 20.156 1.00 89.81 367 PRO A O 1
ATOM 2774 N N . TYR A 1 368 ? 5.224 -3.040 18.614 1.00 84.62 368 TYR A N 1
ATOM 2775 C CA . TYR A 1 368 ? 5.256 -2.023 17.550 1.00 84.62 368 TYR A CA 1
ATOM 2776 C C . TYR A 1 368 ? 6.637 -1.734 16.939 1.00 84.62 368 TYR A C 1
ATOM 2778 O O . TYR A 1 368 ? 6.770 -0.812 16.132 1.00 84.62 368 TYR A O 1
ATOM 2786 N N . ALA A 1 369 ? 7.663 -2.517 17.282 1.00 91.31 369 ALA A N 1
ATOM 2787 C CA . ALA A 1 369 ? 8.977 -2.434 16.659 1.00 91.31 369 ALA A CA 1
ATOM 2788 C C . ALA A 1 369 ? 9.066 -3.321 15.407 1.00 91.31 369 ALA A C 1
ATOM 2790 O O . ALA A 1 369 ? 8.410 -4.362 15.306 1.00 91.31 369 ALA A O 1
ATOM 2791 N N . SER A 1 370 ? 9.911 -2.912 14.456 1.00 94.69 370 SER A N 1
ATOM 2792 C CA . SER A 1 370 ? 10.392 -3.801 13.396 1.00 94.69 370 SER A CA 1
ATOM 2793 C C . SER A 1 370 ? 11.676 -4.495 13.836 1.00 94.69 370 SER A C 1
ATOM 2795 O O . SER A 1 370 ? 12.510 -3.876 14.496 1.00 94.69 370 SER A O 1
ATOM 2797 N N . GLN A 1 371 ? 11.850 -5.739 13.409 1.00 94.81 371 GLN A N 1
ATOM 2798 C CA . GLN A 1 371 ? 13.069 -6.515 13.596 1.00 94.81 371 GLN A CA 1
ATOM 2799 C C . GLN A 1 371 ? 13.481 -7.115 12.255 1.00 94.81 371 GLN A C 1
ATOM 2801 O O . GLN A 1 371 ? 12.646 -7.681 11.550 1.00 94.81 371 GLN A O 1
ATOM 2806 N N . THR A 1 372 ? 14.765 -7.014 11.928 1.00 96.50 372 THR A N 1
ATOM 2807 C CA . THR A 1 372 ? 15.379 -7.689 10.780 1.00 96.50 372 THR A CA 1
ATOM 2808 C C . THR A 1 372 ? 16.251 -8.827 11.297 1.00 96.50 372 THR A C 1
ATOM 2810 O O . THR A 1 372 ? 16.906 -8.687 12.335 1.00 96.50 372 THR A O 1
ATOM 2813 N N . SER A 1 373 ? 16.217 -9.972 10.622 1.00 96.56 373 SER A N 1
ATOM 2814 C CA . SER A 1 373 ? 17.037 -11.129 10.973 1.00 96.56 373 SER A CA 1
ATOM 2815 C C . SER A 1 373 ? 18.523 -10.868 10.728 1.00 96.56 373 SER A C 1
ATOM 2817 O O . SER A 1 373 ? 18.901 -9.992 9.948 1.00 96.56 373 SER A O 1
ATOM 2819 N N . ALA A 1 374 ? 19.382 -11.693 11.328 1.00 94.62 374 ALA A N 1
ATOM 2820 C CA . ALA A 1 374 ? 20.732 -11.845 10.801 1.00 94.62 374 ALA A CA 1
ATOM 2821 C C . ALA A 1 374 ? 20.666 -12.354 9.341 1.00 94.62 374 ALA A C 1
ATOM 2823 O O . ALA A 1 374 ? 19.720 -13.080 9.003 1.00 94.62 374 ALA A O 1
ATOM 2824 N N . PRO A 1 375 ? 21.635 -11.993 8.480 1.00 94.56 375 PRO A N 1
ATOM 2825 C CA . PRO A 1 375 ? 21.711 -12.543 7.133 1.00 94.56 375 PRO A CA 1
ATOM 2826 C C . PRO A 1 375 ? 21.892 -14.061 7.177 1.00 94.56 375 PRO A C 1
ATOM 2828 O O . PRO A 1 375 ? 22.752 -14.554 7.907 1.00 94.56 375 PRO A O 1
ATOM 2831 N N . ILE A 1 376 ? 21.098 -14.785 6.390 1.00 95.50 376 ILE A N 1
ATOM 2832 C CA . ILE A 1 376 ? 21.252 -16.224 6.163 1.00 95.50 376 ILE A CA 1
ATOM 2833 C C . ILE A 1 376 ? 21.883 -16.442 4.793 1.00 95.50 376 ILE A C 1
ATOM 2835 O O . ILE A 1 376 ? 21.463 -15.818 3.817 1.00 95.50 376 ILE A O 1
ATOM 2839 N N . THR A 1 377 ? 22.906 -17.287 4.708 1.00 95.94 377 THR A N 1
ATOM 2840 C CA . THR A 1 377 ? 23.536 -17.596 3.418 1.00 95.94 377 THR A CA 1
ATOM 2841 C C . THR A 1 377 ? 22.699 -18.593 2.617 1.00 95.94 377 THR A C 1
ATOM 2843 O O . THR A 1 377 ? 22.022 -19.460 3.177 1.00 95.94 377 THR A O 1
ATOM 2846 N N . PHE A 1 378 ? 22.736 -18.482 1.291 1.00 96.25 378 PHE A N 1
ATOM 2847 C CA . PHE A 1 378 ? 22.127 -19.466 0.398 1.00 96.25 378 PHE A CA 1
ATOM 2848 C C . PHE A 1 378 ? 22.896 -19.572 -0.916 1.00 96.25 378 PHE A C 1
ATOM 2850 O O . PHE A 1 378 ? 23.400 -18.573 -1.422 1.00 96.25 378 PHE A O 1
ATOM 2857 N N . THR A 1 379 ? 22.995 -20.781 -1.460 1.00 95.88 379 THR A N 1
ATOM 2858 C CA . THR A 1 379 ? 23.739 -21.080 -2.690 1.00 95.88 379 THR A CA 1
ATOM 2859 C C . THR A 1 379 ? 22.782 -21.515 -3.787 1.00 95.88 379 THR A C 1
ATOM 2861 O O . THR A 1 379 ? 21.989 -22.434 -3.574 1.00 95.88 379 THR A O 1
ATOM 2864 N N . LEU A 1 380 ? 22.887 -20.907 -4.968 1.00 96.81 380 LEU A N 1
ATOM 2865 C CA . LEU A 1 380 ? 22.171 -21.341 -6.165 1.00 96.81 380 LEU A CA 1
ATOM 2866 C C . LEU A 1 380 ? 22.961 -22.463 -6.846 1.00 96.81 380 LEU A C 1
ATOM 2868 O O . LEU A 1 380 ? 23.943 -22.208 -7.532 1.00 96.81 380 LEU A O 1
ATOM 2872 N N . ASN A 1 381 ? 22.572 -23.720 -6.656 1.00 96.50 381 ASN A N 1
ATOM 2873 C CA . ASN A 1 381 ? 23.310 -24.867 -7.194 1.00 96.50 381 ASN A CA 1
ATOM 2874 C C . ASN A 1 381 ? 23.045 -25.079 -8.694 1.00 96.50 381 ASN A C 1
ATOM 2876 O O . ASN A 1 381 ? 23.956 -25.442 -9.445 1.00 96.50 381 ASN A O 1
ATOM 2880 N N . ASP A 1 382 ? 21.796 -24.885 -9.129 1.00 96.25 382 ASP A N 1
ATOM 2881 C CA . ASP A 1 382 ? 21.386 -25.074 -10.522 1.00 96.25 382 ASP A CA 1
ATOM 2882 C C . ASP A 1 382 ? 20.214 -24.164 -10.911 1.00 96.25 382 ASP A C 1
ATOM 2884 O O . ASP A 1 382 ? 19.224 -24.061 -10.184 1.00 96.25 382 ASP A O 1
ATOM 2888 N N . ALA A 1 383 ? 20.332 -23.544 -12.085 1.00 96.31 383 ALA A N 1
ATOM 2889 C CA . ALA A 1 383 ? 19.319 -22.706 -12.720 1.00 96.31 383 ALA A CA 1
ATOM 2890 C C . ALA A 1 383 ? 19.555 -22.637 -14.239 1.00 96.31 383 ALA A C 1
ATOM 2892 O O . ALA A 1 383 ? 20.686 -22.807 -14.715 1.00 96.31 383 ALA A O 1
ATOM 2893 N N . GLY A 1 384 ? 18.490 -22.387 -15.001 1.00 94.56 384 GLY A N 1
ATOM 2894 C CA . GLY A 1 384 ? 18.564 -21.948 -16.394 1.00 94.56 384 GLY A CA 1
ATOM 2895 C C . GLY A 1 384 ? 19.054 -20.503 -16.518 1.00 94.56 384 GLY A C 1
ATOM 2896 O O . GLY A 1 384 ? 19.299 -19.829 -15.522 1.00 94.56 384 GLY A O 1
ATOM 2897 N N . THR A 1 385 ? 19.267 -20.037 -17.747 1.00 93.19 385 THR A N 1
ATOM 2898 C CA . THR A 1 385 ? 19.669 -18.647 -18.012 1.00 93.19 385 THR A CA 1
ATOM 2899 C C . THR A 1 385 ? 18.501 -17.701 -17.748 1.00 93.19 385 THR A C 1
ATOM 2901 O O . THR A 1 385 ? 17.460 -17.869 -18.382 1.00 93.19 385 THR A O 1
ATOM 2904 N N . ALA A 1 386 ? 18.707 -16.694 -16.891 1.00 90.25 386 ALA A N 1
ATOM 2905 C CA . ALA A 1 386 ? 17.681 -15.721 -16.496 1.00 90.25 386 ALA A CA 1
ATOM 2906 C C . ALA A 1 386 ? 16.382 -16.380 -15.998 1.00 90.25 386 ALA A C 1
ATOM 2908 O O . ALA A 1 386 ? 15.272 -15.946 -16.309 1.00 90.25 386 ALA A O 1
ATOM 2909 N N . ASP A 1 387 ? 16.536 -17.452 -15.227 1.00 92.75 387 ASP A N 1
ATOM 2910 C CA . ASP A 1 387 ? 15.426 -18.139 -14.580 1.00 92.75 387 ASP A CA 1
ATOM 2911 C C . ASP A 1 387 ? 14.839 -17.275 -13.454 1.00 92.75 387 ASP A C 1
ATOM 2913 O O . ASP A 1 387 ? 15.561 -16.562 -12.757 1.00 92.75 387 ASP A O 1
ATOM 2917 N N . THR A 1 388 ? 13.529 -17.378 -13.225 1.00 93.56 388 THR A N 1
ATOM 2918 C CA . THR A 1 388 ? 12.886 -16.784 -12.046 1.00 93.56 388 THR A CA 1
ATOM 2919 C C . THR A 1 388 ? 12.950 -17.757 -10.869 1.00 93.56 388 THR A C 1
ATOM 2921 O O . THR A 1 388 ? 12.328 -18.820 -10.904 1.00 93.56 388 THR A O 1
ATOM 2924 N N . LEU A 1 389 ? 13.696 -17.378 -9.833 1.00 95.81 389 LEU A N 1
ATOM 2925 C CA . LEU A 1 389 ? 13.739 -18.029 -8.529 1.00 95.81 389 LEU A CA 1
ATOM 2926 C C . LEU A 1 389 ? 12.651 -17.433 -7.629 1.00 95.81 389 LEU A C 1
ATOM 2928 O O . LEU A 1 389 ? 12.720 -16.266 -7.251 1.00 95.81 389 LEU A O 1
ATOM 2932 N N . GLU A 1 390 ? 11.678 -18.254 -7.255 1.00 97.62 390 GLU A N 1
ATOM 2933 C CA . GLU A 1 390 ? 10.635 -17.926 -6.278 1.00 97.62 390 GLU A CA 1
ATOM 2934 C C . GLU A 1 390 ? 10.926 -18.591 -4.926 1.00 97.62 390 GLU A C 1
ATOM 2936 O O . GLU A 1 390 ? 11.104 -19.818 -4.852 1.00 97.62 390 GLU A O 1
ATOM 2941 N N . ILE A 1 391 ? 10.946 -17.780 -3.865 1.00 97.69 391 ILE A N 1
ATOM 2942 C CA . ILE A 1 391 ? 11.171 -18.194 -2.475 1.00 97.69 391 ILE A CA 1
ATOM 2943 C C . ILE A 1 391 ? 9.951 -17.786 -1.647 1.00 97.69 391 ILE A C 1
ATOM 2945 O O . ILE A 1 391 ? 9.630 -16.604 -1.538 1.00 97.69 391 ILE A O 1
ATOM 2949 N N . GLU A 1 392 ? 9.287 -18.763 -1.037 1.00 97.94 392 GLU A N 1
ATOM 2950 C CA . GLU A 1 392 ? 8.246 -18.522 -0.042 1.00 97.94 392 GLU A CA 1
ATOM 2951 C C . GLU A 1 392 ? 8.881 -18.259 1.327 1.00 97.94 392 GLU A C 1
ATOM 2953 O O . GLU A 1 392 ? 9.744 -19.010 1.792 1.00 97.94 392 GLU A O 1
ATOM 2958 N N . VAL A 1 393 ? 8.407 -17.206 1.987 1.00 98.06 393 VAL A N 1
ATOM 2959 C CA . VAL A 1 393 ? 8.664 -16.896 3.389 1.00 98.06 393 VAL A CA 1
ATOM 2960 C C . VAL A 1 393 ? 7.428 -17.300 4.173 1.00 98.06 393 VAL A C 1
ATOM 2962 O O . VAL A 1 393 ? 6.361 -16.709 4.025 1.00 98.06 393 VAL A O 1
ATOM 2965 N N . SER A 1 394 ? 7.566 -18.311 5.020 1.00 97.62 394 SER A N 1
ATOM 2966 C CA . SER A 1 394 ? 6.495 -18.776 5.900 1.00 97.62 394 SER A CA 1
ATOM 2967 C C . SER A 1 394 ? 6.878 -18.596 7.366 1.00 97.62 394 SER A C 1
ATOM 2969 O O . SER A 1 394 ? 8.052 -18.451 7.700 1.00 97.62 394 SER A O 1
ATOM 2971 N N . PHE A 1 395 ? 5.886 -18.587 8.251 1.00 96.88 395 PHE A N 1
ATOM 2972 C CA . PHE A 1 395 ? 6.076 -18.348 9.680 1.00 96.88 395 PHE A CA 1
ATOM 2973 C C . PHE A 1 395 ? 5.517 -19.546 10.451 1.00 96.88 395 PHE A C 1
ATOM 2975 O O . PHE A 1 395 ? 4.302 -19.639 10.623 1.00 96.88 395 PHE A O 1
ATOM 2982 N N . PRO A 1 396 ? 6.364 -20.524 10.817 1.00 93.38 396 PRO A N 1
ATOM 2983 C CA . PRO A 1 396 ? 5.904 -21.718 11.516 1.00 93.38 396 PRO A CA 1
ATOM 2984 C C . PRO A 1 396 ? 5.487 -21.391 12.956 1.00 93.38 396 PRO A C 1
ATOM 2986 O O . PRO A 1 396 ? 6.141 -20.582 13.616 1.00 93.38 396 PRO A O 1
ATOM 2989 N N . GLU A 1 397 ? 4.454 -22.078 13.457 1.00 88.94 397 GLU A N 1
ATOM 2990 C CA . GLU A 1 397 ? 4.115 -22.058 14.888 1.00 88.94 397 GLU A CA 1
ATOM 2991 C C . GLU A 1 397 ? 5.324 -22.515 15.716 1.00 88.94 397 GLU A C 1
ATOM 2993 O O . GLU A 1 397 ? 5.942 -23.549 15.422 1.00 88.94 397 GLU A O 1
ATOM 2998 N N . LEU A 1 398 ? 5.644 -21.783 16.787 1.00 86.38 398 LEU A N 1
ATOM 2999 C CA . LEU A 1 398 ? 6.762 -22.140 17.668 1.00 86.38 398 LEU A CA 1
ATOM 3000 C C . LEU A 1 398 ? 6.408 -23.350 18.535 1.00 86.38 398 LEU A C 1
ATOM 3002 O O . LEU A 1 398 ? 7.257 -24.191 18.852 1.00 86.38 398 LEU A O 1
ATOM 3006 N N . SER A 1 399 ? 5.143 -23.447 18.930 1.00 83.69 399 SER A N 1
ATOM 3007 C CA . SER A 1 399 ? 4.574 -24.590 19.621 1.00 83.69 399 SER A CA 1
ATOM 3008 C C . SER A 1 399 ? 3.073 -24.682 19.363 1.00 83.69 399 SER A C 1
ATOM 3010 O O . SER A 1 399 ? 2.393 -23.670 19.320 1.00 83.69 399 SER A O 1
ATOM 3012 N N . ALA A 1 400 ? 2.543 -25.906 19.307 1.00 78.06 400 ALA A N 1
ATOM 3013 C CA . ALA A 1 400 ? 1.140 -26.186 18.970 1.00 78.06 400 ALA A CA 1
ATOM 3014 C C . ALA A 1 400 ? 0.073 -25.545 19.892 1.00 78.06 400 ALA A C 1
ATOM 3016 O O . ALA A 1 400 ? -1.116 -25.740 19.663 1.00 78.06 400 ALA A O 1
ATOM 3017 N N . ASP A 1 401 ? 0.489 -24.860 20.960 1.00 76.56 401 ASP A N 1
ATOM 3018 C CA . ASP A 1 401 ? -0.379 -24.198 21.935 1.00 76.56 401 ASP A CA 1
ATOM 3019 C C . ASP A 1 401 ? 0.136 -22.788 22.306 1.00 76.56 401 ASP A C 1
ATOM 3021 O O . ASP A 1 401 ? -0.279 -22.243 23.335 1.00 76.56 401 ASP A O 1
ATOM 3025 N N . ASP A 1 402 ? 1.073 -22.198 21.548 1.00 80.62 402 ASP A N 1
ATOM 3026 C CA . ASP A 1 402 ? 1.359 -20.779 21.757 1.00 80.62 402 ASP A CA 1
ATOM 3027 C C . ASP A 1 402 ? 0.189 -19.921 21.246 1.00 80.62 402 ASP A C 1
ATOM 3029 O O . ASP A 1 402 ? -0.606 -20.323 20.402 1.00 80.62 402 ASP A O 1
ATOM 3033 N N . GLU A 1 403 ? -0.002 -18.760 21.872 1.00 84.38 403 GLU A N 1
ATOM 3034 C CA . GLU A 1 403 ? -1.054 -17.817 21.477 1.00 84.38 403 GLU A CA 1
ATOM 3035 C C . GLU A 1 403 ? -0.509 -16.717 20.556 1.00 84.38 403 GLU A C 1
ATOM 3037 O O . GLU A 1 403 ? -1.067 -15.611 20.523 1.00 84.38 403 GLU A O 1
ATOM 3042 N N . ILE A 1 404 ? 0.614 -16.972 19.879 1.00 88.94 404 ILE A N 1
ATOM 3043 C CA . ILE A 1 404 ? 1.164 -16.029 18.915 1.00 88.94 404 ILE A CA 1
ATOM 3044 C C . ILE A 1 404 ? 0.288 -16.094 17.662 1.00 88.94 404 ILE A C 1
ATOM 3046 O O . ILE A 1 404 ? -0.197 -17.143 17.267 1.00 88.94 404 ILE A O 1
ATOM 3050 N N . VAL A 1 405 ? -0.006 -14.934 17.084 1.00 90.56 405 VAL A N 1
ATOM 3051 C CA . VAL A 1 405 ? -0.645 -14.835 15.773 1.00 90.56 405 VAL A CA 1
ATOM 3052 C C . VAL A 1 405 ? 0.445 -14.528 14.758 1.00 90.56 405 VAL A C 1
ATOM 3054 O O . VAL A 1 405 ? 1.010 -13.430 14.753 1.00 90.56 405 VAL A O 1
ATOM 3057 N N . GLU A 1 406 ? 0.761 -15.510 13.926 1.00 93.19 406 GLU A N 1
ATOM 3058 C CA . GLU A 1 406 ? 1.802 -15.416 12.915 1.00 93.19 406 GLU A CA 1
ATOM 3059 C C . GLU A 1 406 ? 1.399 -14.511 11.752 1.00 93.19 406 GLU A C 1
ATOM 3061 O O . GLU A 1 406 ? 0.221 -14.308 11.434 1.00 93.19 406 GLU A O 1
ATOM 3066 N N . ALA A 1 407 ? 2.420 -13.991 11.078 1.00 93.62 407 ALA A N 1
ATOM 3067 C CA . ALA A 1 407 ? 2.248 -13.335 9.799 1.00 93.62 407 ALA A CA 1
ATOM 3068 C C . ALA A 1 407 ? 1.776 -14.328 8.721 1.00 93.62 407 ALA A C 1
ATOM 3070 O O . ALA A 1 407 ? 2.104 -15.515 8.748 1.00 93.62 407 ALA A O 1
ATOM 3071 N N . ALA A 1 408 ? 1.036 -13.821 7.734 1.00 93.00 408 ALA A N 1
ATOM 3072 C CA . ALA A 1 408 ? 0.755 -14.579 6.519 1.00 93.00 408 ALA A CA 1
ATOM 3073 C C . ALA A 1 408 ? 2.059 -14.862 5.753 1.00 93.00 408 ALA A C 1
ATOM 3075 O O . ALA A 1 408 ? 2.990 -14.055 5.813 1.00 93.00 408 ALA A O 1
ATOM 3076 N N . SER A 1 409 ? 2.118 -15.990 5.037 1.00 94.88 409 SER A N 1
ATOM 3077 C CA . SER A 1 409 ? 3.234 -16.253 4.129 1.00 94.88 409 SER A CA 1
ATOM 3078 C C . SER A 1 409 ? 3.189 -15.327 2.918 1.00 94.88 409 SER A C 1
ATOM 3080 O O . SER A 1 409 ? 2.123 -14.840 2.531 1.00 94.88 409 SER A O 1
ATOM 3082 N N . ASP A 1 410 ? 4.355 -15.103 2.326 1.00 96.31 410 ASP A N 1
ATOM 3083 C CA . ASP A 1 410 ? 4.501 -14.334 1.094 1.00 96.31 410 ASP A CA 1
ATOM 3084 C C . ASP A 1 410 ? 5.580 -14.956 0.201 1.00 96.31 410 ASP A C 1
ATOM 3086 O O . ASP A 1 410 ? 6.424 -15.716 0.677 1.00 96.31 410 ASP A O 1
ATOM 3090 N N . THR A 1 411 ? 5.547 -14.672 -1.099 1.00 96.62 411 THR A N 1
ATOM 3091 C CA . THR A 1 411 ? 6.516 -15.196 -2.073 1.00 96.62 411 THR A CA 1
ATOM 3092 C C . THR A 1 411 ? 7.273 -14.059 -2.737 1.00 96.62 411 THR A C 1
ATOM 3094 O O . THR A 1 411 ? 6.677 -13.169 -3.337 1.00 96.62 411 THR A O 1
ATOM 3097 N N . VAL A 1 412 ? 8.602 -14.123 -2.678 1.00 93.94 412 VAL A N 1
ATOM 3098 C CA . VAL A 1 412 ? 9.500 -13.186 -3.363 1.00 93.94 412 VAL A CA 1
ATOM 3099 C C . VAL A 1 412 ? 10.111 -13.836 -4.598 1.00 93.94 412 VAL A C 1
ATOM 3101 O O . VAL A 1 412 ? 10.339 -15.045 -4.621 1.00 93.94 412 VAL A O 1
ATOM 3104 N N . SER A 1 413 ? 10.351 -13.035 -5.637 1.00 94.25 413 SER A N 1
ATOM 3105 C CA . SER A 1 413 ? 10.842 -13.494 -6.942 1.00 94.25 413 SER A CA 1
ATOM 3106 C C . SER A 1 413 ? 12.109 -12.748 -7.351 1.00 94.25 413 SER A C 1
ATOM 3108 O O . SER A 1 413 ? 12.151 -11.521 -7.278 1.00 94.25 413 SER A O 1
ATOM 3110 N N . TYR A 1 414 ? 13.111 -13.479 -7.838 1.00 92.06 414 TYR A N 1
ATOM 3111 C CA . TYR A 1 414 ? 14.384 -12.935 -8.316 1.00 92.06 414 TYR A CA 1
ATOM 3112 C C . TYR A 1 414 ? 14.745 -13.538 -9.679 1.00 92.06 414 TYR A C 1
ATOM 3114 O O . TYR A 1 414 ? 14.584 -14.739 -9.878 1.00 92.06 414 TYR A O 1
ATOM 3122 N N . LEU A 1 415 ? 15.260 -12.733 -10.614 1.00 90.94 415 LEU A N 1
ATOM 3123 C CA . LEU A 1 415 ? 15.921 -13.260 -11.815 1.00 90.94 415 LEU A CA 1
ATOM 3124 C C . LEU A 1 415 ? 17.355 -13.659 -11.462 1.00 90.94 415 LEU A C 1
ATOM 3126 O O . LEU A 1 415 ? 18.084 -12.860 -10.877 1.00 90.94 415 LEU A O 1
ATOM 3130 N N . VAL A 1 416 ? 17.743 -14.886 -11.808 1.00 93.75 416 VAL A N 1
ATOM 3131 C CA . VAL A 1 416 ? 19.035 -15.474 -11.429 1.00 93.75 416 VAL A CA 1
ATOM 3132 C C . VAL A 1 416 ? 19.772 -16.074 -12.624 1.00 93.75 416 VAL A C 1
ATOM 3134 O O . VAL A 1 416 ? 19.168 -16.372 -13.658 1.00 93.75 416 VAL A O 1
ATOM 3137 N N . ASN A 1 417 ? 21.076 -16.305 -12.454 1.00 94.62 417 ASN A N 1
ATOM 3138 C CA . ASN A 1 417 ? 21.950 -16.939 -13.438 1.00 94.62 417 ASN A CA 1
ATOM 3139 C C . ASN A 1 417 ? 21.931 -16.224 -14.795 1.00 94.62 417 ASN A C 1
ATOM 3141 O O . ASN A 1 417 ? 21.543 -16.795 -15.823 1.00 94.62 417 ASN A O 1
ATOM 3145 N N . MET A 1 418 ? 22.326 -14.954 -14.786 1.00 91.88 418 MET A N 1
ATOM 3146 C CA . MET A 1 418 ? 22.255 -14.070 -15.942 1.00 91.88 418 MET A CA 1
ATOM 3147 C C . MET A 1 418 ? 23.431 -13.097 -15.975 1.00 91.88 418 MET A C 1
ATOM 3149 O O . MET A 1 418 ? 23.605 -12.311 -15.058 1.00 91.88 418 MET A O 1
ATOM 3153 N N . ASP A 1 419 ? 24.101 -13.055 -17.123 1.00 91.69 419 ASP A N 1
ATOM 3154 C CA . ASP A 1 419 ? 25.034 -11.997 -17.515 1.00 91.69 419 ASP A CA 1
ATOM 3155 C C . ASP A 1 419 ? 24.689 -11.525 -18.944 1.00 91.69 419 ASP A C 1
ATOM 3157 O O . ASP A 1 419 ? 23.732 -11.992 -19.581 1.00 91.69 419 ASP A O 1
ATOM 3161 N N . PHE A 1 420 ? 25.448 -10.567 -19.464 1.00 91.69 420 PHE A N 1
ATOM 3162 C CA . PHE A 1 420 ? 25.160 -9.842 -20.687 1.00 91.69 420 PHE A CA 1
ATOM 3163 C C . PHE A 1 420 ? 26.360 -9.822 -21.627 1.00 91.69 420 PHE A C 1
ATOM 3165 O O . PHE A 1 420 ? 27.426 -9.296 -21.305 1.00 91.69 420 PHE A O 1
ATOM 3172 N N . GLU A 1 421 ? 26.149 -10.275 -22.861 1.00 93.38 421 GLU A N 1
ATOM 3173 C CA . GLU A 1 421 ? 27.112 -10.094 -23.948 1.00 93.38 421 GLU A CA 1
ATOM 3174 C C . GLU A 1 421 ? 26.607 -9.082 -24.979 1.00 93.38 421 GLU A C 1
ATOM 3176 O O . GLU A 1 421 ? 25.408 -8.926 -25.206 1.00 93.38 421 GLU A O 1
ATOM 3181 N N . ASP A 1 422 ? 27.528 -8.407 -25.658 1.00 94.75 422 ASP A N 1
ATOM 3182 C CA . ASP A 1 422 ? 27.179 -7.435 -26.690 1.00 94.75 422 ASP A CA 1
ATOM 3183 C C . ASP A 1 422 ? 26.499 -8.091 -27.910 1.00 94.75 422 ASP A C 1
ATOM 3185 O O . ASP A 1 422 ? 27.077 -8.944 -28.593 1.00 94.75 422 ASP A O 1
ATOM 3189 N N . LYS A 1 423 ? 25.302 -7.608 -28.273 1.00 94.56 423 LYS A N 1
ATOM 3190 C CA . LYS A 1 423 ? 24.572 -8.031 -29.476 1.00 94.56 423 LYS A CA 1
ATOM 3191 C C . LYS A 1 423 ? 25.082 -7.264 -30.697 1.00 94.56 423 LYS A C 1
ATOM 3193 O O . LYS A 1 423 ? 24.742 -6.101 -30.932 1.00 94.56 423 LYS A O 1
ATOM 3198 N N . ALA A 1 424 ? 25.921 -7.921 -31.498 1.00 94.81 424 ALA A N 1
ATOM 3199 C CA . ALA A 1 424 ? 26.495 -7.329 -32.706 1.00 94.81 424 ALA A CA 1
ATOM 3200 C C . ALA A 1 424 ? 25.416 -6.915 -33.736 1.00 94.81 424 ALA A C 1
ATOM 3202 O O . ALA A 1 424 ? 24.490 -7.692 -33.987 1.00 94.81 424 ALA A O 1
ATOM 3203 N N . PRO A 1 425 ? 25.554 -5.749 -34.403 1.00 95.62 425 PRO A N 1
ATOM 3204 C CA . PRO A 1 425 ? 24.632 -5.345 -35.462 1.00 95.62 425 PRO A CA 1
ATOM 3205 C C . PRO A 1 425 ? 24.591 -6.341 -36.627 1.00 95.62 425 PRO A C 1
ATOM 3207 O O . PRO A 1 425 ? 25.627 -6.789 -37.128 1.00 95.62 425 PRO A O 1
ATOM 3210 N N . VAL A 1 426 ? 23.391 -6.629 -37.131 1.00 95.25 426 VAL A N 1
ATOM 3211 C CA . VAL A 1 426 ? 23.166 -7.473 -38.311 1.00 95.25 426 VAL A CA 1
ATOM 3212 C C . VAL A 1 426 ? 22.740 -6.579 -39.467 1.00 95.25 426 VAL A C 1
ATOM 3214 O O . VAL A 1 426 ? 21.766 -5.846 -39.372 1.00 95.25 426 VAL A O 1
ATOM 3217 N N . SER A 1 427 ? 23.472 -6.630 -40.584 1.00 93.50 427 SER A N 1
ATOM 3218 C CA . SER A 1 427 ? 23.222 -5.755 -41.746 1.00 93.50 427 SER A CA 1
ATOM 3219 C C . SER A 1 427 ? 23.191 -4.259 -41.388 1.00 93.50 427 SER A C 1
ATOM 3221 O O . SER A 1 427 ? 22.366 -3.514 -41.909 1.00 93.50 427 SER A O 1
ATOM 3223 N N . SER A 1 428 ? 24.100 -3.830 -40.502 1.00 94.75 428 SER A N 1
ATOM 3224 C CA . SER A 1 428 ? 24.188 -2.454 -39.982 1.00 94.75 428 SER A CA 1
ATOM 3225 C C . SER A 1 428 ? 22.946 -1.983 -39.222 1.00 94.75 428 SER A C 1
ATOM 3227 O O . SER A 1 428 ? 22.681 -0.788 -39.165 1.00 94.75 428 SER A O 1
ATOM 3229 N N . GLN A 1 429 ? 22.191 -2.905 -38.633 1.00 96.38 429 GLN A N 1
ATOM 3230 C CA . GLN A 1 429 ? 21.030 -2.610 -37.807 1.00 96.38 429 GLN A CA 1
ATOM 3231 C C . GLN A 1 429 ? 21.124 -3.368 -36.483 1.00 96.38 429 GLN A C 1
ATOM 3233 O O . GLN A 1 429 ? 21.641 -4.486 -36.431 1.00 96.38 429 GLN A O 1
ATOM 3238 N N . THR A 1 430 ? 20.613 -2.764 -35.418 1.00 96.25 430 THR A N 1
ATOM 3239 C CA . THR A 1 430 ? 20.396 -3.428 -34.130 1.00 96.25 430 THR A CA 1
ATOM 3240 C C . THR A 1 430 ? 19.013 -3.078 -33.593 1.00 96.25 430 THR A C 1
ATOM 3242 O O . THR A 1 430 ? 18.462 -2.038 -33.957 1.00 96.25 430 THR A O 1
ATOM 3245 N N . ALA A 1 431 ? 18.439 -3.963 -32.782 1.00 96.50 431 ALA A N 1
ATOM 3246 C CA . ALA A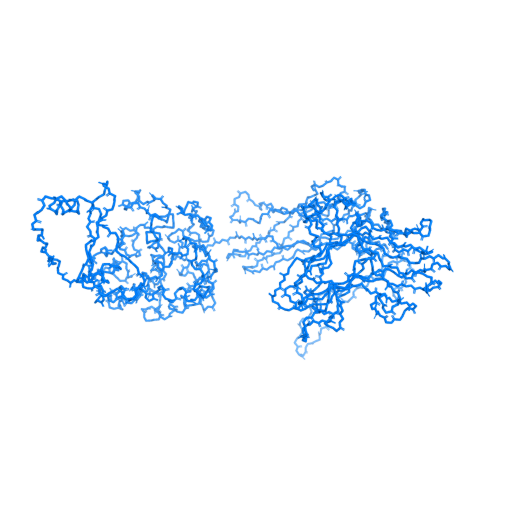 1 431 ? 17.094 -3.805 -32.245 1.00 96.50 431 ALA A CA 1
ATOM 3247 C C . ALA A 1 431 ? 16.946 -4.431 -30.852 1.00 96.50 431 ALA A C 1
ATOM 3249 O O . ALA A 1 431 ? 17.594 -5.448 -30.557 1.00 96.50 431 ALA A O 1
ATOM 3250 N N . ASP A 1 432 ? 16.068 -3.819 -30.065 1.00 97.12 432 ASP A N 1
ATOM 3251 C CA . ASP A 1 432 ? 15.573 -4.253 -28.763 1.00 97.12 432 ASP A CA 1
ATOM 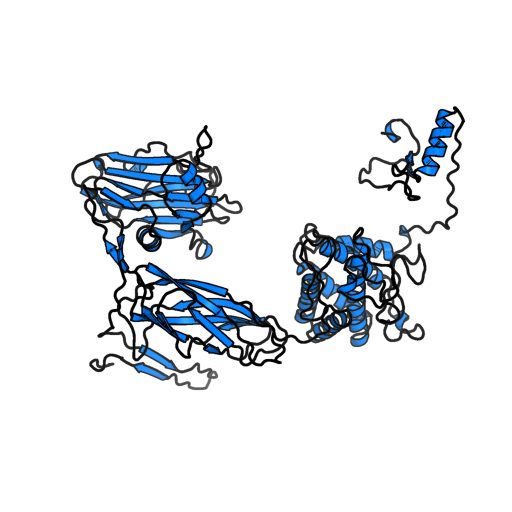3252 C C . ASP A 1 432 ? 14.041 -4.223 -28.813 1.00 97.12 432 ASP A C 1
ATOM 3254 O O . ASP A 1 432 ? 13.431 -3.166 -28.988 1.00 97.12 432 ASP A O 1
ATOM 3258 N N . ASP A 1 433 ? 13.442 -5.405 -28.749 1.00 95.94 433 ASP A N 1
ATOM 3259 C CA . ASP A 1 433 ? 11.997 -5.628 -28.700 1.00 95.94 433 ASP A CA 1
ATOM 3260 C C . ASP A 1 433 ? 11.484 -5.683 -27.260 1.00 95.94 433 ASP A C 1
ATOM 3262 O O . ASP A 1 433 ? 10.377 -6.136 -27.029 1.00 95.94 433 ASP A O 1
ATOM 3266 N N . MET A 1 434 ? 12.300 -5.259 -26.290 1.00 96.44 434 MET A N 1
ATOM 3267 C CA . MET A 1 434 ? 11.961 -5.172 -24.877 1.00 96.44 434 MET A CA 1
ATOM 3268 C C . MET A 1 434 ? 11.635 -6.502 -24.206 1.00 96.44 434 MET A C 1
ATOM 3270 O O . MET A 1 434 ? 11.465 -6.491 -22.997 1.00 96.44 434 MET A O 1
ATOM 3274 N N . GLU A 1 435 ? 11.639 -7.641 -24.905 1.00 93.12 435 GLU A N 1
ATOM 3275 C CA . GLU A 1 435 ? 11.195 -8.953 -24.402 1.00 93.12 435 GLU A CA 1
ATOM 3276 C C . GLU A 1 435 ? 12.144 -9.597 -23.381 1.00 93.12 435 GLU A C 1
ATOM 3278 O O . GLU A 1 435 ? 11.823 -10.613 -22.765 1.00 93.12 435 GLU A O 1
ATOM 3283 N N . VAL A 1 436 ? 13.322 -9.007 -23.173 1.00 90.56 436 VAL A N 1
ATOM 3284 C CA . VAL A 1 436 ? 14.313 -9.483 -22.207 1.00 90.56 436 VAL A CA 1
ATOM 3285 C C . VAL A 1 436 ? 14.620 -8.368 -21.212 1.00 90.56 436 VAL A C 1
ATOM 3287 O O . VAL A 1 436 ? 15.591 -7.630 -21.357 1.00 90.56 436 VAL A O 1
ATOM 3290 N N . ALA A 1 437 ? 13.787 -8.276 -20.170 1.00 89.44 437 ALA A N 1
ATOM 3291 C CA . ALA A 1 437 ? 13.754 -7.162 -19.211 1.00 89.44 437 ALA A CA 1
ATOM 3292 C C . ALA A 1 437 ? 15.139 -6.780 -18.669 1.00 89.44 437 ALA A C 1
ATOM 3294 O O . ALA A 1 437 ? 15.496 -5.604 -18.647 1.00 89.44 437 ALA A O 1
ATOM 3295 N N . GLY A 1 438 ? 15.935 -7.777 -18.266 1.00 86.62 438 GLY A N 1
ATOM 3296 C CA . GLY A 1 438 ? 17.282 -7.550 -17.747 1.00 86.62 438 GLY A CA 1
ATOM 3297 C C . GLY A 1 438 ? 18.206 -6.861 -18.755 1.00 86.62 438 GLY A C 1
ATOM 3298 O O . GLY A 1 438 ? 18.947 -5.956 -18.379 1.00 86.62 438 GLY A O 1
ATOM 3299 N N . ALA A 1 439 ? 18.143 -7.242 -20.037 1.00 92.00 439 ALA A N 1
ATOM 3300 C CA . ALA A 1 439 ? 18.970 -6.627 -21.077 1.00 92.00 439 ALA A CA 1
ATOM 3301 C C . ALA A 1 439 ? 18.481 -5.216 -21.391 1.00 92.00 439 ALA A C 1
ATOM 3303 O O . ALA A 1 439 ? 19.282 -4.285 -21.394 1.00 92.00 439 ALA A O 1
ATOM 3304 N N . SER A 1 440 ? 17.171 -5.038 -21.561 1.00 95.19 440 SER A N 1
ATOM 3305 C CA . SER A 1 440 ? 16.589 -3.739 -21.896 1.00 95.19 440 SER A CA 1
ATOM 3306 C C . SER A 1 440 ? 16.839 -2.697 -20.801 1.00 95.19 440 SER A C 1
ATOM 3308 O O . SER A 1 440 ? 17.289 -1.597 -21.106 1.00 95.19 440 SER A O 1
ATOM 3310 N N . LEU A 1 441 ? 16.659 -3.043 -19.518 1.00 92.88 441 LEU A N 1
ATOM 3311 C CA . LEU A 1 441 ? 16.948 -2.138 -18.391 1.00 92.88 441 LEU A CA 1
ATOM 3312 C C . LEU A 1 441 ? 18.449 -1.851 -18.216 1.00 92.88 441 LEU A C 1
ATOM 3314 O O . LEU A 1 441 ? 18.835 -0.796 -17.712 1.00 92.88 441 LEU A O 1
ATOM 3318 N N . ARG A 1 442 ? 19.319 -2.776 -18.633 1.00 91.44 442 ARG A N 1
ATOM 3319 C CA . ARG A 1 442 ? 20.767 -2.543 -18.655 1.00 91.44 442 ARG A CA 1
ATOM 3320 C C . ARG A 1 442 ? 21.168 -1.605 -19.792 1.00 91.44 442 ARG A C 1
ATOM 3322 O O . ARG A 1 442 ? 22.031 -0.744 -19.606 1.00 91.44 442 ARG A O 1
ATOM 3329 N N . ASP A 1 443 ? 20.607 -1.817 -20.976 1.00 96.25 443 ASP A N 1
ATOM 3330 C CA . ASP A 1 443 ? 20.977 -1.090 -22.187 1.00 96.25 443 ASP A CA 1
ATOM 3331 C C . ASP A 1 443 ? 20.338 0.302 -22.251 1.00 96.25 443 ASP A C 1
ATOM 3333 O O . ASP A 1 443 ? 20.941 1.206 -22.837 1.00 96.25 443 ASP A O 1
ATOM 3337 N N . TRP A 1 444 ? 19.187 0.482 -21.592 1.00 97.62 444 TRP A N 1
ATOM 3338 C CA . TRP A 1 444 ? 18.499 1.750 -21.345 1.00 97.62 444 TRP A CA 1
ATOM 3339 C C . TRP A 1 444 ? 18.545 2.092 -19.862 1.00 97.62 444 TRP A C 1
ATOM 3341 O O . TRP A 1 444 ? 17.696 1.658 -19.092 1.00 97.62 444 TRP A O 1
ATOM 3351 N N . LYS A 1 445 ? 19.528 2.886 -19.448 1.00 97.00 445 LYS A N 1
ATOM 3352 C CA . LYS A 1 445 ? 19.747 3.181 -18.031 1.00 97.00 445 LYS A CA 1
ATOM 3353 C C . LYS A 1 445 ? 18.961 4.406 -17.570 1.00 97.00 445 LYS A C 1
ATOM 3355 O O . LYS A 1 445 ? 19.148 5.488 -18.130 1.00 97.00 445 LYS A O 1
ATOM 3360 N N . GLU A 1 446 ? 18.173 4.250 -16.508 1.00 97.81 446 GLU A N 1
ATOM 3361 C CA . GLU A 1 446 ? 17.517 5.361 -15.811 1.00 97.81 446 GLU A CA 1
ATOM 3362 C C . GLU A 1 446 ? 18.531 6.395 -15.289 1.00 97.81 446 GLU A C 1
ATOM 3364 O O . GLU A 1 446 ? 19.569 6.073 -14.700 1.00 97.81 446 GLU A O 1
ATOM 3369 N N . ASN A 1 447 ? 18.203 7.663 -15.502 1.00 97.69 447 ASN A N 1
ATOM 3370 C CA . ASN A 1 447 ? 18.928 8.832 -15.044 1.00 97.69 447 ASN A CA 1
ATOM 3371 C C . ASN A 1 447 ? 17.925 9.851 -14.485 1.00 97.69 447 ASN A C 1
ATOM 3373 O O . ASN A 1 447 ? 17.273 10.577 -15.241 1.00 97.69 447 ASN A O 1
ATOM 3377 N N . VAL A 1 448 ? 17.813 9.896 -13.157 1.00 97.69 448 VAL A N 1
ATOM 3378 C CA . VAL A 1 448 ? 16.971 10.854 -12.433 1.00 97.69 448 VAL A CA 1
ATOM 3379 C C . VAL A 1 448 ? 17.676 12.211 -12.377 1.00 97.69 448 VAL A C 1
ATOM 3381 O O . VAL A 1 448 ? 18.717 12.364 -11.738 1.00 97.69 448 VAL A O 1
ATOM 3384 N N . MET A 1 449 ? 17.104 13.212 -13.047 1.00 97.00 449 MET A N 1
ATOM 3385 C CA . MET A 1 449 ? 17.589 14.597 -13.053 1.00 97.00 449 MET A CA 1
ATOM 3386 C C . MET A 1 449 ? 16.852 15.467 -12.026 1.00 97.00 449 MET A C 1
ATOM 3388 O O . MET A 1 449 ? 17.421 16.437 -11.526 1.00 97.00 449 MET A O 1
ATOM 3392 N N . THR A 1 450 ? 15.596 15.146 -11.705 1.00 96.31 450 THR A N 1
ATOM 3393 C CA . THR A 1 450 ? 14.782 15.794 -10.658 1.00 96.31 450 THR A CA 1
ATOM 3394 C C . THR A 1 450 ? 13.809 14.780 -10.051 1.00 96.31 450 THR A C 1
ATOM 3396 O O . THR A 1 450 ? 13.301 13.923 -10.771 1.00 96.31 450 THR A O 1
ATOM 3399 N N . GLY A 1 451 ? 13.546 14.887 -8.742 1.00 91.69 451 GLY A N 1
ATOM 3400 C CA . GLY A 1 451 ? 12.616 14.024 -7.995 1.00 91.69 451 GLY A CA 1
ATOM 3401 C C . GLY A 1 451 ? 13.273 13.123 -6.938 1.00 91.69 451 GLY A C 1
ATOM 3402 O O . GLY A 1 451 ? 12.564 12.442 -6.202 1.00 91.69 451 GLY A O 1
ATOM 3403 N N . ASP A 1 452 ? 14.606 13.163 -6.821 1.00 93.31 452 ASP A N 1
ATOM 3404 C CA . ASP A 1 452 ? 15.402 12.413 -5.836 1.00 93.31 452 ASP A CA 1
ATOM 3405 C C . ASP A 1 452 ? 15.015 10.916 -5.783 1.00 93.31 452 ASP A C 1
ATOM 3407 O O . ASP A 1 452 ? 14.664 10.324 -6.805 1.00 93.31 452 ASP A O 1
ATOM 3411 N N . ASP A 1 453 ? 15.069 10.292 -4.603 1.00 92.88 453 ASP A N 1
ATOM 3412 C CA . ASP A 1 453 ? 14.755 8.869 -4.409 1.00 92.88 453 ASP A CA 1
ATOM 3413 C C . ASP A 1 453 ? 13.303 8.512 -4.780 1.00 92.88 453 ASP A C 1
ATOM 3415 O O . ASP A 1 453 ? 13.016 7.351 -5.054 1.00 92.88 453 ASP A O 1
ATOM 3419 N N . LEU A 1 454 ? 12.384 9.490 -4.809 1.00 92.81 454 LEU A N 1
ATOM 3420 C CA . LEU A 1 454 ? 10.986 9.253 -5.191 1.00 92.81 454 LEU A CA 1
ATOM 3421 C C . LEU A 1 454 ? 10.834 8.976 -6.689 1.00 92.81 454 LEU A C 1
ATOM 3423 O O . LEU A 1 454 ? 9.916 8.259 -7.072 1.00 92.81 454 LEU A O 1
ATOM 3427 N N . ALA A 1 455 ? 11.709 9.542 -7.524 1.00 94.62 455 ALA A N 1
ATOM 3428 C CA . ALA A 1 455 ? 11.673 9.362 -8.975 1.00 94.62 455 ALA A CA 1
ATOM 3429 C C . ALA A 1 455 ? 12.413 8.104 -9.457 1.00 94.62 455 ALA A C 1
ATOM 3431 O O . ALA A 1 455 ? 12.317 7.766 -10.638 1.00 94.62 455 ALA A O 1
ATOM 3432 N N . VAL A 1 456 ? 13.135 7.411 -8.572 1.00 95.25 456 VAL A N 1
ATOM 3433 C CA . VAL A 1 456 ? 13.765 6.124 -8.892 1.00 95.25 456 VAL A CA 1
ATOM 3434 C C . VAL A 1 456 ? 12.681 5.089 -9.190 1.00 95.25 456 VAL A C 1
ATOM 3436 O O . VAL A 1 456 ? 11.734 4.933 -8.420 1.00 95.25 456 VAL A O 1
ATOM 3439 N N . GLY A 1 457 ? 12.826 4.366 -10.301 1.00 94.81 457 GLY A N 1
ATOM 3440 C CA . GLY A 1 457 ? 11.811 3.416 -10.765 1.00 94.81 457 GLY A CA 1
ATOM 3441 C C . GLY A 1 457 ? 10.689 4.062 -11.579 1.00 94.81 457 GLY A C 1
ATOM 3442 O O . GLY A 1 457 ? 9.646 3.442 -11.793 1.00 94.81 457 GLY A O 1
ATOM 3443 N N . THR A 1 458 ? 10.903 5.286 -12.073 1.00 97.06 458 THR A N 1
ATOM 3444 C CA . THR A 1 458 ? 10.072 5.851 -13.145 1.00 97.06 458 THR A CA 1
ATOM 3445 C C . THR A 1 458 ? 10.143 4.949 -14.376 1.00 97.06 458 THR A C 1
ATOM 3447 O O . THR A 1 458 ? 9.127 4.723 -15.028 1.00 97.06 458 THR A O 1
ATOM 3450 N N . GLN A 1 459 ? 11.318 4.389 -14.668 1.00 98.19 459 GLN A N 1
ATOM 3451 C CA . GLN A 1 459 ? 11.503 3.308 -15.625 1.00 98.19 459 GLN A CA 1
ATOM 3452 C C . GLN A 1 459 ? 11.137 1.953 -15.010 1.00 98.19 459 GLN A C 1
ATOM 3454 O O . GLN A 1 459 ? 11.649 1.554 -13.966 1.00 98.19 459 GLN A O 1
ATOM 3459 N N . SER A 1 460 ? 10.313 1.191 -15.722 1.00 96.19 460 SER A N 1
ATOM 3460 C CA . SER A 1 460 ? 10.018 -0.210 -15.415 1.00 96.19 460 SER A CA 1
ATOM 3461 C C . SER A 1 460 ? 9.674 -0.991 -16.687 1.00 96.19 460 SER A C 1
ATOM 3463 O O . SER A 1 460 ? 9.636 -0.432 -17.785 1.00 96.19 460 SER A O 1
ATOM 3465 N N . MET A 1 461 ? 9.427 -2.295 -16.548 1.00 94.81 461 MET A N 1
ATOM 3466 C CA . MET A 1 461 ? 8.910 -3.134 -17.631 1.00 94.81 461 MET A CA 1
ATOM 3467 C C . MET A 1 461 ? 7.428 -3.403 -17.385 1.00 94.81 461 MET A C 1
ATOM 3469 O O . MET A 1 461 ? 7.057 -4.015 -16.382 1.00 94.81 461 MET A O 1
ATOM 3473 N N . ALA A 1 462 ? 6.572 -2.943 -18.293 1.00 93.88 462 ALA A N 1
ATOM 3474 C CA . ALA A 1 462 ? 5.147 -3.229 -18.244 1.00 93.88 462 ALA A CA 1
ATOM 3475 C C . ALA A 1 462 ? 4.860 -4.569 -18.926 1.00 93.88 462 ALA A C 1
ATOM 3477 O O . ALA A 1 462 ? 5.324 -4.813 -20.038 1.00 93.88 462 ALA A O 1
ATOM 3478 N N . THR A 1 463 ? 4.044 -5.402 -18.281 1.00 91.81 463 THR A N 1
ATOM 3479 C CA . THR A 1 463 ? 3.621 -6.718 -18.778 1.00 91.81 463 THR A CA 1
ATOM 3480 C C . THR A 1 463 ? 2.094 -6.859 -18.710 1.00 91.81 463 THR A C 1
ATOM 3482 O O . THR A 1 463 ? 1.377 -6.010 -18.165 1.00 91.81 463 THR A O 1
ATOM 3485 N N . GLY A 1 464 ? 1.549 -7.942 -19.266 1.00 89.19 464 GLY A N 1
ATOM 3486 C CA . GLY A 1 464 ? 0.172 -8.356 -18.985 1.00 89.19 464 GLY A CA 1
ATOM 3487 C C . GLY A 1 464 ? -0.911 -7.576 -19.742 1.00 89.19 464 GLY A C 1
ATOM 3488 O O . GLY A 1 464 ? -0.904 -7.505 -20.969 1.00 89.19 464 GLY A O 1
ATOM 3489 N N . GLY A 1 465 ? -1.938 -7.094 -19.029 1.00 87.31 465 GLY A N 1
ATOM 3490 C CA . GLY A 1 465 ? -3.211 -6.645 -19.621 1.00 87.31 465 GLY A CA 1
ATOM 3491 C C . GLY A 1 465 ? -3.090 -5.491 -20.623 1.00 87.31 465 GLY A C 1
ATOM 3492 O O . GLY A 1 465 ? -3.695 -5.556 -21.693 1.00 87.31 465 GLY A O 1
ATOM 3493 N N . ASN A 1 466 ? -2.281 -4.475 -20.308 1.00 89.06 466 ASN A N 1
ATOM 3494 C CA . ASN A 1 466 ? -2.084 -3.314 -21.182 1.00 89.06 466 ASN A CA 1
ATOM 3495 C C . ASN A 1 466 ? -1.313 -3.692 -22.451 1.00 89.06 466 ASN A C 1
ATOM 3497 O O . ASN A 1 466 ? -1.745 -3.349 -23.548 1.00 89.06 466 ASN A O 1
ATOM 3501 N N . VAL A 1 467 ? -0.238 -4.477 -22.320 1.00 92.50 467 VAL A N 1
ATOM 3502 C CA . VAL A 1 467 ? 0.548 -4.952 -23.471 1.00 92.50 467 VAL A CA 1
ATOM 3503 C C . VAL A 1 467 ? -0.315 -5.815 -24.389 1.00 92.50 467 VAL A C 1
ATOM 3505 O O . VAL A 1 467 ? -0.372 -5.570 -25.591 1.00 92.50 467 VAL A O 1
ATOM 3508 N N . ASN A 1 468 ? -1.099 -6.742 -23.828 1.00 92.94 468 ASN A N 1
ATOM 3509 C CA . ASN A 1 468 ? -2.068 -7.536 -24.590 1.00 92.94 468 ASN A CA 1
ATOM 3510 C C . ASN A 1 468 ? -3.110 -6.667 -25.313 1.00 92.94 468 ASN A C 1
ATOM 3512 O O . ASN A 1 468 ? -3.495 -6.966 -26.446 1.00 92.94 468 ASN A O 1
ATOM 3516 N N . PHE A 1 469 ? -3.574 -5.592 -24.670 1.00 94.38 469 PHE A N 1
ATOM 3517 C CA . PHE A 1 469 ? -4.505 -4.644 -25.273 1.00 94.38 469 PHE A CA 1
ATOM 3518 C C . PHE A 1 469 ? -3.869 -3.900 -26.452 1.00 94.38 469 PHE A C 1
ATOM 3520 O O . PHE A 1 469 ? -4.441 -3.908 -27.542 1.00 94.38 469 PHE A O 1
ATOM 3527 N N . PHE A 1 470 ? -2.673 -3.332 -26.290 1.00 94.12 470 PHE A N 1
ATOM 3528 C CA . PHE A 1 470 ? -1.964 -2.654 -27.378 1.00 94.12 470 PHE A CA 1
ATOM 3529 C C . PHE A 1 470 ? -1.635 -3.617 -28.526 1.00 94.12 470 PHE A C 1
ATOM 3531 O O . PHE A 1 470 ? -1.871 -3.322 -29.698 1.00 94.12 470 PHE A O 1
ATOM 3538 N N . ASN A 1 471 ? -1.192 -4.831 -28.198 1.00 91.00 471 ASN A N 1
ATOM 3539 C CA . ASN A 1 471 ? -0.872 -5.857 -29.183 1.00 91.00 471 ASN A CA 1
ATOM 3540 C C . ASN A 1 471 ? -2.113 -6.317 -29.980 1.00 91.00 471 ASN A C 1
ATOM 3542 O O . ASN A 1 471 ? -1.991 -6.758 -31.124 1.00 91.00 471 ASN A O 1
ATOM 3546 N N . SER A 1 472 ? -3.330 -6.137 -29.442 1.00 94.94 472 SER A N 1
ATOM 3547 C CA . SER A 1 472 ? -4.582 -6.423 -30.162 1.00 94.94 472 SER A CA 1
ATOM 3548 C C . SER A 1 472 ? -4.793 -5.553 -31.411 1.00 94.94 472 SER A C 1
ATOM 3550 O O . SER A 1 472 ? -5.524 -5.957 -32.320 1.00 94.94 472 SER A O 1
ATOM 3552 N N . PHE A 1 473 ? -4.102 -4.411 -31.507 1.00 94.69 473 PHE A N 1
ATOM 3553 C CA . PHE A 1 473 ? -4.080 -3.556 -32.697 1.00 94.69 473 PHE A CA 1
ATOM 3554 C C . PHE A 1 473 ? -3.091 -4.032 -33.777 1.00 94.69 473 PHE A C 1
ATOM 3556 O O . PHE A 1 473 ? -3.045 -3.458 -34.864 1.00 94.69 473 PHE A O 1
ATOM 3563 N N . GLY A 1 474 ? -2.354 -5.122 -33.527 1.00 94.19 474 GLY A N 1
ATOM 3564 C CA . GLY A 1 474 ? -1.517 -5.794 -34.523 1.00 94.19 474 GLY A CA 1
ATOM 3565 C C . GLY A 1 474 ? -0.091 -5.257 -34.639 1.00 94.19 474 GLY A C 1
ATOM 3566 O O . GLY A 1 474 ? 0.527 -5.442 -35.686 1.00 94.19 474 GLY A O 1
ATOM 3567 N N . PHE A 1 475 ? 0.426 -4.607 -33.594 1.00 94.31 475 PHE A N 1
ATOM 3568 C CA . PHE A 1 475 ? 1.792 -4.077 -33.578 1.00 94.31 475 PHE A CA 1
ATOM 3569 C C . PHE A 1 475 ? 2.867 -5.152 -33.364 1.00 94.31 475 PHE A C 1
ATOM 3571 O O . PHE A 1 475 ? 3.973 -4.987 -33.856 1.00 94.31 475 PHE A O 1
ATOM 3578 N N . GLY A 1 476 ? 2.549 -6.281 -32.722 1.00 94.56 476 GLY A N 1
ATOM 3579 C CA . GLY A 1 476 ? 3.537 -7.335 -32.474 1.00 94.56 476 GLY A CA 1
ATOM 3580 C C . GLY A 1 476 ? 4.493 -6.989 -31.333 1.00 94.56 476 GLY A C 1
ATOM 3581 O O . GLY A 1 476 ? 5.697 -7.136 -31.489 1.00 94.56 476 GLY A O 1
ATOM 3582 N N . LEU A 1 477 ? 3.942 -6.547 -30.202 1.00 94.62 477 LEU A N 1
ATOM 3583 C CA . LEU A 1 477 ? 4.692 -6.066 -29.029 1.00 94.62 477 LEU A CA 1
ATOM 3584 C C . LEU A 1 477 ? 5.153 -7.174 -28.070 1.00 94.62 477 LEU A C 1
ATOM 3586 O O . LEU A 1 477 ? 5.523 -6.892 -26.945 1.00 94.62 477 LEU A O 1
ATOM 3590 N N . GLY A 1 478 ? 4.992 -8.443 -28.449 1.00 94.00 478 GLY A N 1
ATOM 3591 C CA . GLY A 1 478 ? 5.320 -9.551 -27.551 1.00 94.00 478 GLY A CA 1
ATOM 3592 C C . GLY A 1 478 ? 4.514 -9.556 -26.243 1.00 94.00 478 GLY A C 1
ATOM 3593 O O . GLY A 1 478 ? 3.288 -9.368 -26.259 1.00 94.00 478 GLY A O 1
ATOM 3594 N N . GLU A 1 479 ? 5.199 -9.857 -25.142 1.00 93.19 479 GLU A N 1
ATOM 3595 C CA . GLU A 1 479 ? 4.658 -9.980 -23.786 1.00 93.19 479 GLU A CA 1
ATOM 3596 C C . GLU A 1 479 ? 4.917 -8.738 -22.922 1.00 93.19 479 GLU A C 1
ATOM 3598 O O . GLU A 1 479 ? 4.185 -8.524 -21.942 1.00 93.19 479 GLU A O 1
ATOM 3603 N N . GLN A 1 480 ? 5.904 -7.907 -23.278 1.00 94.81 480 GLN A N 1
ATOM 3604 C CA . GLN A 1 480 ? 6.316 -6.778 -22.454 1.00 94.81 480 GLN A CA 1
ATOM 3605 C C . GLN A 1 480 ? 6.817 -5.560 -23.234 1.00 94.81 480 GLN A C 1
ATOM 3607 O O . GLN A 1 480 ? 7.118 -5.600 -24.412 1.00 94.81 480 GLN A O 1
ATOM 3612 N N . THR A 1 481 ? 6.874 -4.422 -22.548 1.00 97.44 481 THR A N 1
ATOM 3613 C CA . THR A 1 481 ? 7.325 -3.141 -23.116 1.00 97.44 481 THR A CA 1
ATOM 3614 C C . THR A 1 481 ? 8.062 -2.348 -22.043 1.00 97.44 481 THR A C 1
ATOM 3616 O O . THR A 1 481 ? 7.753 -2.495 -20.855 1.00 97.44 481 THR A O 1
ATOM 3619 N N . MET A 1 482 ? 8.985 -1.469 -22.428 1.00 98.12 482 MET A N 1
ATOM 3620 C CA . MET A 1 482 ? 9.526 -0.489 -21.487 1.00 98.12 482 MET A CA 1
ATOM 3621 C C . MET A 1 482 ? 8.450 0.552 -21.168 1.00 98.12 482 MET A C 1
ATOM 3623 O O . MET A 1 482 ? 7.727 0.999 -22.056 1.00 98.12 482 MET A O 1
ATOM 3627 N N . TYR A 1 483 ? 8.345 0.946 -19.904 1.00 98.06 483 TYR A N 1
ATOM 3628 C CA . TYR A 1 483 ? 7.359 1.906 -19.426 1.00 98.06 483 TYR A CA 1
ATOM 3629 C C . TYR A 1 483 ? 8.017 2.988 -18.577 1.00 98.06 483 TYR A C 1
ATOM 3631 O O . TYR A 1 483 ? 8.776 2.683 -17.658 1.00 98.06 483 TYR A O 1
ATOM 3639 N N . LEU A 1 484 ? 7.701 4.244 -18.882 1.00 98.38 484 LEU A N 1
ATOM 3640 C CA . LEU A 1 484 ? 8.041 5.404 -18.070 1.00 98.38 484 LEU A CA 1
ATOM 3641 C C . LEU A 1 484 ? 6.769 5.905 -17.381 1.00 98.38 484 LEU A C 1
ATOM 3643 O O . LEU A 1 484 ? 5.816 6.297 -18.054 1.00 98.38 484 LEU A O 1
ATOM 3647 N N . ASN A 1 485 ? 6.750 5.894 -16.050 1.00 97.25 485 ASN A N 1
ATOM 3648 C CA . ASN A 1 485 ? 5.595 6.282 -15.245 1.00 97.25 485 ASN A CA 1
ATOM 3649 C C . ASN A 1 485 ? 5.405 7.802 -15.152 1.00 97.25 485 ASN A C 1
ATOM 3651 O O . ASN A 1 485 ? 6.287 8.487 -14.641 1.00 97.25 485 ASN A O 1
ATOM 3655 N N . ASN A 1 486 ? 4.243 8.327 -15.547 1.00 96.56 486 ASN A N 1
ATOM 3656 C CA . ASN A 1 486 ? 3.938 9.732 -15.297 1.00 96.56 486 ASN A CA 1
ATOM 3657 C C . ASN A 1 486 ? 3.749 9.945 -13.785 1.00 96.56 486 ASN A C 1
ATOM 3659 O O . ASN A 1 486 ? 2.840 9.374 -13.177 1.00 96.56 486 ASN A O 1
ATOM 3663 N N . ASN A 1 487 ? 4.645 10.693 -13.149 1.00 94.94 487 ASN A N 1
ATOM 3664 C CA . ASN A 1 487 ? 4.659 10.835 -11.695 1.00 94.94 487 ASN A CA 1
ATOM 3665 C C . ASN A 1 487 ? 3.690 11.938 -11.251 1.00 94.94 487 ASN A C 1
ATOM 3667 O O . ASN A 1 487 ? 3.547 12.942 -11.926 1.00 94.94 487 ASN A O 1
ATOM 3671 N N . ASP A 1 488 ? 3.055 11.786 -10.085 1.00 92.00 488 ASP A N 1
ATOM 3672 C CA . ASP A 1 488 ? 2.149 12.791 -9.491 1.00 92.00 488 ASP A CA 1
ATOM 3673 C C . ASP A 1 488 ? 2.893 13.877 -8.689 1.00 92.00 488 ASP A C 1
ATOM 3675 O O . ASP A 1 488 ? 2.308 14.633 -7.902 1.00 92.00 488 ASP A O 1
ATOM 3679 N N . PHE A 1 489 ? 4.207 13.955 -8.879 1.00 92.88 489 PHE A N 1
ATOM 3680 C CA . PHE A 1 489 ? 5.114 14.903 -8.257 1.00 92.88 489 PHE A CA 1
ATOM 3681 C C . PHE A 1 489 ? 6.180 15.341 -9.260 1.00 92.88 489 PHE A C 1
ATOM 3683 O O . PHE A 1 489 ? 6.520 14.611 -10.196 1.00 92.88 489 PHE A O 1
ATOM 3690 N N . GLN A 1 490 ? 6.756 16.518 -8.995 1.00 95.00 490 GLN A N 1
ATOM 3691 C CA . GLN A 1 490 ? 7.740 17.121 -9.880 1.00 95.00 490 GLN A CA 1
ATOM 3692 C C . GLN A 1 490 ? 8.922 16.174 -10.097 1.00 95.00 490 GLN A C 1
ATOM 3694 O O . GLN A 1 490 ? 9.669 15.872 -9.160 1.00 95.00 490 GLN A O 1
ATOM 3699 N N . SER A 1 491 ? 9.119 15.753 -11.343 1.00 96.06 491 SER A N 1
ATOM 3700 C CA . SER A 1 491 ? 10.208 14.853 -11.708 1.00 96.06 491 SER A CA 1
ATOM 3701 C C . SER A 1 491 ? 10.700 15.089 -13.132 1.00 96.06 491 SER A C 1
ATOM 3703 O O . SER A 1 491 ? 10.017 15.663 -13.983 1.00 96.06 491 SER A O 1
ATOM 3705 N N . ASP A 1 492 ? 11.935 14.671 -13.380 1.00 97.31 492 ASP A N 1
ATOM 3706 C CA . ASP A 1 492 ? 12.561 14.720 -14.697 1.00 97.31 492 ASP A CA 1
ATOM 3707 C C . ASP A 1 492 ? 13.518 13.540 -14.810 1.00 97.31 492 ASP A C 1
ATOM 3709 O O . ASP A 1 492 ? 14.542 13.486 -14.120 1.00 97.31 492 ASP A O 1
ATOM 3713 N N . VAL A 1 493 ? 13.152 12.567 -15.638 1.00 98.38 493 VAL A N 1
ATOM 3714 C CA . VAL A 1 493 ? 13.838 11.281 -15.730 1.00 98.38 493 VAL A CA 1
ATOM 3715 C C . VAL A 1 493 ? 14.093 10.944 -17.187 1.00 98.38 493 VAL A C 1
ATOM 3717 O O . VAL A 1 493 ? 13.225 11.093 -18.046 1.00 98.38 493 VAL A O 1
ATOM 3720 N N . ALA A 1 494 ? 15.303 10.477 -17.481 1.00 98.44 494 ALA A N 1
ATOM 3721 C CA . ALA A 1 494 ? 15.644 9.950 -18.791 1.00 98.44 494 ALA A CA 1
ATOM 3722 C C . ALA A 1 494 ? 16.079 8.491 -18.713 1.00 98.44 494 ALA A C 1
ATOM 3724 O O . ALA A 1 494 ? 16.702 8.083 -17.741 1.00 98.44 494 ALA A O 1
ATOM 3725 N N . VAL A 1 495 ? 15.818 7.735 -19.774 1.00 98.38 495 VAL A N 1
ATOM 3726 C CA . VAL A 1 495 ? 16.380 6.402 -19.995 1.00 98.38 495 VAL A CA 1
ATOM 3727 C C . VAL A 1 495 ? 17.351 6.468 -21.160 1.00 98.38 495 VAL A C 1
ATOM 3729 O O . VAL A 1 495 ? 16.984 6.808 -22.286 1.00 98.38 495 VAL A O 1
ATOM 3732 N N . GLU A 1 496 ? 18.626 6.232 -20.873 1.00 98.50 496 GLU A N 1
ATOM 3733 C CA . GLU A 1 496 ? 19.727 6.505 -21.793 1.00 98.50 496 GLU A CA 1
ATOM 3734 C C . GLU A 1 496 ? 20.307 5.220 -22.376 1.00 98.50 496 GLU A C 1
ATOM 3736 O O . GLU A 1 496 ? 20.686 4.313 -21.638 1.00 98.50 496 GLU A O 1
ATOM 3741 N N . SER A 1 497 ? 20.466 5.183 -23.697 1.00 98.25 497 SER A N 1
ATOM 3742 C CA . SER A 1 497 ? 21.153 4.096 -24.382 1.00 98.25 497 SER A CA 1
ATOM 3743 C C . SER A 1 497 ? 22.642 4.058 -24.028 1.00 98.25 497 SER A C 1
ATOM 3745 O O . SER A 1 497 ? 23.265 5.070 -23.674 1.00 98.25 497 SER A O 1
ATOM 3747 N N . ARG A 1 498 ? 23.273 2.910 -24.278 1.00 95.94 498 ARG A N 1
ATOM 3748 C CA . ARG A 1 498 ? 24.734 2.812 -24.430 1.00 95.94 498 ARG A CA 1
ATOM 3749 C C . ARG A 1 498 ? 25.238 3.668 -25.606 1.00 95.94 498 ARG A C 1
ATOM 3751 O O . ARG A 1 498 ? 24.476 4.012 -26.510 1.00 95.94 498 ARG A O 1
ATOM 3758 N N . GLU A 1 499 ? 26.522 4.035 -25.579 1.00 97.31 499 GLU A N 1
ATOM 3759 C CA . GLU A 1 499 ? 27.182 4.748 -26.688 1.00 97.31 499 GLU A CA 1
ATOM 3760 C C . GLU A 1 499 ? 27.401 3.811 -27.882 1.00 97.31 499 GLU A C 1
ATOM 3762 O O . GLU A 1 499 ? 27.781 2.654 -27.695 1.00 97.31 499 GLU A O 1
ATOM 3767 N N . PHE A 1 500 ? 27.209 4.322 -29.100 1.00 97.62 500 PHE A N 1
ATOM 3768 C CA . PHE A 1 500 ? 27.395 3.560 -30.330 1.00 97.62 500 PHE A CA 1
ATOM 3769 C C . PHE A 1 500 ? 27.988 4.360 -31.492 1.00 97.62 500 PHE A C 1
ATOM 3771 O O . PHE A 1 500 ? 27.887 5.583 -31.550 1.00 97.62 500 PHE A O 1
ATOM 3778 N N . ASP A 1 501 ? 28.595 3.646 -32.439 1.00 98.12 501 ASP A N 1
ATOM 3779 C CA . ASP A 1 501 ? 29.167 4.173 -33.674 1.00 98.12 501 ASP A CA 1
ATOM 3780 C C . ASP A 1 501 ? 28.135 4.155 -34.812 1.00 98.12 501 ASP A C 1
ATOM 3782 O O . ASP A 1 501 ? 27.624 3.094 -35.196 1.00 98.12 501 ASP A O 1
ATOM 3786 N N . ILE A 1 502 ? 27.892 5.325 -35.403 1.00 98.12 502 ILE A N 1
ATOM 3787 C CA . ILE A 1 502 ? 27.103 5.480 -36.628 1.00 98.12 502 ILE A CA 1
ATOM 3788 C C . ILE A 1 502 ? 27.993 5.140 -37.826 1.00 98.12 502 ILE A C 1
ATOM 3790 O O . ILE A 1 502 ? 29.127 5.618 -37.948 1.00 98.12 502 ILE A O 1
ATOM 3794 N N . GLY A 1 503 ? 27.472 4.328 -38.744 1.00 96.44 503 GLY A N 1
ATOM 3795 C CA . GLY A 1 503 ? 28.191 3.877 -39.925 1.00 96.44 503 GLY A CA 1
ATOM 3796 C C . GLY A 1 503 ? 28.677 5.022 -40.819 1.00 96.44 503 GLY A C 1
ATOM 3797 O O . GLY A 1 503 ? 28.174 6.144 -40.813 1.00 96.44 503 GLY A O 1
ATOM 3798 N N . PHE A 1 504 ? 29.704 4.740 -41.621 1.00 96.19 504 PHE A N 1
ATOM 3799 C CA . PHE A 1 504 ? 30.350 5.747 -42.473 1.00 96.19 504 PHE A CA 1
ATOM 3800 C C . PHE A 1 504 ? 29.552 6.099 -43.742 1.00 96.19 504 PHE A C 1
ATOM 3802 O O . PHE A 1 504 ? 29.912 7.046 -44.443 1.00 96.19 504 PHE A O 1
ATOM 3809 N N . ALA A 1 505 ? 28.520 5.323 -44.082 1.00 93.62 505 ALA A N 1
ATOM 3810 C CA . ALA A 1 505 ? 27.676 5.530 -45.255 1.00 93.62 505 ALA A CA 1
ATOM 3811 C C . ALA A 1 505 ? 26.324 4.825 -45.083 1.00 93.62 505 ALA A C 1
ATOM 3813 O O . ALA A 1 505 ? 26.283 3.711 -44.572 1.00 93.62 505 ALA A O 1
ATOM 3814 N N . GLY A 1 506 ? 25.260 5.432 -45.608 1.00 94.69 506 GLY A N 1
ATOM 3815 C CA . GLY A 1 506 ? 23.878 4.994 -45.397 1.00 94.69 506 GLY A CA 1
ATOM 3816 C C . GLY A 1 506 ? 23.079 6.052 -44.643 1.00 94.69 506 GLY A C 1
ATOM 3817 O O . GLY A 1 506 ? 23.658 7.037 -44.178 1.00 94.69 506 GLY A O 1
ATOM 3818 N N . ASP A 1 507 ? 21.767 5.856 -44.571 1.00 96.88 507 ASP A N 1
ATOM 3819 C CA . ASP A 1 507 ? 20.869 6.716 -43.803 1.00 96.88 507 ASP A CA 1
ATOM 3820 C C . ASP A 1 507 ? 20.797 6.204 -42.360 1.00 96.88 507 ASP A C 1
ATOM 3822 O O . ASP A 1 507 ? 20.567 5.016 -42.137 1.00 96.88 507 ASP A O 1
ATOM 3826 N N . PHE A 1 508 ? 21.048 7.087 -41.393 1.00 98.31 508 PHE A N 1
ATOM 3827 C CA . PHE A 1 508 ? 20.881 6.828 -39.966 1.00 98.31 508 PHE A CA 1
ATOM 3828 C C . PHE A 1 508 ? 19.437 7.124 -39.551 1.00 98.31 508 PHE A C 1
ATOM 3830 O O . PHE A 1 508 ? 18.948 8.248 -39.723 1.00 98.31 508 PHE A O 1
ATOM 3837 N N . GLU A 1 509 ? 18.759 6.109 -39.018 1.00 98.25 509 GLU A N 1
ATOM 3838 C CA . GLU A 1 509 ? 17.372 6.194 -38.567 1.00 98.25 509 GLU A CA 1
ATOM 3839 C C . GLU A 1 509 ? 17.192 5.463 -37.232 1.00 98.25 509 GLU A C 1
ATOM 3841 O O . GLU A 1 509 ? 17.836 4.444 -36.964 1.00 98.25 509 GLU A O 1
ATOM 3846 N N . VAL A 1 510 ? 16.278 5.980 -36.415 1.00 98.44 510 VAL A N 1
ATOM 3847 C CA . VAL A 1 510 ? 15.808 5.340 -35.182 1.00 98.44 510 VAL A CA 1
ATOM 3848 C C . VAL A 1 510 ? 14.306 5.158 -35.312 1.00 98.44 510 VAL A C 1
ATOM 3850 O O . VAL A 1 510 ? 13.599 6.138 -35.529 1.00 98.44 510 VAL A O 1
ATOM 3853 N N . SER A 1 511 ? 13.812 3.932 -35.179 1.00 98.50 511 SER A N 1
ATOM 3854 C CA . SER A 1 511 ? 12.378 3.644 -35.165 1.00 98.50 511 SER A CA 1
ATOM 3855 C C . SER A 1 511 ? 11.982 2.933 -33.886 1.00 98.50 511 SER A C 1
ATOM 3857 O O . SER A 1 511 ? 12.757 2.136 -33.370 1.00 98.50 511 SER A O 1
ATOM 3859 N N . PHE A 1 512 ? 10.782 3.185 -33.392 1.00 98.69 512 PHE A N 1
ATOM 3860 C CA . PHE A 1 512 ? 10.244 2.531 -32.203 1.00 98.69 512 PHE A CA 1
ATOM 3861 C C . PHE A 1 512 ? 8.720 2.534 -32.267 1.00 98.69 512 PHE A C 1
ATOM 3863 O O . PHE A 1 512 ? 8.117 3.378 -32.934 1.00 98.69 512 PHE A O 1
ATOM 3870 N N . TRP A 1 513 ? 8.093 1.579 -31.596 1.00 98.56 513 TRP A N 1
ATOM 3871 C CA . TRP A 1 513 ? 6.686 1.682 -31.245 1.00 98.56 513 TRP A CA 1
ATOM 3872 C C . TRP A 1 513 ? 6.555 2.454 -29.936 1.00 98.56 513 TRP A C 1
ATOM 3874 O O . TRP A 1 513 ? 7.373 2.294 -29.028 1.00 98.56 513 TRP A O 1
ATOM 3884 N N . HIS A 1 514 ? 5.517 3.276 -29.824 1.00 98.50 514 HIS A N 1
ATOM 3885 C CA . HIS A 1 514 ? 5.141 3.848 -28.541 1.00 98.50 514 HIS A CA 1
ATOM 3886 C C . HIS A 1 514 ? 3.638 4.082 -28.401 1.00 98.50 514 HIS A C 1
ATOM 3888 O O . HIS A 1 514 ? 2.926 4.359 -29.370 1.00 98.50 514 HIS A O 1
ATOM 3894 N N . PHE A 1 515 ? 3.181 4.057 -27.156 1.00 98.38 515 PHE A N 1
ATOM 3895 C CA . PHE A 1 515 ? 1.919 4.644 -26.732 1.00 98.38 515 PHE A CA 1
ATOM 3896 C C . PHE A 1 515 ? 2.196 5.558 -25.545 1.00 98.38 515 PHE A C 1
ATOM 3898 O O . PHE A 1 515 ? 2.899 5.157 -24.622 1.00 98.38 515 PHE A O 1
ATOM 3905 N N . TYR A 1 516 ? 1.650 6.766 -25.546 1.00 98.25 516 TYR A N 1
ATOM 3906 C CA . TYR A 1 516 ? 1.721 7.650 -24.389 1.00 98.25 516 TYR A CA 1
ATOM 3907 C C . TYR A 1 516 ? 0.328 8.114 -23.985 1.00 98.25 516 TYR A C 1
ATOM 3909 O O . TYR A 1 516 ? -0.544 8.347 -24.820 1.00 98.25 516 TYR A O 1
ATOM 3917 N N . LEU A 1 517 ? 0.136 8.211 -22.676 1.00 97.50 517 LEU A N 1
ATOM 3918 C CA . LEU A 1 517 ? -1.001 8.836 -22.025 1.00 97.50 517 LEU A CA 1
ATOM 3919 C C . LEU A 1 517 ? -0.438 9.632 -20.850 1.00 97.50 517 LEU A C 1
ATOM 3921 O O . LEU A 1 517 ? -0.290 9.122 -19.741 1.00 97.50 517 LEU A O 1
ATOM 3925 N N . ILE A 1 518 ? -0.037 10.852 -21.173 1.00 97.31 518 ILE A N 1
ATOM 3926 C CA . ILE A 1 518 ? 0.683 11.816 -20.346 1.00 97.31 518 ILE A CA 1
ATOM 3927 C C . ILE A 1 518 ? -0.258 13.004 -20.109 1.00 97.31 518 ILE A C 1
ATOM 3929 O O . ILE A 1 518 ? -1.113 13.283 -20.954 1.00 97.31 518 ILE A O 1
ATOM 3933 N N . GLU A 1 519 ? -0.148 13.697 -18.975 1.00 95.38 519 GLU A N 1
ATOM 3934 C CA . GLU A 1 519 ? -1.042 14.822 -18.693 1.00 95.38 519 GLU A CA 1
ATOM 3935 C C . GLU A 1 519 ? -0.914 15.907 -19.769 1.00 95.38 519 GLU A C 1
ATOM 3937 O O . GLU A 1 519 ? 0.148 16.486 -19.995 1.00 95.38 519 GLU A O 1
ATOM 3942 N N . ASN A 1 520 ? -2.020 16.154 -20.470 1.00 95.56 520 ASN A N 1
ATOM 3943 C CA . ASN A 1 520 ? -2.024 16.970 -21.674 1.00 95.56 520 ASN A CA 1
ATOM 3944 C C . ASN A 1 520 ? -1.633 18.423 -21.380 1.00 95.56 520 ASN A C 1
ATOM 3946 O O . ASN A 1 520 ? -2.331 19.100 -20.631 1.00 95.56 520 ASN A O 1
ATOM 3950 N N . GLU A 1 521 ? -0.587 18.901 -22.052 1.00 94.75 521 GLU A N 1
ATOM 3951 C CA . GLU A 1 521 ? 0.023 20.232 -21.925 1.00 94.75 521 GLU A CA 1
ATOM 3952 C C . GLU A 1 521 ? 0.725 20.515 -20.581 1.00 94.75 521 GLU A C 1
ATOM 3954 O O . GLU A 1 521 ? 1.326 21.579 -20.445 1.00 94.75 521 GLU A O 1
ATOM 3959 N N . TRP A 1 522 ? 0.711 19.599 -19.611 1.00 94.94 522 TRP A N 1
ATOM 3960 C CA . TRP A 1 522 ? 1.378 19.780 -18.308 1.00 94.94 522 TRP A CA 1
ATOM 3961 C C . TRP A 1 522 ? 2.654 18.956 -18.200 1.00 94.94 522 TRP A C 1
ATOM 3963 O O . TRP A 1 522 ? 3.704 19.477 -17.812 1.00 94.94 522 TRP A O 1
ATOM 3973 N N . ASP A 1 523 ? 2.575 17.715 -18.669 1.00 96.38 523 ASP A N 1
ATOM 3974 C CA . ASP A 1 523 ? 3.660 16.749 -18.661 1.00 96.38 523 ASP A CA 1
ATOM 3975 C C . ASP A 1 523 ? 4.089 16.430 -20.087 1.00 96.38 523 ASP A C 1
ATOM 3977 O O . ASP A 1 523 ? 3.289 16.508 -21.029 1.00 96.38 523 ASP A O 1
ATOM 3981 N N . GLY A 1 524 ? 5.351 16.044 -20.269 1.00 96.94 524 GLY A N 1
ATOM 3982 C CA . GLY A 1 524 ? 5.864 15.786 -21.608 1.00 96.94 524 GLY A CA 1
ATOM 3983 C C . GLY A 1 524 ? 6.978 14.760 -21.691 1.00 96.94 524 GLY A C 1
ATOM 3984 O O . GLY A 1 524 ? 7.756 14.564 -20.757 1.00 96.94 524 GLY A O 1
ATOM 3985 N N . GLY A 1 525 ? 7.059 14.130 -22.860 1.00 98.19 525 GLY A N 1
ATOM 3986 C CA . GLY A 1 525 ? 8.136 13.241 -23.276 1.00 98.19 525 GLY A CA 1
ATOM 3987 C C . GLY A 1 525 ? 8.901 13.784 -24.486 1.00 98.19 525 GLY A C 1
ATOM 3988 O O . GLY A 1 525 ? 8.310 14.379 -25.383 1.00 98.19 525 GLY A O 1
ATOM 3989 N N . VAL A 1 526 ? 10.214 13.567 -24.551 1.00 98.62 526 VAL A N 1
ATOM 3990 C CA . VAL A 1 526 ? 11.060 13.917 -25.710 1.00 98.62 526 VAL A CA 1
ATOM 3991 C C . VAL A 1 526 ? 12.060 12.810 -26.030 1.00 98.62 526 VAL A C 1
ATOM 3993 O O . VAL A 1 526 ? 12.405 11.995 -25.168 1.00 98.62 526 VAL A O 1
ATOM 3996 N N . VAL A 1 527 ? 12.564 12.807 -27.266 1.00 98.75 527 VAL A N 1
ATOM 3997 C CA . VAL A 1 527 ? 13.714 11.992 -27.678 1.00 98.75 527 VAL A CA 1
ATOM 3998 C C . VAL A 1 527 ? 14.910 12.908 -27.896 1.00 98.75 527 VAL A C 1
ATOM 4000 O O . VAL A 1 527 ? 14.838 13.895 -28.627 1.00 98.75 527 VAL A O 1
ATOM 4003 N N . GLU A 1 528 ? 16.035 12.574 -27.276 1.00 98.69 528 GLU A N 1
ATOM 4004 C CA . GLU A 1 528 ? 17.256 13.374 -27.343 1.00 98.69 528 GLU A CA 1
ATOM 4005 C C . GLU A 1 528 ? 18.448 12.531 -27.801 1.00 98.69 528 GLU A C 1
ATOM 4007 O O . GLU A 1 528 ? 18.501 11.313 -27.606 1.00 98.69 528 GLU A O 1
ATOM 4012 N N . ILE A 1 529 ? 19.431 13.197 -28.405 1.00 98.56 529 ILE A N 1
ATOM 4013 C CA . ILE A 1 529 ? 20.674 12.586 -28.877 1.00 98.56 529 ILE A CA 1
ATOM 4014 C C . ILE A 1 529 ? 21.880 13.375 -28.358 1.00 98.56 529 ILE A C 1
ATOM 4016 O O . ILE A 1 529 ? 21.868 14.604 -28.298 1.00 98.56 529 ILE A O 1
ATOM 4020 N N . SER A 1 530 ? 22.941 12.668 -27.977 1.00 98.50 530 SER A N 1
ATOM 4021 C CA . SER A 1 530 ? 24.257 13.249 -27.691 1.00 98.50 530 SER A CA 1
ATOM 4022 C C . SER A 1 530 ? 25.246 12.707 -28.709 1.00 98.50 530 SER A C 1
ATOM 4024 O O . SER A 1 530 ? 25.352 11.495 -28.872 1.00 98.50 530 SER A O 1
ATOM 4026 N N . VAL A 1 531 ? 25.973 13.589 -29.397 1.00 98.00 531 VAL A N 1
ATOM 4027 C CA . VAL A 1 531 ? 26.939 13.209 -30.437 1.00 98.00 531 VAL A CA 1
ATOM 4028 C C . VAL A 1 531 ? 28.355 13.554 -29.986 1.00 98.00 531 VAL A C 1
ATOM 4030 O O . VAL A 1 531 ? 28.632 14.674 -29.559 1.00 98.00 531 VAL A O 1
ATOM 4033 N N . ASN A 1 532 ? 29.266 12.584 -30.087 1.00 97.25 532 ASN A N 1
ATOM 4034 C CA . ASN A 1 532 ? 30.677 12.677 -29.698 1.00 97.25 532 ASN A CA 1
ATOM 4035 C C . ASN A 1 532 ? 30.905 13.174 -28.254 1.00 97.25 532 ASN A C 1
ATOM 4037 O O . ASN A 1 532 ? 31.875 13.890 -27.992 1.00 97.25 532 ASN A O 1
ATOM 4041 N N . GLY A 1 533 ? 30.015 12.809 -27.324 1.00 94.62 533 GLY A N 1
ATOM 4042 C CA . GLY A 1 533 ? 30.076 13.238 -25.921 1.00 94.62 533 GLY A CA 1
ATOM 4043 C C . GLY A 1 533 ? 29.693 14.706 -25.692 1.00 94.62 533 GLY A C 1
ATOM 4044 O O . GLY A 1 533 ? 30.089 15.288 -24.683 1.00 94.62 533 GLY A O 1
ATOM 4045 N N . GLY A 1 534 ? 28.979 15.325 -26.639 1.00 96.38 534 GLY A N 1
ATOM 4046 C CA . GLY A 1 534 ? 28.389 16.653 -26.474 1.00 96.38 534 GLY A CA 1
ATOM 4047 C C . GLY A 1 534 ? 27.189 16.668 -25.519 1.00 96.38 534 GLY A C 1
ATOM 4048 O O . GLY A 1 534 ? 26.782 15.638 -24.980 1.00 96.38 534 GLY A O 1
ATOM 4049 N N . ASN A 1 535 ? 26.600 17.849 -25.327 1.00 97.38 535 ASN A N 1
ATOM 4050 C CA . ASN A 1 535 ? 25.365 17.983 -24.553 1.00 97.38 535 ASN A CA 1
ATOM 4051 C C . ASN A 1 535 ? 24.220 17.205 -25.215 1.00 97.38 535 ASN A C 1
ATOM 4053 O O . ASN A 1 535 ? 24.184 17.074 -26.439 1.00 97.38 535 ASN A O 1
ATOM 4057 N N . TRP A 1 536 ? 23.278 16.739 -24.399 1.00 98.06 536 TRP A N 1
ATOM 4058 C CA . TRP A 1 536 ? 21.995 16.246 -24.884 1.00 98.06 536 TRP A CA 1
ATOM 4059 C C . TRP A 1 536 ? 21.217 17.385 -25.541 1.00 98.06 536 TRP A C 1
ATOM 4061 O O . TRP A 1 536 ? 21.089 18.462 -24.955 1.00 98.06 536 TRP A O 1
ATOM 4071 N N . VAL A 1 537 ? 20.730 17.137 -26.752 1.00 97.56 537 VAL A N 1
ATOM 4072 C CA . VAL A 1 537 ? 19.874 18.049 -27.517 1.00 97.56 537 VAL A CA 1
ATOM 4073 C C . VAL A 1 537 ? 18.697 17.273 -28.087 1.00 97.56 537 VAL A C 1
ATOM 4075 O O . VAL A 1 537 ? 18.781 16.050 -28.245 1.00 97.56 537 VAL A O 1
ATOM 4078 N N . ASP A 1 538 ? 17.609 17.973 -28.402 1.00 97.94 538 ASP A N 1
ATOM 4079 C CA . ASP A 1 538 ? 16.491 17.355 -29.109 1.00 97.94 538 ASP A CA 1
ATOM 4080 C C . ASP A 1 538 ? 16.962 16.774 -30.451 1.00 97.94 538 ASP A C 1
ATOM 4082 O O . ASP A 1 538 ? 17.817 17.350 -31.133 1.00 97.94 538 ASP A O 1
ATOM 4086 N N . VAL A 1 539 ? 16.416 15.625 -30.849 1.00 97.88 539 VAL A N 1
ATOM 4087 C CA . VAL A 1 539 ? 16.796 14.979 -32.114 1.00 97.88 539 VAL A CA 1
ATOM 4088 C C . VAL A 1 539 ? 16.595 15.883 -33.335 1.00 97.88 539 VAL A C 1
ATOM 4090 O O . VAL A 1 539 ? 17.362 15.781 -34.297 1.00 97.88 539 VAL A O 1
ATOM 4093 N N . THR A 1 540 ? 15.631 16.808 -33.295 1.00 96.69 540 THR A N 1
ATOM 4094 C CA . THR A 1 540 ? 15.373 17.763 -34.384 1.00 96.69 540 THR A CA 1
ATOM 4095 C C . THR A 1 540 ? 16.481 18.804 -34.542 1.00 96.69 540 THR A C 1
ATOM 4097 O O . THR A 1 540 ? 16.760 19.240 -35.662 1.00 96.69 540 THR A O 1
ATOM 4100 N N . GLU A 1 541 ? 17.197 19.147 -33.467 1.00 96.25 541 GLU A N 1
ATOM 4101 C CA . GLU A 1 541 ? 18.344 20.064 -33.523 1.00 96.25 541 GLU A CA 1
ATOM 4102 C C . GLU A 1 541 ? 19.542 19.451 -34.261 1.00 96.25 541 GLU A C 1
ATOM 4104 O O . GLU A 1 541 ? 20.384 20.175 -34.797 1.00 96.25 541 GLU A O 1
ATOM 4109 N N . MET A 1 542 ? 19.595 18.119 -34.338 1.00 95.44 542 MET A N 1
ATOM 4110 C CA . MET A 1 542 ? 20.626 17.357 -35.049 1.00 95.44 542 MET A CA 1
ATOM 4111 C C . MET A 1 542 ? 20.158 16.860 -36.423 1.00 95.44 542 MET A C 1
ATOM 4113 O O . MET A 1 542 ? 20.710 15.897 -36.954 1.00 95.44 542 MET A O 1
ATOM 4117 N N . GLY A 1 543 ? 19.145 17.514 -37.003 1.00 94.56 543 GLY A N 1
ATOM 4118 C CA . GLY A 1 543 ? 18.633 17.210 -38.342 1.00 94.56 543 GLY A CA 1
ATOM 4119 C C . GLY A 1 543 ? 17.665 16.025 -38.398 1.00 94.56 543 GLY A C 1
ATOM 4120 O O . GLY A 1 543 ? 17.262 15.626 -39.490 1.00 94.56 543 GLY A O 1
ATOM 4121 N N . GLY A 1 544 ? 17.279 15.471 -37.244 1.00 97.25 544 GLY A N 1
ATOM 4122 C CA . GLY A 1 544 ? 16.271 14.423 -37.145 1.00 97.25 544 GLY A CA 1
ATOM 4123 C C . GLY A 1 544 ? 14.891 14.919 -37.577 1.00 97.25 544 GLY A C 1
ATOM 4124 O O . GLY A 1 544 ? 14.462 16.014 -37.218 1.00 97.25 544 GLY A O 1
ATOM 4125 N N . THR A 1 545 ? 14.177 14.103 -38.346 1.00 97.94 545 THR A N 1
ATOM 4126 C CA . THR A 1 545 ? 12.794 14.373 -38.763 1.00 97.94 545 THR A CA 1
ATOM 4127 C C . THR A 1 545 ? 11.900 13.200 -38.394 1.00 97.94 545 THR A C 1
ATOM 4129 O O . THR A 1 545 ? 12.203 12.068 -38.765 1.00 97.94 545 THR A O 1
ATOM 4132 N N . PHE A 1 546 ? 10.832 13.478 -37.647 1.00 98.06 546 PHE A N 1
ATOM 4133 C CA . PHE A 1 546 ? 9.822 12.497 -37.250 1.00 98.06 546 PHE A CA 1
ATOM 4134 C C . PHE A 1 546 ? 8.837 12.206 -38.395 1.00 98.06 546 PHE A C 1
ATOM 4136 O O . PHE A 1 546 ? 8.574 13.083 -39.225 1.00 98.06 546 PHE A O 1
ATOM 4143 N N . ASP A 1 547 ? 8.271 10.999 -38.418 1.00 97.56 547 ASP A N 1
ATOM 4144 C CA . ASP A 1 547 ? 7.151 10.637 -39.291 1.00 97.56 547 ASP A CA 1
ATOM 4145 C C . ASP A 1 547 ? 5.818 11.179 -38.760 1.00 97.56 547 ASP A C 1
ATOM 4147 O O . ASP A 1 547 ? 4.996 11.640 -39.559 1.00 97.56 547 ASP A O 1
ATOM 4151 N N . VAL A 1 548 ? 5.609 11.144 -37.436 1.00 96.56 548 VAL A N 1
ATOM 4152 C CA . VAL A 1 548 ? 4.421 11.712 -36.772 1.00 96.56 548 VAL A CA 1
ATOM 4153 C C . VAL A 1 548 ? 4.795 12.983 -36.007 1.00 96.56 548 VAL A C 1
ATOM 4155 O O . VAL A 1 548 ? 4.317 14.062 -36.356 1.00 96.56 548 VAL A O 1
ATOM 4158 N N . GLY A 1 549 ? 5.723 12.874 -35.057 1.00 95.69 549 GLY A N 1
ATOM 4159 C CA . GLY A 1 549 ? 6.303 13.984 -34.307 1.00 95.69 549 GLY A CA 1
ATOM 4160 C C . GLY A 1 549 ? 5.553 14.361 -33.034 1.00 95.69 549 GLY A C 1
ATOM 4161 O O . GLY A 1 549 ? 4.556 13.750 -32.664 1.00 95.69 549 GLY A O 1
ATOM 4162 N N . TYR A 1 550 ? 6.093 15.370 -32.355 1.00 98.06 550 TYR A N 1
ATOM 4163 C CA . TYR A 1 550 ? 5.562 15.917 -31.110 1.00 98.06 550 TYR A CA 1
ATOM 4164 C C . TYR A 1 550 ? 4.180 16.564 -31.284 1.00 98.06 550 TYR A C 1
ATOM 4166 O O . TYR A 1 550 ? 3.881 17.131 -32.338 1.00 98.06 550 TYR A O 1
ATOM 4174 N N . ASP A 1 551 ? 3.365 16.527 -30.227 1.00 97.00 551 ASP A N 1
ATOM 4175 C CA . ASP A 1 551 ? 2.012 17.097 -30.218 1.00 97.00 551 ASP A CA 1
ATOM 4176 C C . ASP A 1 551 ? 2.037 18.626 -30.129 1.00 97.00 551 ASP A C 1
ATOM 4178 O O . ASP A 1 551 ? 1.239 19.316 -30.772 1.00 97.00 551 ASP A O 1
ATOM 4182 N N . GLY A 1 552 ? 2.969 19.159 -29.335 1.00 95.81 552 GLY A N 1
ATOM 4183 C CA . GLY A 1 552 ? 3.122 20.593 -29.127 1.00 95.81 552 GLY A CA 1
ATOM 4184 C C . GLY A 1 552 ? 3.853 20.949 -27.831 1.00 95.81 552 GLY A C 1
ATOM 4185 O O . GLY A 1 552 ? 4.390 20.067 -27.153 1.00 95.81 552 GLY A O 1
ATOM 4186 N N . PRO A 1 553 ? 3.908 22.247 -27.493 1.00 95.38 553 PRO A N 1
ATOM 4187 C CA . PRO A 1 553 ? 4.598 22.727 -26.306 1.00 95.38 553 PRO A CA 1
ATOM 4188 C C . PRO A 1 553 ? 3.766 22.508 -25.041 1.00 95.38 553 PRO A C 1
ATOM 4190 O O . PRO A 1 553 ? 2.538 22.418 -25.095 1.00 95.38 553 PRO A O 1
ATOM 4193 N N . LEU A 1 554 ? 4.441 22.495 -23.895 1.00 95.25 554 LEU A N 1
ATOM 4194 C CA . LEU A 1 554 ? 3.790 22.464 -22.585 1.00 95.25 554 LEU A CA 1
ATOM 4195 C C . LEU A 1 554 ? 3.438 23.879 -22.107 1.00 95.25 554 LEU A C 1
ATOM 4197 O O . LEU A 1 554 ? 3.944 24.886 -22.610 1.00 95.25 554 LEU A O 1
ATOM 4201 N N . ILE A 1 555 ? 2.565 23.958 -21.110 1.00 92.88 555 ILE A N 1
ATOM 4202 C CA . ILE A 1 555 ? 2.221 25.194 -20.414 1.00 92.88 555 ILE A CA 1
ATOM 4203 C C . ILE A 1 555 ? 3.431 25.675 -19.614 1.00 92.88 555 ILE A C 1
ATOM 4205 O O . ILE A 1 555 ? 4.011 24.933 -18.823 1.00 92.88 555 ILE A O 1
ATOM 4209 N N . GLU A 1 556 ? 3.761 26.957 -19.777 1.00 90.50 556 GLU A N 1
ATOM 4210 C CA . GLU A 1 556 ? 4.878 27.589 -19.077 1.00 90.50 556 GLU A CA 1
ATOM 4211 C C . GLU A 1 556 ? 4.645 27.592 -17.552 1.00 90.50 556 GLU A C 1
ATOM 4213 O O . GLU A 1 556 ? 3.721 28.243 -17.049 1.00 90.50 556 GLU A O 1
ATOM 4218 N N . ASN A 1 557 ? 5.471 26.852 -16.812 1.00 85.19 557 ASN A N 1
ATOM 4219 C CA . ASN A 1 557 ? 5.498 26.793 -15.357 1.00 85.19 557 ASN A CA 1
ATOM 4220 C C . ASN A 1 557 ? 6.874 26.327 -14.826 1.00 85.19 557 ASN A C 1
ATOM 4222 O O . ASN A 1 557 ? 7.549 25.506 -15.438 1.00 85.19 557 ASN A O 1
ATOM 4226 N N . ASP A 1 558 ? 7.287 26.807 -13.649 1.00 84.06 558 ASP A N 1
ATOM 4227 C CA . ASP A 1 558 ? 8.617 26.509 -13.078 1.00 84.06 558 ASP A CA 1
ATOM 4228 C C . ASP A 1 558 ? 8.815 25.032 -12.669 1.00 84.06 558 ASP A C 1
ATOM 4230 O O . ASP A 1 558 ? 9.942 24.630 -12.369 1.00 84.06 558 ASP A O 1
ATOM 4234 N N . ALA A 1 559 ? 7.746 24.228 -12.618 1.00 81.69 559 ALA A N 1
ATOM 4235 C CA . ALA A 1 559 ? 7.836 22.817 -12.259 1.00 81.69 559 ALA A CA 1
ATOM 4236 C C . ALA A 1 559 ? 8.228 21.922 -13.451 1.00 81.69 559 ALA A C 1
ATOM 4238 O O . ALA A 1 559 ? 8.770 20.841 -13.233 1.00 81.69 559 ALA A O 1
ATOM 4239 N N . GLN A 1 560 ? 8.033 22.384 -14.691 1.00 86.94 560 GLN A N 1
ATOM 4240 C CA . GLN A 1 560 ? 8.172 21.577 -15.903 1.00 86.94 560 GLN A CA 1
ATOM 4241 C C . GLN A 1 560 ? 9.486 21.857 -16.661 1.00 86.94 560 GLN A C 1
ATOM 4243 O O . GLN A 1 560 ? 9.713 22.948 -17.192 1.00 86.94 560 GLN A O 1
ATOM 4248 N N . ALA A 1 561 ? 10.363 20.853 -16.756 1.00 91.38 561 ALA A N 1
ATOM 4249 C CA . ALA A 1 561 ? 11.698 20.988 -17.348 1.00 91.38 561 ALA A CA 1
ATOM 4250 C C . ALA A 1 561 ? 11.713 21.046 -18.890 1.00 91.38 561 ALA A C 1
ATOM 4252 O O . ALA A 1 561 ? 12.732 21.419 -19.479 1.00 91.38 561 ALA A O 1
ATOM 4253 N N . LEU A 1 562 ? 10.618 20.661 -19.555 1.00 94.69 562 LEU A N 1
ATOM 4254 C CA . LEU A 1 562 ? 10.529 20.532 -21.017 1.00 94.69 562 LEU A CA 1
ATOM 4255 C C . LEU A 1 562 ? 9.702 21.631 -21.706 1.00 94.69 562 LEU A C 1
ATOM 4257 O O . LEU A 1 562 ? 9.558 21.598 -22.924 1.00 94.69 562 LEU A O 1
ATOM 4261 N N . GLN A 1 563 ? 9.206 22.620 -20.958 1.00 91.62 563 GLN A N 1
ATOM 4262 C CA . GLN A 1 563 ? 8.238 23.632 -21.417 1.00 91.62 563 GLN A CA 1
ATOM 4263 C C . GLN A 1 563 ? 8.668 24.520 -22.601 1.00 91.62 563 GLN A C 1
ATOM 4265 O O . GLN A 1 563 ? 7.818 25.074 -23.291 1.00 91.62 563 GLN A O 1
ATOM 4270 N N . ASP A 1 564 ? 9.970 24.656 -22.865 1.00 91.50 564 ASP A N 1
ATOM 4271 C CA . ASP A 1 564 ? 10.507 25.575 -23.883 1.00 91.50 564 ASP A CA 1
ATOM 4272 C C . ASP A 1 564 ? 10.526 24.995 -25.315 1.00 91.50 564 ASP A C 1
ATOM 4274 O O . ASP A 1 564 ? 11.111 25.591 -26.227 1.00 91.50 564 ASP A O 1
ATOM 4278 N N . ARG A 1 565 ? 9.932 23.815 -25.531 1.00 93.69 565 ARG A N 1
ATOM 4279 C CA . ARG A 1 565 ? 9.945 23.093 -26.813 1.00 93.69 565 ARG A CA 1
ATOM 4280 C C . ARG A 1 565 ? 8.707 22.220 -26.992 1.00 93.69 565 ARG A C 1
ATOM 4282 O O . ARG A 1 565 ? 7.961 21.993 -26.045 1.00 93.69 565 ARG A O 1
ATOM 4289 N N . ASP A 1 566 ? 8.522 21.721 -28.210 1.00 97.06 566 ASP A N 1
ATOM 4290 C CA . ASP A 1 566 ? 7.492 20.726 -28.500 1.00 97.06 566 ASP A CA 1
ATOM 4291 C C . ASP A 1 566 ? 7.854 19.376 -27.855 1.00 97.06 566 ASP A C 1
ATOM 4293 O O . ASP A 1 566 ? 9.028 19.006 -27.776 1.00 97.06 566 ASP A O 1
ATOM 4297 N N . THR A 1 567 ? 6.837 18.653 -27.387 1.00 97.94 567 THR A N 1
ATOM 4298 C CA . THR A 1 567 ? 6.954 17.375 -26.672 1.00 97.94 567 THR A CA 1
ATOM 4299 C C . THR A 1 567 ? 5.836 16.410 -27.079 1.00 97.94 567 THR A C 1
ATOM 4301 O O . THR A 1 567 ? 4.824 16.821 -27.654 1.00 97.94 567 THR A O 1
ATOM 4304 N N . PHE A 1 568 ? 5.996 15.125 -26.767 1.00 98.50 568 PHE A N 1
ATOM 4305 C CA . PHE A 1 568 ? 4.867 14.202 -26.668 1.00 98.50 568 PHE A CA 1
ATOM 4306 C C . PHE A 1 568 ? 4.075 14.532 -25.404 1.00 98.50 568 PHE A C 1
ATOM 4308 O O . PHE A 1 568 ? 4.617 14.426 -24.306 1.00 98.50 568 PHE A O 1
ATOM 4315 N N . THR A 1 569 ? 2.815 14.925 -25.546 1.00 97.44 569 THR A N 1
ATOM 4316 C CA . THR A 1 569 ? 1.936 15.278 -24.424 1.00 97.44 569 THR A CA 1
ATOM 4317 C C . THR A 1 569 ? 0.494 14.896 -24.745 1.00 97.44 569 THR A C 1
ATOM 4319 O O . THR A 1 569 ? 0.091 14.850 -25.906 1.00 97.44 569 THR A O 1
ATOM 4322 N N . GLY A 1 570 ? -0.308 14.562 -23.734 1.00 97.31 570 GLY A N 1
ATOM 4323 C CA . GLY A 1 570 ? -1.636 14.003 -23.969 1.00 97.31 570 GLY A CA 1
ATOM 4324 C C . GLY A 1 570 ? -1.546 12.544 -24.410 1.00 97.31 570 GLY A C 1
ATOM 4325 O O . GLY A 1 570 ? -1.047 11.705 -23.665 1.00 97.31 570 GLY A O 1
ATOM 4326 N N . ASN A 1 571 ? -2.073 12.206 -25.590 1.00 97.19 571 ASN A N 1
ATOM 4327 C CA . ASN A 1 571 ? -2.055 10.827 -26.085 1.00 97.19 571 ASN A CA 1
ATOM 4328 C C . ASN A 1 571 ? -2.010 10.708 -27.608 1.00 97.19 571 ASN A C 1
ATOM 4330 O O . ASN A 1 571 ? -2.597 11.522 -28.317 1.00 97.19 571 ASN A O 1
ATOM 4334 N N . ASN A 1 572 ? -1.424 9.612 -28.092 1.00 97.25 572 ASN A N 1
ATOM 4335 C CA . ASN A 1 572 ? -1.397 9.241 -29.509 1.00 97.25 572 ASN A CA 1
ATOM 4336 C C . ASN A 1 572 ? -2.481 8.218 -29.893 1.00 97.25 572 ASN A C 1
ATOM 4338 O O . ASN A 1 572 ? -2.207 7.239 -30.593 1.00 97.25 572 ASN A O 1
ATOM 4342 N N . VAL A 1 573 ? -3.729 8.423 -29.453 1.00 96.56 573 VAL A N 1
ATOM 4343 C CA . VAL A 1 573 ? -4.863 7.624 -29.948 1.00 96.56 573 VAL A CA 1
ATOM 4344 C C . VAL A 1 573 ? -5.338 8.176 -31.293 1.00 96.56 573 VAL A C 1
ATOM 4346 O O . VAL A 1 573 ? -5.732 9.339 -31.405 1.00 96.56 573 VAL A O 1
ATOM 4349 N N . ASP A 1 574 ? -5.326 7.338 -32.332 1.00 93.06 574 ASP A N 1
ATOM 4350 C CA . ASP A 1 574 ? -5.723 7.767 -33.675 1.00 93.06 574 ASP A CA 1
ATOM 4351 C C . ASP A 1 574 ? -7.249 7.972 -33.808 1.00 93.06 574 ASP A C 1
ATOM 4353 O O . ASP A 1 574 ? -8.059 7.554 -32.976 1.00 93.06 574 ASP A O 1
ATOM 4357 N N . GLY A 1 575 ? -7.684 8.590 -34.911 1.00 90.94 575 GLY A N 1
ATOM 4358 C CA . GLY A 1 575 ? -9.108 8.849 -35.171 1.00 90.94 575 GLY A CA 1
ATOM 4359 C C . GLY A 1 575 ? -9.988 7.598 -35.340 1.00 90.94 575 GLY A C 1
ATOM 4360 O O . GLY A 1 575 ? -11.209 7.730 -35.437 1.00 90.94 575 GLY A O 1
ATOM 4361 N N . ASN A 1 576 ? -9.398 6.400 -35.388 1.00 92.56 576 ASN A N 1
ATOM 4362 C CA . ASN A 1 576 ? -10.091 5.113 -35.426 1.00 92.56 576 ASN A CA 1
ATOM 4363 C C . ASN A 1 576 ? -10.072 4.394 -34.064 1.00 92.56 576 ASN A C 1
ATOM 4365 O O . ASN A 1 576 ? -10.612 3.290 -33.966 1.00 92.56 576 ASN A O 1
ATOM 4369 N N . GLY A 1 577 ? -9.492 5.007 -33.027 1.00 92.94 577 GLY A N 1
ATOM 4370 C CA . GLY A 1 577 ? -9.353 4.420 -31.697 1.00 92.94 577 GLY A CA 1
ATOM 4371 C C . GLY A 1 577 ? -8.225 3.393 -31.593 1.00 92.94 577 GLY A C 1
ATOM 4372 O O . GLY A 1 577 ? -8.333 2.474 -30.785 1.00 92.94 577 GLY A O 1
ATOM 4373 N N . VAL A 1 578 ? -7.183 3.500 -32.423 1.00 95.69 578 VAL A N 1
ATOM 4374 C CA . VAL A 1 578 ? -5.952 2.708 -32.294 1.00 95.69 578 VAL A CA 1
ATOM 4375 C C . VAL A 1 578 ? -5.040 3.372 -31.267 1.00 95.69 578 VAL A C 1
ATOM 4377 O O . VAL A 1 578 ? -4.776 4.567 -31.361 1.00 95.69 578 VAL A O 1
ATOM 4380 N N . TYR A 1 579 ? -4.569 2.594 -30.293 1.00 96.44 579 TYR A N 1
ATOM 4381 C CA . TYR A 1 579 ? -3.728 3.078 -29.198 1.00 96.44 579 TYR A CA 1
ATOM 4382 C C . TYR A 1 579 ? -2.260 2.805 -29.517 1.00 96.44 579 TYR A C 1
ATOM 4384 O O . TYR A 1 579 ? -1.828 1.650 -29.505 1.00 96.44 579 TYR A O 1
ATOM 4392 N N . GLY A 1 580 ? -1.514 3.874 -29.793 1.00 96.75 580 GLY A N 1
ATOM 4393 C CA . GLY A 1 580 ? -0.094 3.825 -30.120 1.00 96.75 580 GLY A CA 1
ATOM 4394 C C . GLY A 1 580 ? 0.184 3.811 -31.622 1.00 96.75 580 GLY A C 1
ATOM 4395 O O . GLY A 1 580 ? -0.692 3.543 -32.448 1.00 96.75 580 GLY A O 1
ATOM 4396 N N . ASN A 1 581 ? 1.433 4.088 -31.984 1.00 97.50 581 ASN A N 1
ATOM 4397 C CA . ASN A 1 581 ? 1.916 4.062 -33.362 1.00 97.50 581 ASN A CA 1
ATOM 4398 C C . ASN A 1 581 ? 3.408 3.716 -33.418 1.00 97.50 581 ASN A C 1
ATOM 4400 O O . ASN A 1 581 ? 4.118 3.768 -32.417 1.00 97.50 581 ASN A O 1
ATOM 4404 N N . TYR A 1 582 ? 3.887 3.385 -34.617 1.00 97.69 582 TYR A N 1
ATOM 4405 C CA . TYR A 1 582 ? 5.318 3.425 -34.904 1.00 97.69 582 TYR A CA 1
ATOM 4406 C C . TYR A 1 582 ? 5.740 4.855 -35.225 1.00 97.69 582 TYR A C 1
ATOM 4408 O O . TYR A 1 582 ? 5.036 5.567 -35.944 1.00 97.69 582 TYR A O 1
ATOM 4416 N N . GLU A 1 583 ? 6.903 5.238 -34.724 1.00 97.94 583 GLU A N 1
ATOM 4417 C CA . GLU A 1 583 ? 7.585 6.489 -35.020 1.00 97.94 583 GLU A CA 1
ATOM 4418 C C . GLU A 1 583 ? 8.948 6.175 -35.649 1.00 97.94 583 GLU A C 1
ATOM 4420 O O . GLU A 1 583 ? 9.572 5.156 -35.346 1.00 97.94 583 GLU A O 1
ATOM 4425 N N . THR A 1 584 ? 9.406 7.018 -36.573 1.00 98.56 584 THR A N 1
ATOM 4426 C CA . THR A 1 584 ? 10.745 6.926 -37.164 1.00 98.56 584 THR A CA 1
ATOM 4427 C C . THR A 1 584 ? 11.367 8.307 -37.263 1.00 98.56 584 THR A C 1
ATOM 4429 O O . THR A 1 584 ? 10.868 9.184 -37.962 1.00 98.56 584 THR A O 1
ATOM 4432 N N . ILE A 1 585 ? 12.517 8.468 -36.615 1.00 98.62 585 ILE A N 1
ATOM 4433 C CA . ILE A 1 585 ? 13.346 9.664 -36.682 1.00 98.62 585 ILE A CA 1
ATOM 4434 C C . ILE A 1 585 ? 14.424 9.440 -37.742 1.00 98.62 585 ILE A C 1
ATOM 4436 O O . ILE A 1 585 ? 15.285 8.570 -37.589 1.00 98.62 585 ILE A O 1
ATOM 4440 N N . ARG A 1 586 ? 14.401 10.238 -38.814 1.00 98.38 586 ARG A N 1
ATOM 4441 C CA . ARG A 1 586 ? 15.386 10.174 -39.905 1.00 98.38 586 ARG A CA 1
ATOM 4442 C C . ARG A 1 586 ? 16.391 11.305 -39.815 1.00 98.38 586 ARG A C 1
ATOM 4444 O O . ARG A 1 586 ? 16.008 12.467 -39.923 1.00 98.38 586 ARG A O 1
ATOM 4451 N N . PHE A 1 587 ? 17.668 10.950 -39.700 1.00 97.75 587 PHE A N 1
ATOM 4452 C CA . PHE A 1 587 ? 18.797 11.888 -39.705 1.00 97.75 587 PHE A CA 1
ATOM 4453 C C . PHE A 1 587 ? 19.526 11.920 -41.061 1.00 97.75 587 PHE A C 1
ATOM 4455 O O . PHE A 1 587 ? 20.384 12.771 -41.305 1.00 97.75 587 PHE A O 1
ATOM 4462 N N . GLY A 1 588 ? 19.227 10.965 -41.951 1.00 95.31 588 GLY A N 1
ATOM 4463 C CA . GLY A 1 588 ? 19.924 10.809 -43.226 1.00 95.31 588 GLY A CA 1
ATOM 4464 C C . GLY A 1 588 ? 21.415 10.537 -43.020 1.00 95.31 588 GLY A C 1
ATOM 4465 O O . GLY A 1 588 ? 21.802 9.736 -42.173 1.00 95.31 588 GLY A O 1
ATOM 4466 N N . THR A 1 589 ? 22.272 11.208 -43.790 1.00 96.81 589 THR A N 1
ATOM 4467 C CA . THR A 1 589 ? 23.723 10.954 -43.780 1.00 96.81 589 THR A CA 1
ATOM 4468 C C . THR A 1 589 ? 24.529 11.905 -42.891 1.00 96.81 589 THR A C 1
ATOM 4470 O O . THR A 1 589 ? 25.756 11.809 -42.866 1.00 96.81 589 THR A O 1
ATOM 4473 N N . GLU A 1 590 ? 23.892 12.881 -42.238 1.00 92.56 590 GLU A N 1
ATOM 4474 C CA . GLU A 1 590 ? 24.594 14.007 -41.596 1.00 92.56 590 GLU A CA 1
ATOM 4475 C C . GLU A 1 590 ? 25.440 13.583 -40.391 1.00 92.56 590 GLU A C 1
ATOM 4477 O O . GLU A 1 590 ? 26.507 14.150 -40.151 1.00 92.56 590 GLU A O 1
ATOM 4482 N N . LEU A 1 591 ? 25.005 12.541 -39.679 1.00 96.75 591 LEU A N 1
ATOM 4483 C CA . LEU A 1 591 ? 25.677 12.036 -38.482 1.00 96.75 591 LEU A CA 1
ATOM 4484 C C . LEU A 1 591 ? 26.656 10.882 -38.759 1.00 96.75 591 LEU A C 1
ATOM 4486 O O . LEU A 1 591 ? 27.290 10.391 -37.825 1.00 96.75 591 LEU A O 1
ATOM 4490 N N . ASN A 1 592 ? 26.847 10.487 -40.022 1.00 97.88 592 ASN A N 1
ATOM 4491 C CA . ASN A 1 592 ? 27.707 9.361 -40.395 1.00 97.88 592 ASN A CA 1
ATOM 4492 C C . ASN A 1 592 ? 29.148 9.502 -39.880 1.00 97.88 592 ASN A C 1
ATOM 4494 O O . ASN A 1 592 ? 29.784 10.547 -40.031 1.00 97.88 592 ASN A O 1
ATOM 4498 N N . GLY A 1 593 ? 29.683 8.412 -39.322 1.00 97.06 593 GLY A N 1
ATOM 4499 C CA . GLY A 1 593 ? 31.041 8.344 -38.776 1.00 97.06 593 GLY A CA 1
ATOM 4500 C C . GLY A 1 593 ? 31.232 9.007 -37.408 1.00 97.06 593 GLY A C 1
ATOM 4501 O O . GLY A 1 593 ? 32.375 9.134 -36.965 1.00 97.06 593 GLY A O 1
ATOM 4502 N N . ASN A 1 594 ? 30.155 9.444 -36.749 1.00 98.06 594 ASN A N 1
ATOM 4503 C CA . ASN A 1 594 ? 30.195 9.940 -35.374 1.00 98.06 594 ASN A CA 1
ATOM 4504 C C . ASN A 1 594 ? 29.779 8.859 -34.371 1.00 98.06 594 ASN A C 1
ATOM 4506 O O . ASN A 1 594 ? 29.162 7.857 -34.731 1.00 98.06 594 ASN A O 1
ATOM 4510 N N . ARG A 1 595 ? 30.081 9.112 -33.094 1.00 98.12 595 ARG A N 1
ATOM 4511 C CA . ARG A 1 595 ? 29.538 8.350 -31.964 1.00 98.12 595 ARG A CA 1
ATOM 4512 C C . ARG A 1 595 ? 28.315 9.043 -31.395 1.00 98.12 595 ARG A C 1
ATOM 4514 O O . ARG A 1 595 ? 28.309 10.274 -31.337 1.00 98.12 595 ARG A O 1
ATOM 4521 N N . ALA A 1 596 ? 27.322 8.284 -30.955 1.00 98.12 596 ALA A N 1
ATOM 4522 C CA . ALA A 1 596 ? 26.096 8.824 -30.390 1.00 98.12 596 ALA A CA 1
ATOM 4523 C C . ALA A 1 596 ? 25.597 8.042 -29.167 1.00 98.12 596 ALA A C 1
ATOM 4525 O O . ALA A 1 596 ? 25.925 6.873 -28.983 1.00 98.12 596 ALA A O 1
ATOM 4526 N N . LYS A 1 597 ? 24.781 8.705 -28.347 1.00 98.38 597 LYS A N 1
ATOM 4527 C CA . LYS A 1 597 ? 23.847 8.096 -27.392 1.00 98.38 597 LYS A CA 1
ATOM 4528 C C . LYS A 1 597 ? 22.445 8.630 -27.676 1.00 98.38 597 LYS A C 1
ATOM 4530 O O . LYS A 1 597 ? 22.316 9.782 -28.087 1.00 98.38 597 LYS A O 1
ATOM 4535 N N . LEU A 1 598 ? 21.423 7.827 -27.410 1.00 98.31 598 LEU A N 1
ATOM 4536 C CA . LEU A 1 598 ? 20.009 8.194 -27.499 1.00 98.31 598 LEU A CA 1
ATOM 4537 C C . LEU A 1 598 ? 19.389 8.171 -26.103 1.00 98.31 598 LEU A C 1
ATOM 4539 O O . LEU A 1 598 ? 19.840 7.410 -25.249 1.00 98.31 598 LEU A O 1
ATOM 4543 N N . ARG A 1 599 ? 18.357 8.975 -25.858 1.00 98.50 599 ARG A N 1
ATOM 4544 C CA . ARG A 1 599 ? 17.537 8.831 -24.653 1.00 98.50 599 ARG A CA 1
ATOM 4545 C C . ARG A 1 599 ? 16.085 9.200 -24.895 1.00 98.50 599 ARG A C 1
ATOM 4547 O O . ARG A 1 599 ? 15.809 10.120 -25.664 1.00 98.50 599 ARG A O 1
ATOM 4554 N N . PHE A 1 600 ? 15.196 8.519 -24.187 1.00 98.81 600 PHE A N 1
ATOM 4555 C CA . PHE A 1 600 ? 13.818 8.957 -23.986 1.00 98.81 600 PHE A CA 1
ATOM 4556 C C . PHE A 1 600 ? 13.763 9.670 -22.641 1.00 98.81 600 PHE A C 1
ATOM 4558 O O . PHE A 1 600 ? 14.295 9.160 -21.657 1.00 98.81 600 PHE A O 1
ATOM 4565 N N . ARG A 1 601 ? 13.187 10.867 -22.593 1.00 98.44 601 ARG A N 1
ATOM 4566 C CA . ARG A 1 601 ? 13.113 11.684 -21.378 1.00 98.44 601 ARG A CA 1
ATOM 4567 C C . ARG A 1 601 ? 11.678 12.081 -21.123 1.00 98.44 601 ARG A C 1
ATOM 4569 O O . ARG A 1 601 ? 11.012 12.512 -22.055 1.00 98.44 601 ARG A O 1
ATOM 4576 N N . MET A 1 602 ? 11.241 11.976 -19.879 1.00 97.50 602 MET A N 1
ATOM 4577 C CA . MET A 1 602 ? 9.909 12.347 -19.437 1.00 97.50 602 MET A CA 1
ATOM 4578 C C . MET A 1 602 ? 10.016 13.251 -18.214 1.00 97.50 602 MET A C 1
ATOM 4580 O O . MET A 1 602 ? 10.816 12.996 -17.313 1.00 97.50 602 MET A O 1
ATOM 4584 N N . SER A 1 603 ? 9.221 14.314 -18.203 1.00 96.62 603 SER A N 1
ATOM 4585 C CA . SER A 1 603 ? 9.149 15.242 -17.082 1.00 96.62 603 SER A CA 1
ATOM 4586 C C . SER A 1 603 ? 7.700 15.475 -16.692 1.00 96.62 603 SER A C 1
ATOM 4588 O O . SER A 1 603 ? 6.868 15.773 -17.555 1.00 96.62 603 SER A O 1
ATOM 4590 N N . SER A 1 604 ? 7.445 15.351 -15.392 1.00 95.50 604 SER A N 1
ATOM 4591 C CA . SER A 1 604 ? 6.135 15.528 -14.773 1.00 95.50 604 SER A CA 1
ATOM 4592 C C . SER A 1 604 ? 6.123 16.764 -13.876 1.00 95.50 604 SER A C 1
ATOM 4594 O O . SER A 1 604 ? 7.129 17.067 -13.219 1.00 95.50 604 SER A O 1
ATOM 4596 N N . ASP A 1 605 ? 4.997 17.466 -13.840 1.00 91.50 605 ASP A N 1
ATOM 4597 C CA . ASP A 1 605 ? 4.722 18.576 -12.939 1.00 91.50 605 ASP A CA 1
ATOM 4598 C C . ASP A 1 605 ? 4.224 18.062 -11.564 1.00 91.50 605 ASP A C 1
ATOM 4600 O O . ASP A 1 605 ? 4.641 16.998 -11.110 1.00 91.50 605 ASP A O 1
ATOM 4604 N N . SER A 1 606 ? 3.447 18.839 -10.799 1.00 85.00 606 SER A N 1
ATOM 4605 C CA . SER A 1 606 ? 2.998 18.425 -9.463 1.00 85.00 606 SER A CA 1
ATOM 4606 C C . SER A 1 606 ? 1.481 18.264 -9.372 1.00 85.00 606 SER A C 1
ATOM 4608 O O . SER A 1 606 ? 0.759 19.193 -9.724 1.00 85.00 606 SER A O 1
ATOM 4610 N N . ALA A 1 607 ? 1.048 17.197 -8.684 1.00 77.25 607 ALA A N 1
ATOM 4611 C CA . ALA A 1 607 ? -0.290 16.914 -8.142 1.00 77.25 607 ALA A CA 1
ATOM 4612 C C . ALA A 1 607 ? -1.218 16.016 -8.968 1.00 77.25 607 ALA A C 1
ATOM 4614 O O . ALA A 1 607 ? -2.005 15.286 -8.355 1.00 77.25 607 ALA A O 1
ATOM 4615 N N . VAL A 1 608 ? -1.180 16.069 -10.297 1.00 83.12 608 VAL A N 1
ATOM 4616 C CA . VAL A 1 608 ? -1.998 15.206 -11.160 1.00 83.12 608 VAL A CA 1
ATOM 4617 C C . VAL A 1 608 ? -1.061 14.309 -11.962 1.00 83.12 608 VAL A C 1
ATOM 4619 O O . VAL A 1 608 ? 0.103 14.623 -12.157 1.00 83.12 608 VAL A O 1
ATOM 4622 N N . ARG A 1 609 ? -1.537 13.110 -12.295 1.00 86.69 609 ARG A N 1
ATOM 4623 C CA . ARG A 1 609 ? -0.849 12.225 -13.226 1.00 86.69 609 ARG A CA 1
ATOM 4624 C C . ARG A 1 609 ? -1.858 11.525 -14.107 1.00 86.69 609 ARG A C 1
ATOM 4626 O O . ARG A 1 609 ? -2.973 11.213 -13.681 1.00 86.69 609 ARG A O 1
ATOM 4633 N N . GLU A 1 610 ? -1.397 11.207 -15.300 1.00 93.19 610 GLU A N 1
ATOM 4634 C CA . GLU A 1 610 ? -1.984 10.171 -16.143 1.00 93.19 610 GLU A CA 1
ATOM 4635 C C . GLU A 1 610 ? -1.202 8.863 -15.953 1.00 93.19 610 GLU A C 1
ATOM 4637 O O . GLU A 1 610 ? -0.624 8.632 -14.890 1.00 93.19 610 GLU A O 1
ATOM 4642 N N . PHE A 1 611 ? -1.200 7.974 -16.943 1.00 94.69 611 PHE A N 1
ATOM 4643 C CA . PHE A 1 611 ? -0.456 6.729 -16.828 1.00 94.69 611 PHE A CA 1
ATOM 4644 C C . PHE A 1 611 ? 1.035 6.950 -17.095 1.00 94.69 611 PHE A C 1
ATOM 4646 O O . PHE A 1 611 ? 1.843 6.861 -16.177 1.00 94.69 611 PHE A O 1
ATOM 4653 N N . GLY A 1 612 ? 1.424 7.258 -18.330 1.00 97.06 612 GLY A N 1
ATOM 4654 C CA . GLY A 1 612 ? 2.834 7.289 -18.701 1.00 97.06 612 GLY A CA 1
ATOM 4655 C C . GLY A 1 612 ? 3.086 6.989 -20.168 1.00 97.06 612 GLY A C 1
ATOM 4656 O O . GLY A 1 612 ? 2.232 7.216 -21.027 1.00 97.06 612 GLY A O 1
ATOM 4657 N N . TRP A 1 613 ? 4.281 6.478 -20.447 1.00 98.50 613 TRP A N 1
ATOM 4658 C CA . TRP A 1 613 ? 4.804 6.281 -21.792 1.00 98.50 613 TRP A CA 1
ATOM 4659 C C . TRP A 1 613 ? 5.358 4.865 -21.967 1.00 98.50 613 TRP A C 1
ATOM 4661 O O . TRP A 1 613 ? 6.350 4.491 -21.349 1.00 98.50 613 TRP A O 1
ATOM 4671 N N . TRP A 1 614 ? 4.722 4.081 -22.834 1.00 98.44 614 TRP A N 1
ATOM 4672 C CA . TRP A 1 614 ? 5.171 2.762 -23.263 1.00 98.44 614 TRP A CA 1
ATOM 4673 C C . TRP A 1 614 ? 6.011 2.872 -24.529 1.00 98.44 614 TRP A C 1
ATOM 4675 O O . TRP A 1 614 ? 5.606 3.538 -25.482 1.00 98.44 614 TRP A O 1
ATOM 4685 N N . ILE A 1 615 ? 7.160 2.204 -24.544 1.00 98.69 615 ILE A N 1
ATOM 4686 C CA . ILE A 1 615 ? 8.134 2.202 -25.636 1.00 98.69 615 ILE A CA 1
ATOM 4687 C C . ILE A 1 615 ? 8.538 0.756 -25.907 1.00 98.69 615 ILE A C 1
ATOM 4689 O O . ILE A 1 615 ? 8.828 -0.003 -24.982 1.00 98.69 615 ILE A O 1
ATOM 4693 N N . ASP A 1 616 ? 8.564 0.382 -27.179 1.00 98.31 616 ASP A N 1
ATOM 4694 C CA . ASP A 1 616 ? 8.875 -0.978 -27.597 1.00 98.31 616 ASP A CA 1
ATOM 4695 C C . ASP A 1 616 ? 9.459 -1.023 -29.019 1.00 98.31 616 ASP A C 1
ATOM 4697 O O . ASP A 1 616 ? 9.429 -0.027 -29.746 1.00 98.31 616 ASP A O 1
ATOM 4701 N N . ASN A 1 617 ? 9.978 -2.178 -29.441 1.00 97.81 617 ASN A N 1
ATOM 4702 C CA . ASN A 1 617 ? 10.422 -2.453 -30.803 1.00 97.81 617 ASN A CA 1
ATOM 4703 C C . ASN A 1 617 ? 11.420 -1.400 -31.324 1.00 97.81 617 ASN A C 1
ATOM 4705 O O . ASN A 1 617 ? 11.348 -0.947 -32.475 1.00 97.81 617 ASN A O 1
ATOM 4709 N N . VAL A 1 618 ? 12.357 -0.987 -30.466 1.00 98.56 618 VAL A N 1
ATOM 4710 C CA . VAL A 1 618 ? 13.349 0.038 -30.788 1.00 98.56 618 VAL A CA 1
ATOM 4711 C C . VAL A 1 618 ? 14.373 -0.544 -31.748 1.00 98.56 618 VAL A C 1
ATOM 4713 O O . VAL A 1 618 ? 15.029 -1.542 -31.470 1.00 98.56 618 VAL A O 1
ATOM 4716 N N . THR A 1 619 ? 14.546 0.102 -32.891 1.00 98.31 619 THR A N 1
ATOM 4717 C CA . THR A 1 619 ? 15.475 -0.297 -33.940 1.00 98.31 619 THR A CA 1
ATOM 4718 C C . THR A 1 619 ? 16.331 0.889 -34.347 1.00 98.31 619 THR A C 1
ATOM 4720 O O . THR A 1 619 ? 15.827 1.980 -34.601 1.00 98.31 619 THR A O 1
ATOM 4723 N N . VAL A 1 620 ? 17.637 0.662 -34.459 1.00 98.19 620 VAL A N 1
ATOM 4724 C CA . VAL A 1 620 ? 18.608 1.664 -34.899 1.00 98.19 620 VAL A CA 1
ATOM 4725 C C . VAL A 1 620 ? 19.319 1.139 -36.140 1.00 98.19 620 VAL A C 1
ATOM 4727 O O . VAL A 1 620 ? 19.923 0.062 -36.118 1.00 98.19 620 VAL A O 1
ATOM 4730 N N . SER A 1 621 ? 19.217 1.875 -37.245 1.00 97.81 621 SER A N 1
ATOM 4731 C CA . SER A 1 621 ? 19.822 1.527 -38.533 1.00 97.81 621 SER A CA 1
ATOM 4732 C C . SER A 1 621 ? 21.119 2.302 -38.774 1.00 97.81 621 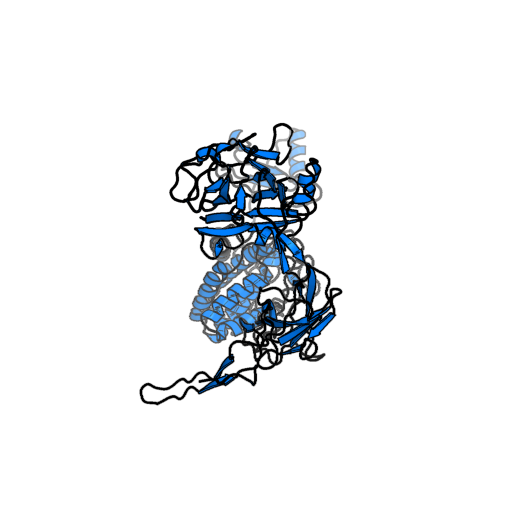SER A C 1
ATOM 4734 O O . SER A 1 621 ? 21.383 3.312 -38.133 1.00 97.81 621 SER A O 1
ATOM 4736 N N . ASN A 1 622 ? 21.953 1.814 -39.695 1.00 97.69 622 ASN A N 1
ATOM 4737 C CA . ASN A 1 622 ? 23.276 2.362 -40.004 1.00 97.69 622 ASN A CA 1
ATOM 4738 C C . ASN A 1 622 ? 24.186 2.505 -38.766 1.00 97.69 622 ASN A C 1
ATOM 4740 O O . ASN A 1 622 ? 24.786 3.550 -38.520 1.00 97.69 622 ASN A O 1
ATOM 4744 N N . VAL A 1 623 ? 24.322 1.421 -38.003 1.00 97.19 623 VAL A N 1
ATOM 4745 C CA . VAL A 1 623 ? 25.228 1.326 -36.847 1.00 97.19 623 VAL A CA 1
ATOM 4746 C C . VAL A 1 623 ? 26.284 0.246 -37.047 1.00 97.19 623 VAL A C 1
ATOM 4748 O O . VAL A 1 623 ? 26.049 -0.766 -37.716 1.00 97.19 623 VAL A O 1
ATOM 4751 N N . THR A 1 624 ? 27.473 0.467 -36.488 1.00 96.56 624 THR A N 1
ATOM 4752 C CA . THR A 1 624 ? 28.615 -0.459 -36.607 1.00 96.56 624 THR A CA 1
ATOM 4753 C C . THR A 1 624 ? 29.071 -1.062 -35.287 1.00 96.56 624 THR A C 1
ATOM 4755 O O . THR A 1 624 ? 29.830 -2.030 -35.313 1.00 96.56 624 THR A O 1
ATOM 4758 N N . SER A 1 625 ? 28.604 -0.535 -34.156 1.00 96.06 625 SER A N 1
ATOM 4759 C CA . SER A 1 625 ? 28.861 -1.091 -32.828 1.00 96.06 625 SER A CA 1
ATOM 4760 C C . SER A 1 625 ? 27.567 -1.613 -32.189 1.00 96.06 625 SER A C 1
ATOM 4762 O O . SER A 1 625 ? 26.477 -1.171 -32.559 1.00 96.06 625 SER A O 1
ATOM 4764 N N . PRO A 1 626 ? 27.667 -2.541 -31.226 1.00 95.44 626 PRO A N 1
ATOM 4765 C CA . PRO A 1 626 ? 26.542 -2.945 -30.387 1.00 95.44 626 PRO A CA 1
ATOM 4766 C C . PRO A 1 626 ? 25.938 -1.753 -29.630 1.00 95.44 626 PRO A C 1
ATOM 4768 O O . PRO A 1 626 ? 26.669 -0.866 -29.189 1.00 95.44 626 PRO A O 1
ATOM 4771 N N . ILE A 1 627 ? 24.613 -1.767 -29.481 1.00 96.06 627 ILE A N 1
ATOM 4772 C CA . ILE A 1 627 ? 23.859 -0.915 -28.539 1.00 96.06 627 ILE A CA 1
ATOM 4773 C C . ILE A 1 627 ? 23.266 -1.816 -27.462 1.00 96.06 627 ILE A C 1
ATOM 4775 O O . ILE A 1 627 ? 23.437 -1.556 -26.278 1.00 96.06 627 ILE A O 1
ATOM 4779 N N . PHE A 1 628 ? 22.615 -2.889 -27.913 1.00 96.62 628 PHE A N 1
ATOM 4780 C CA . PHE A 1 628 ? 21.886 -3.834 -27.081 1.00 96.62 628 PHE A CA 1
ATOM 4781 C C . PHE A 1 628 ? 22.709 -5.081 -26.752 1.00 96.62 628 PHE A C 1
ATOM 4783 O O . PHE A 1 628 ? 23.759 -5.330 -27.358 1.00 96.62 628 PHE A O 1
ATOM 4790 N N . SER A 1 629 ? 22.204 -5.875 -25.819 1.00 95.31 629 SER A N 1
ATOM 4791 C CA . SER A 1 629 ? 22.862 -7.045 -25.252 1.00 95.31 629 SER A CA 1
ATOM 4792 C C . SER A 1 629 ? 22.019 -8.308 -25.448 1.00 95.31 629 SER A C 1
ATOM 4794 O O . SER A 1 629 ? 20.791 -8.254 -25.486 1.00 95.31 629 SER A O 1
ATOM 4796 N N . ASN A 1 630 ? 22.673 -9.462 -25.586 1.00 92.50 630 ASN A N 1
ATOM 4797 C CA . ASN A 1 630 ? 22.021 -10.751 -25.376 1.00 92.50 630 ASN A CA 1
ATOM 4798 C C . ASN A 1 630 ? 22.149 -11.120 -23.899 1.00 92.50 630 ASN A C 1
ATOM 4800 O O . ASN A 1 630 ? 23.185 -10.864 -23.284 1.00 92.50 630 ASN A O 1
ATOM 4804 N N . VAL A 1 631 ? 21.130 -11.788 -23.370 1.00 92.19 631 VAL A N 1
ATOM 4805 C CA . VAL A 1 631 ? 21.222 -12.463 -22.078 1.00 92.19 631 VAL A CA 1
ATOM 4806 C C . VAL A 1 631 ? 21.889 -13.822 -22.257 1.00 92.19 631 VAL A C 1
ATOM 4808 O O . VAL A 1 631 ? 21.494 -14.619 -23.114 1.00 92.19 631 VAL A O 1
ATOM 4811 N N . ILE A 1 632 ? 22.901 -14.075 -21.438 1.00 93.44 632 ILE A N 1
ATOM 4812 C CA . ILE A 1 632 ? 23.627 -15.341 -21.345 1.00 93.44 632 ILE A CA 1
ATOM 4813 C C . ILE A 1 632 ? 23.579 -15.848 -19.903 1.00 93.44 632 ILE A C 1
ATOM 4815 O O . ILE A 1 632 ? 23.202 -15.113 -18.997 1.00 93.44 632 ILE A O 1
ATOM 4819 N N . ALA A 1 633 ? 23.909 -17.124 -19.683 1.00 92.94 633 ALA A N 1
ATOM 4820 C CA . ALA A 1 633 ? 24.118 -17.610 -18.320 1.00 92.94 633 ALA A CA 1
ATOM 4821 C C . ALA A 1 633 ? 25.275 -16.834 -17.685 1.00 92.94 633 ALA A C 1
ATOM 4823 O O . ALA A 1 633 ? 26.283 -16.620 -18.361 1.00 92.94 633 ALA A O 1
ATOM 4824 N N . GLY A 1 634 ? 25.116 -16.453 -16.422 1.00 88.69 634 GLY A N 1
ATOM 4825 C CA . GLY A 1 634 ? 26.185 -15.805 -15.685 1.00 88.69 634 GLY A CA 1
ATOM 4826 C C . GLY A 1 634 ? 27.301 -16.768 -15.292 1.00 88.69 634 GLY A C 1
ATOM 4827 O O . GLY A 1 634 ? 27.155 -17.999 -15.323 1.00 88.69 634 GLY A O 1
ATOM 4828 N N . ASP A 1 635 ? 28.453 -16.188 -14.981 1.00 84.75 635 ASP A N 1
ATOM 4829 C CA . ASP A 1 635 ? 29.696 -16.907 -14.739 1.00 84.75 635 ASP A CA 1
ATOM 4830 C C . ASP A 1 635 ? 30.037 -16.901 -13.241 1.00 84.75 635 ASP A C 1
ATOM 4832 O O . ASP A 1 635 ? 30.500 -15.904 -12.694 1.00 84.75 635 ASP A O 1
ATOM 4836 N N . ALA A 1 636 ? 29.960 -18.062 -12.585 1.00 81.06 636 ALA A N 1
ATOM 4837 C CA . ALA A 1 636 ? 30.459 -18.213 -11.217 1.00 81.06 636 ALA A CA 1
ATOM 4838 C C . ALA A 1 636 ? 31.988 -18.362 -11.194 1.00 81.06 636 ALA A C 1
ATOM 4840 O O . ALA A 1 636 ? 32.547 -19.468 -11.224 1.00 81.06 636 ALA A O 1
ATOM 4841 N N . LEU A 1 637 ? 32.690 -17.232 -11.125 1.00 81.81 637 LEU A N 1
ATOM 4842 C CA . LEU A 1 637 ? 34.146 -17.197 -11.003 1.00 81.81 637 LEU A CA 1
ATOM 4843 C C . LEU A 1 637 ? 34.557 -17.029 -9.543 1.00 81.81 637 LEU A C 1
ATOM 4845 O O . LEU A 1 637 ? 34.399 -15.958 -8.957 1.00 81.81 637 LEU A O 1
ATOM 4849 N N . ALA A 1 638 ? 35.146 -18.079 -8.964 1.00 76.06 638 ALA A N 1
ATOM 4850 C CA . ALA A 1 638 ? 35.765 -17.988 -7.647 1.00 76.06 638 ALA A CA 1
ATOM 4851 C C . ALA A 1 638 ? 36.835 -16.884 -7.646 1.00 76.06 638 ALA A C 1
ATOM 4853 O O . ALA A 1 638 ? 37.720 -16.846 -8.505 1.00 76.06 638 ALA A O 1
ATOM 4854 N N . CYS A 1 639 ? 36.758 -15.977 -6.675 1.00 72.12 639 CYS A N 1
ATOM 4855 C CA . CYS A 1 639 ? 37.760 -14.929 -6.538 1.00 72.12 639 CYS A CA 1
ATOM 4856 C C . CYS A 1 639 ? 39.041 -15.490 -5.902 1.00 72.12 639 CYS A C 1
ATOM 4858 O O . CYS A 1 639 ? 39.116 -15.597 -4.676 1.00 72.12 639 CYS A O 1
ATOM 4860 N N . ASP A 1 640 ? 40.048 -15.770 -6.734 1.00 67.56 640 ASP A N 1
ATOM 4861 C CA . ASP A 1 640 ? 41.420 -16.123 -6.317 1.00 67.56 640 ASP A CA 1
ATOM 4862 C C . ASP A 1 640 ? 42.219 -14.912 -5.778 1.00 67.56 640 ASP A C 1
ATOM 4864 O O . ASP A 1 640 ? 43.295 -15.078 -5.210 1.00 67.56 640 ASP A O 1
ATOM 4868 N N . ASN A 1 641 ? 41.712 -13.687 -5.981 1.00 69.19 641 ASN A N 1
ATOM 4869 C CA . ASN A 1 641 ? 42.310 -12.427 -5.523 1.00 69.19 641 ASN A CA 1
ATOM 4870 C C . ASN A 1 641 ? 41.242 -11.489 -4.924 1.00 69.19 641 ASN A C 1
ATOM 4872 O O . ASN A 1 641 ? 41.027 -10.371 -5.398 1.00 69.19 641 ASN A O 1
ATOM 4876 N N . ALA A 1 642 ? 40.497 -11.991 -3.937 1.00 70.56 642 ALA A N 1
ATOM 4877 C CA . ALA A 1 642 ? 39.520 -11.201 -3.188 1.00 70.56 642 ALA A CA 1
ATOM 4878 C C . ALA A 1 642 ? 40.174 -10.080 -2.359 1.00 70.56 642 ALA A C 1
ATOM 4880 O O . ALA A 1 642 ? 41.261 -10.257 -1.814 1.00 70.56 642 ALA A O 1
ATOM 4881 N N . LEU A 1 643 ? 39.480 -8.946 -2.215 1.00 70.50 643 LEU A N 1
ATOM 4882 C CA . LEU A 1 643 ? 39.876 -7.906 -1.263 1.00 70.50 643 LEU A CA 1
ATOM 4883 C C . LEU A 1 643 ? 39.852 -8.456 0.176 1.00 70.50 643 LEU A C 1
ATOM 4885 O O . LEU A 1 643 ? 38.936 -9.212 0.513 1.00 70.50 643 LEU A O 1
ATOM 4889 N N . PRO A 1 644 ? 40.785 -8.037 1.050 1.00 74.00 644 PRO A N 1
ATOM 4890 C CA . PRO A 1 644 ? 40.760 -8.438 2.449 1.00 74.00 644 PRO A CA 1
ATOM 4891 C C . PRO A 1 644 ? 39.484 -7.972 3.150 1.00 74.00 644 PRO A C 1
ATOM 4893 O O . PRO A 1 644 ? 39.065 -6.820 3.018 1.00 74.00 644 PRO A O 1
ATOM 4896 N N . LEU A 1 645 ? 38.900 -8.854 3.953 1.00 74.44 645 LEU A N 1
ATOM 4897 C CA . LEU A 1 645 ? 37.727 -8.553 4.759 1.00 74.44 645 LEU A CA 1
ATOM 4898 C C . LEU A 1 645 ? 38.158 -7.844 6.034 1.00 74.44 645 LEU A C 1
ATOM 4900 O O . LEU A 1 645 ? 38.963 -8.366 6.803 1.00 74.44 645 LEU A O 1
ATOM 4904 N N . LEU A 1 646 ? 37.602 -6.660 6.266 1.00 74.88 646 LEU A N 1
ATOM 4905 C CA . LEU A 1 646 ? 37.787 -5.897 7.494 1.00 74.88 646 LEU A CA 1
ATOM 4906 C C . LEU A 1 646 ? 36.546 -6.050 8.368 1.00 74.88 646 LEU A C 1
ATOM 4908 O O . LEU A 1 646 ? 35.468 -5.575 8.029 1.00 74.88 646 LEU A O 1
ATOM 4912 N N . SER A 1 647 ? 36.721 -6.683 9.519 1.00 72.62 647 SER A N 1
ATOM 4913 C CA . SER A 1 647 ? 35.716 -6.773 10.570 1.00 72.62 647 SER A CA 1
ATOM 4914 C C . SER A 1 647 ? 36.143 -5.864 11.720 1.00 72.62 647 SER A C 1
ATOM 4916 O O . SER A 1 647 ? 37.250 -5.984 12.242 1.00 72.62 647 SER A O 1
ATOM 4918 N N . VAL A 1 648 ? 35.283 -4.935 12.129 1.00 75.19 648 VAL A N 1
ATOM 4919 C CA . VAL A 1 648 ? 35.458 -4.172 13.372 1.00 75.19 648 VAL A CA 1
ATOM 4920 C C . VAL A 1 648 ? 34.488 -4.765 14.377 1.00 75.19 648 VAL A C 1
ATOM 4922 O O . VAL A 1 648 ? 33.291 -4.819 14.115 1.00 75.19 648 VAL A O 1
ATOM 4925 N N . SER A 1 649 ? 34.993 -5.280 15.497 1.00 64.56 649 SER A N 1
ATOM 4926 C CA . SER A 1 649 ? 34.126 -5.897 16.504 1.00 64.56 649 SER A CA 1
ATOM 4927 C C . SER A 1 649 ? 33.715 -4.886 17.574 1.00 64.56 649 SER A C 1
ATOM 4929 O O . SER A 1 649 ? 34.562 -4.343 18.284 1.00 64.56 649 SER A O 1
ATOM 4931 N N . GLY A 1 650 ? 32.396 -4.712 17.702 1.00 61.38 650 GLY A N 1
ATOM 4932 C CA . GLY A 1 650 ? 31.722 -4.040 18.812 1.00 61.38 650 GLY A CA 1
ATOM 4933 C C . GLY A 1 650 ? 31.576 -2.523 18.685 1.00 61.38 650 GLY A C 1
ATOM 4934 O O . GLY A 1 650 ? 32.402 -1.845 18.080 1.00 61.38 650 GLY A O 1
ATOM 4935 N N . ASP A 1 651 ? 30.541 -2.004 19.343 1.00 60.88 651 ASP A N 1
ATOM 4936 C CA . ASP A 1 651 ? 30.384 -0.583 19.643 1.00 60.88 651 ASP A CA 1
ATOM 4937 C C . ASP A 1 651 ? 30.846 -0.330 21.079 1.00 60.88 651 ASP A C 1
ATOM 4939 O O . ASP A 1 651 ? 30.419 -1.015 22.013 1.00 60.88 651 ASP A O 1
ATOM 4943 N N . GLU A 1 652 ? 31.709 0.666 21.286 1.00 65.38 652 GLU A N 1
ATOM 4944 C CA . GLU A 1 652 ? 32.175 1.024 22.625 1.00 65.38 652 GLU A CA 1
ATOM 4945 C C . GLU A 1 652 ? 31.690 2.425 23.010 1.00 65.38 652 GLU A C 1
ATOM 4947 O O . GLU A 1 652 ? 32.153 3.445 22.499 1.00 65.38 652 GLU A O 1
ATOM 4952 N N . SER A 1 653 ? 30.742 2.482 23.946 1.00 69.38 653 SER A N 1
ATOM 4953 C CA . SER A 1 653 ? 30.324 3.736 24.575 1.00 69.38 653 SER A CA 1
ATOM 4954 C C . SER A 1 653 ? 31.229 4.041 25.764 1.00 69.38 653 SER A C 1
ATOM 4956 O O . SER A 1 653 ? 31.124 3.418 26.822 1.00 69.38 653 SER A O 1
ATOM 4958 N N . VAL A 1 654 ? 32.110 5.026 25.604 1.00 79.69 654 VAL A N 1
ATOM 4959 C CA . VAL A 1 654 ? 32.993 5.513 26.670 1.00 79.69 654 VAL A CA 1
ATOM 4960 C C . VAL A 1 654 ? 32.530 6.871 27.188 1.00 79.69 654 VAL A C 1
ATOM 4962 O O . VAL A 1 654 ? 32.050 7.719 26.440 1.00 79.69 654 VAL A O 1
ATOM 4965 N N . SER A 1 655 ? 32.658 7.093 28.497 1.00 75.25 655 SER A N 1
ATOM 4966 C CA . SER A 1 655 ? 32.409 8.410 29.095 1.00 75.25 655 SER A CA 1
ATOM 4967 C C . SER A 1 655 ? 33.546 9.385 28.762 1.00 75.25 655 SER A C 1
ATOM 4969 O O . SER A 1 655 ? 34.653 8.953 28.453 1.00 75.25 655 SER A O 1
ATOM 4971 N N . GLU A 1 656 ? 33.314 10.698 28.897 1.00 70.31 656 GLU A N 1
ATOM 4972 C CA . GLU A 1 656 ? 34.258 11.788 28.546 1.00 70.31 656 GLU A CA 1
ATOM 4973 C C . GLU A 1 656 ? 35.685 11.668 29.130 1.00 70.31 656 GLU A C 1
ATOM 4975 O O . GLU A 1 656 ? 36.588 12.390 28.716 1.00 70.31 656 GLU A O 1
ATOM 4980 N N . SER A 1 657 ? 35.908 10.781 30.103 1.00 77.50 657 SER A N 1
ATOM 4981 C CA . SER A 1 657 ? 37.201 10.585 30.773 1.00 77.50 657 SER A CA 1
ATOM 4982 C C . SER A 1 657 ? 37.768 9.165 30.659 1.00 77.50 657 SER A C 1
ATOM 4984 O O . SER A 1 657 ? 38.828 8.891 31.225 1.00 77.50 657 SER A O 1
ATOM 4986 N N . ALA A 1 658 ? 37.092 8.267 29.939 1.00 79.00 658 ALA A N 1
ATOM 4987 C CA . ALA A 1 658 ? 37.531 6.893 29.728 1.0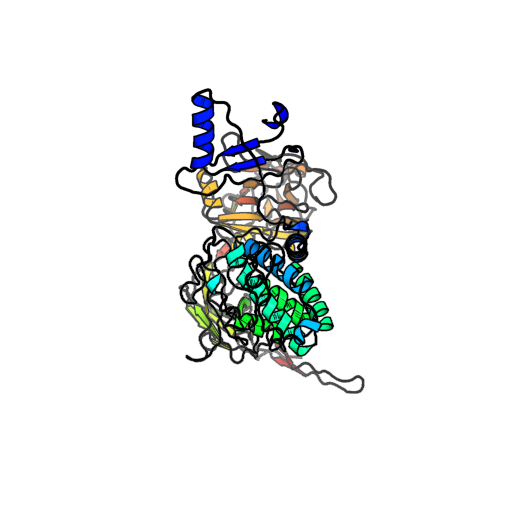0 79.00 658 ALA A CA 1
ATOM 4988 C C . ALA A 1 658 ? 38.195 6.720 28.352 1.00 79.00 658 ALA A C 1
ATOM 4990 O O . ALA A 1 658 ? 37.860 7.399 27.385 1.00 79.00 658 ALA A O 1
ATOM 4991 N N . SER A 1 659 ? 39.153 5.798 28.269 1.00 77.19 659 SER A N 1
ATOM 4992 C CA . SER A 1 659 ? 39.777 5.370 27.015 1.00 77.19 659 SER A CA 1
ATOM 4993 C C . SER A 1 659 ? 39.102 4.096 26.514 1.00 77.19 659 SER A C 1
ATOM 4995 O O . SER A 1 659 ? 39.076 3.117 27.260 1.00 77.19 659 SER A O 1
ATOM 4997 N N . GLY A 1 660 ? 38.609 4.111 25.277 1.00 75.19 660 GLY A N 1
ATOM 4998 C CA . GLY A 1 660 ? 38.105 2.925 24.582 1.00 75.19 660 GLY A CA 1
ATOM 4999 C C . GLY A 1 660 ? 39.167 2.258 23.706 1.00 75.19 660 GLY A C 1
ATOM 5000 O O . GLY A 1 660 ? 40.168 2.884 23.349 1.00 75.19 660 GLY A O 1
ATOM 5001 N N . THR A 1 661 ? 38.972 0.984 23.381 1.00 74.50 661 THR A N 1
ATOM 5002 C CA . THR A 1 661 ? 3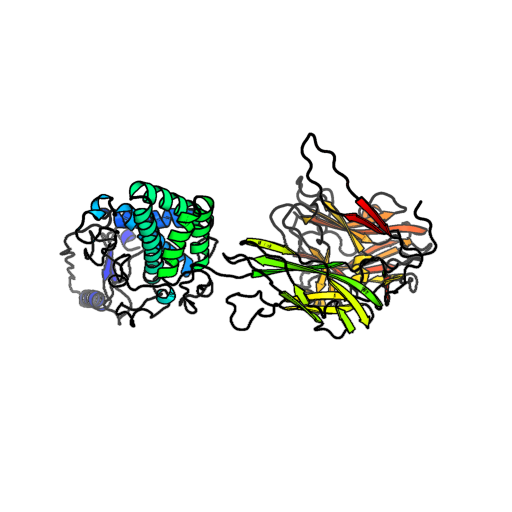9.754 0.214 22.411 1.00 74.50 661 THR A CA 1
ATOM 5003 C C . THR A 1 661 ? 38.814 -0.490 21.437 1.00 74.50 661 THR A C 1
ATOM 5005 O O . THR A 1 661 ? 38.193 -1.492 21.778 1.00 74.50 661 THR A O 1
ATOM 5008 N N . LEU A 1 662 ? 38.785 -0.020 20.190 1.00 74.88 662 LEU A N 1
ATOM 5009 C CA . LEU A 1 662 ? 38.173 -0.750 19.082 1.00 74.88 662 LEU A CA 1
ATOM 5010 C C . LEU A 1 662 ? 39.191 -1.727 18.496 1.00 74.88 662 LEU A C 1
ATOM 5012 O O . LEU A 1 662 ? 40.344 -1.361 18.255 1.00 74.88 662 LEU A O 1
ATOM 5016 N N . THR A 1 663 ? 38.761 -2.963 18.257 1.00 77.38 663 THR A N 1
ATOM 5017 C CA . THR A 1 663 ? 39.587 -3.975 17.593 1.00 77.38 663 THR A CA 1
ATOM 5018 C C . THR A 1 663 ? 39.052 -4.210 16.189 1.00 77.38 663 THR A C 1
ATOM 5020 O O . THR A 1 663 ? 37.905 -4.623 16.018 1.00 77.38 663 THR A O 1
ATOM 5023 N N . ALA A 1 664 ? 39.902 -3.961 15.195 1.00 77.06 664 ALA A N 1
ATOM 5024 C CA . ALA A 1 664 ? 39.657 -4.340 13.813 1.00 77.06 664 ALA A CA 1
ATOM 5025 C C . ALA A 1 664 ? 40.497 -5.576 13.474 1.00 77.06 664 ALA A C 1
ATOM 5027 O O . ALA A 1 664 ? 41.703 -5.610 13.727 1.00 77.06 664 ALA A O 1
ATOM 5028 N N . THR A 1 665 ? 39.853 -6.582 12.906 1.00 76.12 665 THR A N 1
ATOM 5029 C CA . THR A 1 665 ? 40.459 -7.790 12.359 1.00 76.12 665 THR A CA 1
ATOM 5030 C C . THR A 1 665 ? 40.361 -7.735 10.845 1.00 76.12 665 THR A C 1
ATOM 5032 O O . THR A 1 665 ? 39.270 -7.603 10.300 1.00 76.12 665 THR A O 1
ATOM 5035 N N . ALA A 1 666 ? 41.504 -7.828 10.169 1.00 73.00 666 ALA A N 1
ATOM 5036 C CA . ALA A 1 666 ? 41.554 -8.051 8.733 1.00 73.00 666 ALA A CA 1
ATOM 5037 C C . ALA A 1 666 ? 41.819 -9.538 8.480 1.00 73.00 666 ALA A C 1
ATOM 5039 O O . ALA A 1 666 ? 42.732 -10.107 9.085 1.00 73.00 666 ALA A O 1
ATOM 5040 N N . SER A 1 667 ? 41.042 -10.161 7.604 1.00 72.75 667 SER A N 1
ATOM 5041 C CA . SER A 1 667 ? 41.281 -11.520 7.125 1.00 72.75 667 SER A CA 1
ATOM 5042 C C . SER A 1 667 ? 41.349 -11.516 5.609 1.00 72.75 667 SER A C 1
ATOM 5044 O O . SER A 1 667 ? 40.460 -10.981 4.951 1.00 72.75 667 SER A O 1
ATOM 5046 N N . ASP A 1 668 ? 42.394 -12.129 5.068 1.00 72.00 668 ASP A N 1
ATOM 5047 C CA . ASP A 1 668 ? 42.511 -12.397 3.642 1.00 72.00 668 ASP A CA 1
ATOM 5048 C C . ASP A 1 668 ? 42.139 -13.859 3.397 1.00 72.00 668 ASP A C 1
ATOM 5050 O O . ASP A 1 668 ? 42.638 -14.754 4.087 1.00 72.00 668 ASP A O 1
ATOM 5054 N N . ARG A 1 669 ? 41.234 -14.092 2.447 1.00 75.06 669 ARG A N 1
ATOM 5055 C CA . ARG A 1 669 ? 40.862 -15.444 2.029 1.00 75.06 669 ARG A CA 1
ATOM 5056 C C . ARG A 1 669 ? 41.968 -16.088 1.191 1.00 75.06 669 ARG A C 1
ATOM 5058 O O . ARG A 1 669 ? 42.110 -17.311 1.199 1.00 75.06 669 ARG A O 1
ATOM 5065 N N . ASN A 1 670 ? 42.770 -15.287 0.495 1.00 72.38 670 ASN A N 1
ATOM 5066 C CA . ASN A 1 670 ? 43.863 -15.770 -0.330 1.00 72.38 670 ASN A CA 1
ATOM 5067 C C . ASN A 1 670 ? 45.092 -15.894 0.577 1.00 72.38 670 ASN A C 1
ATOM 5069 O O . ASN A 1 670 ? 45.673 -14.910 1.026 1.00 72.38 670 ASN A O 1
ATOM 5073 N N . SER A 1 671 ? 45.502 -17.126 0.878 1.00 62.34 671 SER A N 1
ATOM 5074 C CA . SER A 1 671 ? 46.589 -17.421 1.827 1.00 62.34 671 SER A CA 1
ATOM 5075 C C . SER A 1 671 ? 47.973 -16.880 1.434 1.00 62.34 671 SER A C 1
ATOM 5077 O O . SER A 1 671 ? 48.930 -17.047 2.196 1.00 62.34 671 SER A O 1
ATOM 5079 N N . ASP A 1 672 ? 48.087 -16.286 0.246 1.00 60.09 672 ASP A N 1
ATOM 5080 C CA . ASP A 1 672 ? 49.344 -15.952 -0.419 1.00 60.09 672 ASP A CA 1
ATOM 5081 C C . ASP A 1 672 ? 49.691 -14.451 -0.354 1.00 60.09 672 ASP A C 1
ATOM 5083 O O . ASP A 1 672 ? 50.821 -14.086 -0.694 1.00 60.09 672 ASP A O 1
ATOM 5087 N N . ASP A 1 673 ? 48.786 -13.596 0.140 1.00 57.59 673 ASP A N 1
ATOM 5088 C CA . ASP A 1 673 ? 49.008 -12.152 0.252 1.00 57.59 673 ASP A CA 1
ATOM 5089 C C . ASP A 1 673 ? 49.404 -11.702 1.669 1.00 57.59 673 ASP A C 1
ATOM 5091 O O . ASP A 1 673 ? 48.914 -12.169 2.700 1.00 57.59 673 ASP A O 1
ATOM 5095 N N . THR A 1 674 ? 50.353 -10.763 1.740 1.00 56.34 674 THR A N 1
ATOM 5096 C CA . THR A 1 674 ? 50.723 -10.106 2.999 1.00 56.34 674 THR A CA 1
ATOM 5097 C C . THR A 1 674 ? 49.812 -8.913 3.253 1.00 56.34 674 THR A C 1
ATOM 5099 O O . THR A 1 674 ? 49.987 -7.869 2.627 1.00 56.34 674 THR A O 1
ATOM 5102 N N . LEU A 1 675 ? 48.918 -9.039 4.237 1.00 55.22 675 LEU A N 1
ATOM 5103 C CA . LEU A 1 675 ? 48.234 -7.913 4.879 1.00 55.22 675 LEU A CA 1
ATOM 5104 C C . LEU A 1 675 ? 49.282 -7.021 5.572 1.00 55.22 675 LEU A C 1
ATOM 5106 O O . LEU A 1 675 ? 49.712 -7.330 6.686 1.00 55.22 675 LEU A O 1
ATOM 5110 N N . SER A 1 676 ? 49.773 -5.979 4.891 1.00 54.91 676 SER A N 1
ATOM 5111 C CA . SER A 1 676 ? 50.793 -5.054 5.420 1.00 54.91 676 SER A CA 1
ATOM 5112 C C . SER A 1 676 ? 50.206 -3.785 6.013 1.00 54.91 676 SER A C 1
ATOM 5114 O O . SER A 1 676 ? 49.429 -3.138 5.274 1.00 54.91 676 SER A O 1
#

Foldseek 3Di:
DCVVVVDQEEEAEDPDPVDQDFDDDDDDPPVDDHYYTTGYNVVVVVQVVCVVVVHDDDDDDDDPPPPLDLVPFVLQVQLVVQLVLLCCQQVNNQALPALQSVLLSNLSSNLSSVLVPDDLCQCVPVPCVLPFAFDEGCVSPDPVRAHPAQFGQGPDCLRPVAAQVQLFAQPDVVVPTGHQDLVDSPRSSNLSNSLLSQLLSLLCVVPNNPVSSVLSVQLQNQLSNQAHGLGFPLSSLVSSLVSCCVPDVVSSLSSLQSNLVRQNHPPWDWADSRDSRRPDTHGHNDNWAWEKAWDDKDKALQDDDLAFGFDLSVRANFAFGKIWMKTKMFTQIQAWDAFWKKAKDWPDDFDKDWDVNRIWTWHTHHHGDMTMTDITMMHGNDDDFQDKTKIKIGTDDPDPPDRHHYYDIDIDIHGHQKDWDFDFDDQQKDKFQCPRVVFQCVQFDKDWPDDPPNQPPLKDKDFPDVQVVLCVLVPCSPGIWIWGFQDQAWTKMKTKGDKFAFAQDWWKKKKWKKKWAKAALAKFKAKWKDWQNHDTDGLVVLQKDKPVDFPAAHDDDPSWPGRVTGGNGHTDQDPVRNGIDMMMIINTNSRHGIMMMMMMMITHGHRDTDGGMTIGTIMIGRTRGGGTIDMDGDDGHIPLPDDWDKDWDDDDDDDPPDDDDIDIDTRDSNPPDDPD

Radius of gyration: 35.93 Å; chains: 1; bounding box: 119×55×91 Å

pLDDT: mean 92.22, std 8.34, range [54.91, 98.81]

Sequence (676 aa):
HAQEAGAIGAIVVNNNPDTDEPAPMGGEDDAVIIPNMGLNYADGHALYDGIAAGDTVTVNMFNKATLKDGTLDNGIIAHEWGHYISNRLVGNSSGLINFQGRAMGEGWGDFHSLMFIAKADDINIPGNDKFQKAYGSGTFVEDFYYGIRRVPYSTNMEVNPLSFRHITENEGADVGIAPTNVGSPHAAGEIWATMLWESYVALINEHGFEEAQNRMANYLVAGYKLTPVAPLYTEARDAILAAAYAVDPEDYKLILGAFAKRGMGLGAKAPERFSEDLTGVVESDKMKLASFTFKDVAMDPNYNGAELGYCSNDNVLDKGETGTLTVSIMNTGSEVLTGTQAQLTVVSGQDVTFENDGLITFDDTTPYASQTSAPITFTLNDAGTADTLEIEVSFPELSADDEIVEAASDTVSYLVNMDFEDKAPVSSQTADDMEVAGASLRDWKENVMTGDDLAVGTQSMATGGNVNFFNSFGFGLGEQTMYLNNNDFQSDVAVESREFDIGFAGDFEVSFWHFYLIENEWDGGVVEISVNGGNWVDVTEMGGTFDVGYDGPLIENDAQALQDRDTFTGNNVDGNGVYGNYETIRFGTELNGNRAKLRFRMSSDSAVREFGWWIDNVTVSNVTSPIFSNVIAGDALACDNALPLLSVSGDESVSESASGTLTATASDRNSDDTLS

Secondary structure (DSSP, 8-state):
-TTTTT-S-EEEE-S-TT--PPPP-----TT--S-EEEE-HHHHHHHHHHHHTT----------S----GGG-HHHHHHHHHHHHHHHHSGGGTS--SHHHHHHHHHHHHHHHHHHH--GGGGGSTT-TTS-S-B-SSTTTSBTTTBTSSS-B-S-TTT----GGGGSTTTTGGGTSPPP-TTSTHHHHHHHHHHHHHHHHHHHHHH-HHHHHHHHHHHHHHHHHHSPSS--HHHHHHHHHHHHHHH-HHHHHHHHHHHHHTTBSTT-BPPPTT-SS----B-B--S--EEEEEEEEEEE---B-SS-BBS--SSS--TT-EEEEEEEEEE-SSS-B-S-EEEEEE-SSSEEEEGGGGEEEPPPB-TT-EEEPPPEEEEEEE--TTEEEEEEEE---SSTT--EEPPPPEEEEEEES-EEEE---BTTEEEE-S-SHHHHHHHEEEEEEESGGGSTTSEEEEETHHHHHHHTTS----SEEEEEE--SS-EEEEEEEPPEEBPSSS-EEEEEEEEEE--TTTSEEEEEEEETT---EEGGGGT-EESS---EEPP--TT-TTTTSEEB-SB-B-TT--B-EEEEEEEETTTTT-EEEEEEEEEE-SS----EEEEEEEEEESB-S--SEEEE-----B-TTPPPEEEEE------TTPPP--EEEEE-SSTT----